Protein AF-A0A6F8XWN9-F1 (afdb_monomer_lite)

Radius of gyration: 31.47 Å; chains: 1; bounding box: 99×56×101 Å

Sequence (627 aa):
MRVSPMYRRVGAAVTVITMCGGLLALPSAPAQADPTEVRQLAGVGSFTTQDVMNSLASTITLNGQKPLASYDTSGSSTITTKNSATCTMARPATDMAGEQALSNSRQLGNGCLDFARLSAEPIHTPVGPSPDLAYLPFARDAMSFLVSSSMSRRLSTADLRAIYTCQRPEFHPYLPATGSQLRTDWLRTIGLYSYDKAQYPCVKDTLPGNAPLRDNLGVVVGLFDSQGIVPFSMAQYIAQSLGRVNSTVTASMGLGVITDQSSGAAPLVANTTDYPSGLSYIGFGNNAPKDLTPTRLRAIYTCVDSLVTNGSLTPRMPGPGTIRTAFLAQLGISEADVDRGAYPCLGQWDRNSQLPVNSIAPYPIADYIGELVGLQRDIHKSASLGRIGNYNPYKINASYGAMLVHNVYNAIPVSKTTQSPWKEVFVGPSSLICAQTPTIQWYGFLPMDGGCGVGTPETTLQPQAGGMGPDTVIRPMASGESVTIQHGKCRITGWYTNASRYVAVQGIVLAGQRCWIRVSLSGINYEHRIPWAFDMQYWYYASWLPIPTPDGSHDYRFFWPSLQGGTYTLKTGNMVDYAIFQVTDLDVQPYGYTAGASWGPGNPGMAPANWCDRWNAPGAPPGCTGT

Secondary structure (DSSP, 8-state):
--------------------SSS---------SS-SS--SEEEEE-STTHHHHHHHHHH--BTTB--EEE--SSSSSEEE-SSSGGGEEEPP-SHHHHHHHHHHHHHTT--S--EEEESS-----SS---TTEEEEEEEEEEEEEEEETTS-SEE-HHHHHHHHTTS-TTSEEB-PPTT-HHHHHHHHHTT-TT--TTT-TT-B-B-TTSPBPPTT-GGGBTTTBTTEEEEEEHHHHHHHHTTSS-----TTEEE-EETT-TT---SEEE-TTT-TTSEEEEEESTTS-SEE-HHHHHHHHTT-SHHHHTTS-EEEEPSSSHHHHHHHHHTT--HHHHHTT--TT-EE--TTSPPPTTEEEEEEHHHHHHHHTTSS---STTPEE-EETT--SEEE-TTS-TTTEEEEEEEEEGGGTTSTTHHHHHSSTTSTTTT-HHHHHHTTPEEPSS-TT--EEGGG---------S---PPPPPTT-EEEEEETTEEEEEE--TTSS----------S---EEEEEETTEEEEEE--S-----S-----EEEEE-TTS-EEEEE-----------PPP---------------------------------------------S-PPS-----

Foldseek 3Di:
DDDDDPDDDDDDDDDDDDDDDDDPQQPLDFQDAFDPDAAQAEFAAAQLCQSLQSSLLVRDDDPNHRRYTRHHLDDDQWDQRHPDPVLIDGHQNHRQSRVVVQLVCVVVVPSSHFWYWFLFDDPDDVPDDSLFKWWFFFFKWFKFKKAFLVDALEAALQRVLCVQQCVCVLAQEEEFFPRYPLRCLNCVSSPNNPDDCVRRVSYYQADVVRHGHHAAQCLCHPVVDNRYMYMHIQLQVLCQLLVSHPHNDALRMFTHAHCPFPLSDQFKDFPCVVVVLLKFKWAAAPLGDQEEALQQVLCLQQQNHPCQVVVVAAEEEEPDDSQRCSVCVSSVHDPVCVVVCSRVSYHYDDLQAEDDHRYMYMDRNRVVSCLRSVVDPNRPRRIGGGDYRLARRMATDPSSHPSRMHTITMMGGNVCCPPPPCVQQQAACNHSSNVVCSSCVSSRTGGDPDSRRPTDSVVPDDPPPPDDDDPDPDDDDDQPDWDWDDDDPDTWTWHDDPPDPFTFTFDDDDDDDFDWDWDDDPHDTDIDGDPDDDDDDDDDDWDWDWDQDPVRDTDTDTDDDDDDDDDDDDDDDDDGDGDGDDDPDDDDDDDDDDDDDDDDDDDDDDDDDDDDDDDDDPDDDDDPDDD

Organism: NCBI:txid1076124

Structure (mmCIF, N/CA/C/O backbone):
data_AF-A0A6F8XWN9-F1
#
_entry.id   AF-A0A6F8XWN9-F1
#
loop_
_atom_site.group_PDB
_atom_site.id
_atom_site.type_symbol
_atom_site.label_atom_id
_atom_site.label_alt_id
_atom_site.label_comp_id
_atom_site.label_asym_id
_atom_site.label_entity_id
_atom_site.label_seq_id
_atom_site.pdbx_PDB_ins_code
_atom_site.Cartn_x
_atom_site.Cartn_y
_atom_site.Cartn_z
_atom_site.occupancy
_atom_site.B_iso_or_equiv
_atom_site.auth_seq_id
_atom_site.auth_comp_id
_atom_site.auth_asym_id
_atom_site.auth_atom_id
_atom_site.pdbx_PDB_model_num
ATOM 1 N N . MET A 1 1 ? -1.348 33.046 -7.369 1.00 32.66 1 MET A N 1
ATOM 2 C CA . MET A 1 1 ? -1.693 31.779 -8.054 1.00 32.66 1 MET A CA 1
ATOM 3 C C . MET A 1 1 ? -2.925 31.186 -7.384 1.00 32.66 1 MET A C 1
ATOM 5 O O . MET A 1 1 ? -2.866 30.908 -6.196 1.00 32.66 1 MET A O 1
ATOM 9 N N . ARG A 1 2 ? -4.059 31.079 -8.092 1.00 23.78 2 ARG A N 1
ATOM 10 C CA . ARG A 1 2 ? -5.284 30.445 -7.570 1.00 23.78 2 ARG A CA 1
ATOM 11 C C . ARG A 1 2 ? -5.173 28.933 -7.768 1.00 23.78 2 ARG A C 1
ATOM 13 O O . ARG A 1 2 ? -5.197 28.468 -8.903 1.00 23.78 2 ARG A O 1
ATOM 20 N N . VAL A 1 3 ? -5.029 28.184 -6.680 1.00 29.06 3 VAL A N 1
ATOM 21 C CA . VAL A 1 3 ? -5.056 26.717 -6.697 1.00 29.06 3 VAL A CA 1
ATOM 22 C C . VAL A 1 3 ? -6.513 26.285 -6.886 1.00 29.06 3 VAL A C 1
ATOM 24 O O . VAL A 1 3 ? -7.366 26.614 -6.067 1.00 29.06 3 VAL A O 1
ATOM 27 N N . SER A 1 4 ? -6.824 25.623 -8.001 1.00 25.47 4 SER A N 1
ATOM 28 C CA . SER A 1 4 ? -8.153 25.043 -8.248 1.00 25.47 4 SER A CA 1
ATOM 29 C C . SER A 1 4 ? -8.300 23.705 -7.509 1.00 25.47 4 SER A C 1
ATOM 31 O O . SER A 1 4 ? -7.320 22.961 -7.431 1.00 25.47 4 SER A O 1
ATOM 33 N N . PRO A 1 5 ? -9.491 23.352 -6.987 1.00 32.44 5 PRO A N 1
ATOM 34 C CA . PRO A 1 5 ? -9.703 22.085 -6.297 1.00 32.44 5 PRO A CA 1
ATOM 35 C C . PRO A 1 5 ? -9.771 20.943 -7.318 1.00 32.44 5 PRO A C 1
ATOM 37 O O . PRO A 1 5 ? -10.786 20.721 -7.975 1.00 32.44 5 PRO A O 1
ATOM 40 N N . MET A 1 6 ? -8.672 20.208 -7.465 1.00 33.56 6 MET A N 1
ATOM 41 C CA . MET A 1 6 ? -8.592 19.026 -8.320 1.00 33.56 6 MET A CA 1
ATOM 42 C C . MET A 1 6 ? -8.957 17.769 -7.510 1.00 33.56 6 MET A C 1
ATOM 44 O O . MET A 1 6 ? -8.097 16.962 -7.192 1.00 33.56 6 MET A O 1
ATOM 48 N N . TYR A 1 7 ? -10.237 17.603 -7.160 1.00 36.41 7 TYR A N 1
ATOM 49 C CA . TYR A 1 7 ? -10.780 16.335 -6.645 1.00 36.41 7 TYR A CA 1
ATOM 50 C C . TYR A 1 7 ? -12.201 16.097 -7.170 1.00 36.41 7 TYR A C 1
ATOM 52 O O . TYR A 1 7 ? -13.194 16.383 -6.508 1.00 36.41 7 TYR A O 1
ATOM 60 N N . ARG A 1 8 ? -12.293 15.558 -8.390 1.00 31.08 8 ARG A N 1
ATOM 61 C CA . ARG A 1 8 ? -13.394 14.687 -8.840 1.00 31.08 8 ARG A CA 1
ATOM 62 C C . ARG A 1 8 ? -13.017 14.073 -10.188 1.00 31.08 8 ARG A C 1
ATOM 64 O O . ARG A 1 8 ? -13.164 14.699 -11.231 1.00 31.08 8 ARG A O 1
ATOM 71 N N . ARG A 1 9 ? -12.535 12.832 -10.180 1.00 28.94 9 ARG A N 1
ATOM 72 C CA . ARG A 1 9 ? -12.665 11.947 -11.342 1.00 28.94 9 ARG A CA 1
ATOM 73 C C . ARG A 1 9 ? -13.543 10.787 -10.914 1.00 28.94 9 ARG A C 1
ATOM 75 O O . ARG A 1 9 ? -13.133 9.938 -10.136 1.00 28.94 9 ARG A O 1
ATOM 82 N N . VAL A 1 10 ? -14.786 10.834 -11.376 1.00 27.95 10 VAL A N 1
ATOM 83 C CA . VAL A 1 10 ? -15.724 9.716 -11.338 1.00 27.95 10 VAL A CA 1
ATOM 84 C C . VAL A 1 10 ? -15.185 8.679 -12.322 1.00 27.95 10 VAL A C 1
ATOM 86 O O . VAL A 1 10 ? -15.129 8.944 -13.521 1.00 27.95 10 VAL A O 1
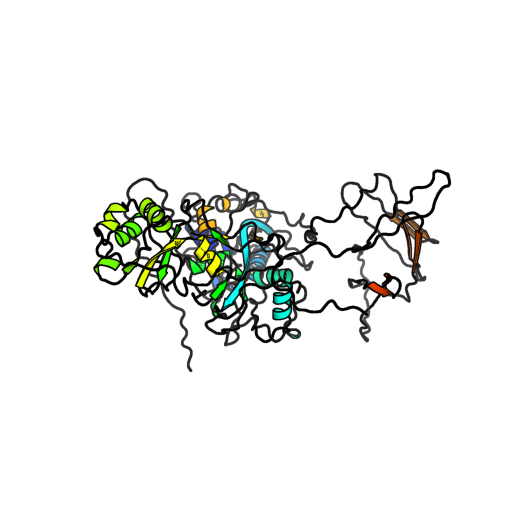ATOM 89 N N . GLY A 1 11 ? -14.714 7.540 -11.819 1.00 27.39 11 GLY A N 1
ATOM 90 C CA . GLY A 1 11 ? -14.346 6.402 -12.655 1.00 27.39 11 GLY A CA 1
ATOM 91 C C . GLY A 1 11 ? -15.610 5.696 -13.135 1.00 27.39 11 GLY A C 1
ATOM 92 O O . GLY A 1 11 ? -16.292 5.057 -12.340 1.00 27.39 11 GLY A O 1
ATOM 93 N N . ALA A 1 12 ? -15.935 5.821 -14.420 1.00 26.31 12 ALA A N 1
ATOM 94 C CA . ALA A 1 12 ? -16.921 4.963 -15.063 1.00 26.31 12 ALA A CA 1
ATOM 95 C C . ALA A 1 12 ? -16.262 3.606 -15.357 1.00 26.31 12 ALA A C 1
ATOM 97 O O . ALA A 1 12 ? -15.322 3.525 -16.148 1.00 26.31 12 ALA A O 1
ATOM 98 N N . ALA A 1 13 ? -16.727 2.550 -14.691 1.00 27.14 13 ALA A N 1
ATOM 99 C CA . ALA A 1 13 ? -16.313 1.181 -14.970 1.00 27.14 13 ALA A CA 1
ATOM 100 C C . ALA A 1 13 ? -17.029 0.680 -16.235 1.00 27.14 13 ALA A C 1
ATOM 102 O O . ALA A 1 13 ? -18.252 0.562 -16.253 1.00 27.14 13 ALA A O 1
ATOM 103 N N . VAL A 1 14 ? -16.271 0.388 -17.294 1.00 26.38 14 VAL A N 1
ATOM 104 C CA . VAL A 1 14 ? -16.759 -0.358 -18.462 1.00 26.38 14 VAL A CA 1
ATOM 105 C C . VAL A 1 14 ? -16.344 -1.813 -18.270 1.00 26.38 14 VAL A C 1
ATOM 107 O O . VAL A 1 14 ? -15.172 -2.154 -18.415 1.00 26.38 14 VAL A O 1
ATOM 110 N N . THR A 1 15 ? -17.299 -2.666 -17.911 1.00 27.33 15 THR A N 1
ATOM 111 C CA . THR A 1 15 ? -17.081 -4.108 -17.743 1.00 27.33 15 THR A CA 1
ATOM 112 C C . THR A 1 15 ? -17.478 -4.823 -19.033 1.00 27.33 15 THR A C 1
ATOM 114 O O . THR A 1 15 ? -18.662 -4.923 -19.343 1.00 27.33 15 THR A O 1
ATOM 117 N N . VAL A 1 16 ? -16.503 -5.339 -19.783 1.00 28.80 16 VAL A N 1
ATOM 118 C CA . VAL A 1 16 ? -16.742 -6.334 -20.842 1.00 28.80 16 VAL A CA 1
ATOM 119 C C . VAL A 1 16 ? -16.461 -7.707 -20.236 1.00 28.80 16 VAL A C 1
ATOM 121 O O . VAL A 1 16 ? -15.317 -8.023 -19.916 1.00 28.80 16 VAL A O 1
ATOM 124 N N . ILE A 1 17 ? -17.513 -8.499 -20.023 1.00 32.31 17 ILE A N 1
ATOM 125 C CA . ILE A 1 17 ? -17.413 -9.884 -19.550 1.00 32.31 17 ILE A CA 1
ATOM 126 C C . ILE A 1 17 ? -17.333 -10.790 -20.780 1.00 32.31 17 ILE A C 1
ATOM 128 O O . ILE A 1 17 ? -18.333 -10.988 -21.464 1.00 32.31 17 ILE A O 1
ATOM 132 N N . THR A 1 18 ? -16.163 -11.374 -21.031 1.00 31.02 18 THR A N 1
ATOM 133 C CA . THR A 1 18 ? -16.020 -12.514 -21.948 1.00 31.02 18 THR A CA 1
ATOM 134 C C . THR A 1 18 ? -15.734 -13.755 -21.107 1.00 31.02 18 THR A C 1
ATOM 136 O O . THR A 1 18 ? -14.637 -13.916 -20.577 1.00 31.02 18 THR A O 1
ATOM 139 N N . MET A 1 19 ? -16.746 -14.610 -20.937 1.00 35.44 19 MET A N 1
ATOM 140 C CA . MET A 1 19 ? -16.630 -15.905 -20.263 1.00 35.44 19 MET A CA 1
ATOM 141 C C . MET A 1 19 ? -16.042 -16.947 -21.219 1.00 35.44 19 MET A C 1
ATOM 143 O O . MET A 1 19 ? -16.670 -17.261 -22.224 1.00 35.44 19 MET A O 1
ATOM 147 N N . CYS A 1 20 ? -14.887 -17.521 -20.871 1.00 33.50 20 CYS A N 1
ATOM 148 C CA . CYS A 1 20 ? -14.495 -18.874 -21.276 1.00 33.50 20 CYS A CA 1
ATOM 149 C C . CYS A 1 20 ? -13.414 -19.434 -20.328 1.00 33.50 20 CYS A C 1
ATOM 151 O O . CYS A 1 20 ? -12.311 -18.904 -20.266 1.00 33.50 20 CYS A O 1
ATOM 153 N N . GLY A 1 21 ? -13.770 -20.508 -19.611 1.00 31.52 21 GLY A N 1
ATOM 154 C CA . GLY A 1 21 ? -12.911 -21.617 -19.163 1.00 31.52 21 GLY A CA 1
ATOM 155 C C . GLY A 1 21 ? -11.674 -21.355 -18.287 1.00 31.52 21 GLY A C 1
ATOM 156 O O . GLY A 1 21 ? -10.589 -21.132 -18.804 1.00 31.52 21 GLY A O 1
ATOM 157 N N . GLY A 1 22 ? -11.800 -21.606 -16.975 1.00 37.66 22 GLY A N 1
ATOM 158 C CA . GLY A 1 22 ? -10.768 -22.353 -16.233 1.00 37.66 22 GLY A CA 1
ATOM 159 C C . GLY A 1 22 ? -9.535 -21.610 -15.704 1.00 37.66 22 GLY A C 1
ATOM 160 O O . GLY A 1 22 ? -8.443 -22.160 -15.742 1.00 37.66 22 GLY A O 1
ATOM 161 N N . LEU A 1 23 ? -9.697 -20.412 -15.149 1.00 36.28 23 LEU A N 1
ATOM 162 C CA . LEU A 1 23 ? -8.813 -19.853 -14.120 1.00 36.28 23 LEU A CA 1
ATOM 163 C C . LEU A 1 23 ? -9.707 -18.954 -13.259 1.00 36.28 23 LEU A C 1
ATOM 165 O O . LEU A 1 23 ? -10.492 -18.192 -13.822 1.00 36.28 23 LEU A O 1
ATOM 169 N N . LEU A 1 24 ? -9.660 -19.056 -11.927 1.00 38.25 24 LEU A N 1
ATOM 170 C CA . LEU A 1 24 ? -10.392 -18.151 -11.029 1.00 38.25 24 LEU A CA 1
ATOM 171 C C . LEU A 1 24 ? -9.833 -16.729 -11.201 1.00 38.25 24 LEU A C 1
ATOM 173 O O . LEU A 1 24 ? -8.969 -16.280 -10.452 1.00 38.25 24 LEU A O 1
ATOM 177 N N . ALA A 1 25 ? -10.299 -16.026 -12.231 1.00 41.84 25 ALA A N 1
ATOM 178 C CA . ALA A 1 25 ? -10.073 -14.610 -12.421 1.00 41.84 25 ALA A CA 1
ATOM 179 C C . ALA A 1 25 ? -10.884 -13.894 -11.342 1.00 41.84 25 ALA A C 1
ATOM 181 O O . ALA A 1 25 ? -12.058 -13.584 -11.532 1.00 41.84 25 ALA A O 1
ATOM 182 N N . LEU A 1 26 ? -10.271 -13.705 -10.173 1.00 46.44 26 LEU A N 1
ATOM 183 C CA . LEU A 1 26 ? -10.829 -12.860 -9.129 1.00 46.44 26 LEU A CA 1
ATOM 184 C C . LEU A 1 26 ? -11.045 -11.469 -9.746 1.00 46.44 26 LEU A C 1
ATOM 186 O O . LEU A 1 26 ? -10.070 -10.867 -10.211 1.00 46.44 26 LEU A O 1
ATOM 190 N N . PRO A 1 27 ? -12.288 -10.960 -9.816 1.00 46.12 27 PRO A N 1
ATOM 191 C CA . PRO A 1 27 ? -12.521 -9.601 -10.256 1.00 46.12 27 PRO A CA 1
ATOM 192 C C . PRO A 1 27 ? -11.934 -8.682 -9.189 1.00 46.12 27 PRO A C 1
ATOM 194 O O . PRO A 1 27 ? -12.535 -8.449 -8.145 1.00 46.12 27 PRO A O 1
ATOM 197 N N . SER A 1 28 ? -10.732 -8.171 -9.437 1.00 52.50 28 SER A N 1
ATOM 198 C CA . SER A 1 28 ? -10.151 -7.114 -8.624 1.00 52.50 28 SER A CA 1
ATOM 199 C C . SER A 1 28 ? -10.932 -5.830 -8.899 1.00 52.50 28 SER A C 1
ATOM 201 O O . SER A 1 28 ? -10.591 -5.064 -9.805 1.00 52.50 28 SER A O 1
ATOM 203 N N . ALA A 1 29 ? -12.031 -5.624 -8.178 1.00 52.44 29 ALA A N 1
ATOM 204 C CA . ALA A 1 29 ? -12.750 -4.364 -8.235 1.00 52.44 29 ALA A CA 1
ATOM 205 C C . ALA A 1 29 ? -11.820 -3.245 -7.727 1.00 52.44 29 ALA A C 1
ATOM 207 O O . ALA A 1 29 ? -11.099 -3.464 -6.746 1.00 52.44 29 ALA A O 1
ATOM 208 N N . PRO A 1 30 ? -11.798 -2.063 -8.374 1.00 55.59 30 PRO A N 1
ATOM 209 C CA . PRO A 1 30 ? -11.143 -0.900 -7.785 1.00 55.59 30 PRO A CA 1
ATOM 210 C C . PRO A 1 30 ? -11.722 -0.671 -6.385 1.00 55.59 30 PRO A C 1
ATOM 212 O O . PRO A 1 30 ? -12.895 -0.980 -6.156 1.00 55.59 30 PRO A O 1
ATOM 215 N N . ALA A 1 31 ? -10.915 -0.146 -5.457 1.00 59.69 31 ALA A N 1
ATOM 216 C CA . ALA A 1 31 ? -11.411 0.217 -4.132 1.00 59.69 31 ALA A CA 1
ATOM 217 C C . ALA A 1 31 ? -12.663 1.093 -4.306 1.00 59.69 31 ALA A C 1
ATOM 219 O O . ALA A 1 31 ? -12.612 2.162 -4.921 1.00 59.69 31 ALA A O 1
ATOM 220 N N . GLN A 1 32 ? -13.813 0.571 -3.875 1.00 61.38 32 GLN A N 1
ATOM 221 C CA . GLN A 1 32 ? -15.081 1.278 -3.990 1.00 61.38 32 GLN A CA 1
ATOM 222 C C . GLN A 1 32 ? -15.042 2.459 -3.017 1.00 61.38 32 GLN A C 1
ATOM 224 O O . GLN A 1 32 ? -14.493 2.322 -1.926 1.00 61.38 32 GLN A O 1
ATOM 229 N N . ALA A 1 33 ? -15.630 3.593 -3.409 1.00 78.44 33 ALA A N 1
ATOM 230 C CA . ALA A 1 33 ? -16.017 4.636 -2.459 1.00 78.44 33 ALA A CA 1
ATOM 231 C C . ALA A 1 33 ? -16.993 4.065 -1.404 1.00 78.44 33 ALA A C 1
ATOM 233 O O . ALA A 1 33 ? -17.323 2.877 -1.453 1.00 78.44 33 ALA A O 1
ATOM 234 N N . ASP A 1 34 ? -17.501 4.900 -0.491 1.00 91.00 34 ASP A N 1
ATOM 235 C CA . ASP A 1 34 ? -18.497 4.475 0.505 1.00 91.00 34 ASP A CA 1
ATOM 236 C C . ASP A 1 34 ? -19.550 3.495 -0.060 1.00 91.00 34 ASP A C 1
ATOM 238 O O . ASP A 1 34 ? -20.032 3.688 -1.188 1.00 91.00 34 ASP A O 1
ATOM 242 N N . PRO A 1 35 ? -19.937 2.455 0.704 1.00 92.00 35 PRO A N 1
ATOM 243 C CA . PRO A 1 35 ? -20.926 1.480 0.269 1.00 92.00 35 PRO A CA 1
ATOM 244 C C . PRO A 1 35 ? -22.210 2.169 -0.196 1.00 92.00 35 PRO A C 1
ATOM 246 O O . PRO A 1 35 ? -22.789 2.988 0.513 1.00 92.00 35 PRO A O 1
ATOM 249 N N . THR A 1 36 ? -22.676 1.820 -1.395 1.00 90.12 36 THR A N 1
ATOM 250 C CA . THR A 1 36 ? -23.934 2.350 -1.950 1.00 90.12 36 THR A CA 1
ATOM 251 C C . THR A 1 36 ? -25.167 1.711 -1.316 1.00 90.12 36 THR A C 1
ATOM 253 O O . THR A 1 36 ? -26.272 2.225 -1.454 1.00 90.12 36 THR A O 1
ATOM 256 N N . GLU A 1 37 ? -24.980 0.575 -0.648 1.00 90.94 37 GLU A N 1
ATOM 257 C CA . GLU A 1 37 ? -26.003 -0.187 0.054 1.00 90.94 37 GLU A CA 1
ATOM 258 C C . GLU A 1 37 ? -25.581 -0.384 1.514 1.00 90.94 37 GLU A C 1
ATOM 260 O O . GLU A 1 37 ? -24.402 -0.587 1.822 1.00 90.94 37 GLU A O 1
ATOM 265 N N . VAL A 1 38 ? -26.556 -0.354 2.418 1.00 92.75 38 VAL A N 1
ATOM 266 C CA . VAL A 1 38 ? -26.333 -0.723 3.816 1.00 92.75 38 VAL A CA 1
ATOM 267 C C . VAL A 1 38 ? -26.094 -2.229 3.897 1.00 92.75 38 VAL A C 1
ATOM 269 O O . VAL A 1 38 ? -26.850 -3.009 3.322 1.00 92.75 38 VAL A O 1
ATOM 272 N N . ARG A 1 39 ? -25.076 -2.643 4.658 1.00 95.50 39 ARG A N 1
ATOM 273 C CA . ARG A 1 39 ? -24.745 -4.060 4.875 1.00 95.50 39 ARG A CA 1
ATOM 274 C C . ARG A 1 39 ? -24.757 -4.427 6.354 1.00 95.50 39 ARG A C 1
ATOM 276 O O . ARG A 1 39 ? -24.779 -3.568 7.242 1.00 95.50 39 ARG A O 1
ATOM 283 N N . GLN A 1 40 ? -24.770 -5.733 6.609 1.00 96.62 40 GLN A N 1
ATOM 284 C CA . GLN A 1 40 ? -24.947 -6.289 7.947 1.00 96.62 40 GLN A CA 1
ATOM 285 C C . GLN A 1 40 ? -23.846 -5.871 8.923 1.00 96.62 40 GLN A C 1
ATOM 287 O O . GLN A 1 40 ? -24.155 -5.623 10.081 1.00 96.62 40 GLN A O 1
ATOM 292 N N . LEU A 1 41 ? -22.607 -5.741 8.451 1.00 98.31 41 LEU A N 1
ATOM 293 C CA . LEU A 1 41 ? -21.441 -5.342 9.230 1.00 98.31 41 LEU A CA 1
ATOM 294 C C . LEU A 1 41 ? -20.880 -4.035 8.672 1.00 98.31 41 LEU A C 1
ATOM 296 O O . LEU A 1 41 ? -20.333 -4.029 7.577 1.00 98.31 41 LEU A O 1
ATOM 300 N N . ALA A 1 42 ? -21.009 -2.932 9.396 1.00 98.12 42 ALA A N 1
ATOM 301 C CA . ALA A 1 42 ? -20.490 -1.623 9.033 1.00 98.12 42 ALA A CA 1
ATOM 302 C C . ALA A 1 42 ? -19.213 -1.311 9.820 1.00 98.12 42 ALA A C 1
ATOM 304 O O . ALA A 1 42 ? -19.169 -1.510 11.036 1.00 98.12 42 ALA A O 1
ATOM 305 N N . GLY A 1 43 ? -18.198 -0.781 9.140 1.00 98.00 43 GLY A N 1
ATOM 306 C CA . GLY A 1 43 ? -16.948 -0.395 9.781 1.00 98.00 43 GLY A CA 1
ATOM 307 C C . GLY A 1 43 ? -16.269 0.822 9.171 1.00 98.00 43 GLY A C 1
ATOM 308 O O . GLY A 1 43 ? -16.528 1.221 8.035 1.00 98.00 43 GLY A O 1
ATOM 309 N N . VAL A 1 44 ? -15.412 1.421 9.989 1.00 97.69 44 VAL A N 1
ATOM 310 C CA . VAL A 1 44 ? -14.735 2.719 9.818 1.00 97.69 44 VAL A CA 1
ATOM 311 C C . VAL A 1 44 ? -13.309 2.616 10.376 1.00 97.69 44 VAL A C 1
ATOM 313 O O . VAL A 1 44 ? -12.953 1.578 10.926 1.00 97.69 44 VAL A O 1
ATOM 316 N N . GLY A 1 45 ? -12.491 3.668 10.289 1.00 95.81 45 GLY A N 1
ATOM 317 C CA . GLY A 1 45 ? -11.223 3.746 11.032 1.00 95.81 45 GLY A CA 1
ATOM 318 C C . GLY A 1 45 ? -10.030 4.070 10.157 1.00 95.81 45 GLY A C 1
ATOM 319 O O . GLY A 1 45 ? -10.023 5.115 9.529 1.00 95.81 45 GLY A O 1
ATOM 320 N N . SER A 1 46 ? -9.024 3.204 10.130 1.00 95.50 46 SER A N 1
ATOM 321 C CA . SER A 1 46 ? -7.741 3.454 9.470 1.00 95.50 46 SER A CA 1
ATOM 322 C C . SER A 1 46 ? -7.864 3.808 7.984 1.00 95.50 46 SER A C 1
ATOM 324 O O . SER A 1 46 ? -8.616 3.162 7.241 1.00 95.50 46 SER A O 1
ATOM 326 N N . PHE A 1 47 ? -7.077 4.800 7.547 1.00 94.50 47 PHE A N 1
ATOM 327 C CA . PHE A 1 47 ? -6.854 5.104 6.128 1.00 94.50 47 PHE A CA 1
ATOM 328 C C . PHE A 1 47 ? -5.983 4.021 5.480 1.00 94.50 47 PHE A C 1
ATOM 330 O O . PHE A 1 47 ? -6.280 3.564 4.381 1.00 94.50 47 PHE A O 1
ATOM 337 N N . THR A 1 48 ? -4.939 3.564 6.178 1.00 95.56 48 THR A N 1
ATOM 338 C CA . THR A 1 48 ? -3.962 2.591 5.666 1.00 95.56 48 THR A CA 1
ATOM 339 C C . THR A 1 48 ? -4.615 1.287 5.214 1.00 95.56 48 THR A C 1
ATOM 341 O O . THR A 1 48 ? -4.251 0.748 4.174 1.00 95.56 48 THR A O 1
ATOM 344 N N . THR A 1 49 ? -5.616 0.788 5.942 1.00 96.69 49 THR A N 1
ATOM 345 C CA . THR A 1 49 ? -6.306 -0.471 5.605 1.00 96.69 49 THR A CA 1
ATOM 346 C C . THR A 1 49 ? -7.626 -0.272 4.859 1.00 96.69 49 THR A C 1
ATOM 348 O O . THR A 1 49 ? -8.304 -1.248 4.538 1.00 96.69 49 THR A O 1
ATOM 351 N N . GLN A 1 50 ? -8.012 0.969 4.552 1.00 95.44 50 GLN A N 1
ATOM 352 C CA . GLN A 1 50 ? -9.298 1.270 3.926 1.00 95.44 50 GLN A CA 1
ATOM 353 C C . GLN A 1 50 ? -9.457 0.565 2.577 1.00 95.44 50 GLN A C 1
ATOM 355 O O . GLN A 1 50 ? -10.442 -0.138 2.373 1.00 95.44 50 GLN A O 1
ATOM 360 N N . ASP A 1 51 ? -8.487 0.704 1.672 1.00 95.62 51 ASP A N 1
ATOM 361 C CA . ASP A 1 51 ? -8.632 0.192 0.308 1.00 95.62 51 ASP A CA 1
ATOM 362 C C . ASP A 1 51 ? -8.712 -1.338 0.252 1.00 95.62 51 ASP A C 1
ATOM 364 O O . ASP A 1 51 ? -9.553 -1.895 -0.462 1.00 95.62 51 ASP A O 1
ATOM 368 N N . VAL A 1 52 ? -7.881 -2.024 1.048 1.00 96.81 52 VAL A N 1
ATOM 369 C CA . VAL A 1 52 ? -7.934 -3.487 1.155 1.00 96.81 52 VAL A CA 1
ATOM 370 C C . VAL A 1 52 ? -9.267 -3.924 1.757 1.00 96.81 52 VAL A C 1
ATOM 372 O O . VAL A 1 52 ? -9.903 -4.828 1.224 1.00 96.81 52 VAL A O 1
ATOM 375 N N . MET A 1 53 ? -9.771 -3.236 2.786 1.00 97.62 53 MET A N 1
ATOM 376 C CA . MET A 1 53 ? -11.061 -3.568 3.394 1.00 97.62 53 MET A CA 1
ATOM 377 C C . MET A 1 53 ? -12.253 -3.257 2.484 1.00 97.62 53 MET A C 1
ATOM 379 O O . MET A 1 53 ? -13.229 -4.006 2.497 1.00 97.62 53 MET A O 1
ATOM 383 N N . ASN A 1 54 ? -12.174 -2.233 1.634 1.00 96.56 54 ASN A N 1
ATOM 384 C CA . ASN A 1 54 ? -13.186 -1.961 0.610 1.00 96.56 54 ASN A CA 1
ATOM 385 C C . ASN A 1 54 ? -13.211 -3.078 -0.441 1.00 96.56 54 ASN A C 1
ATOM 387 O O . ASN A 1 54 ? -14.281 -3.544 -0.840 1.00 96.56 54 ASN A O 1
ATOM 391 N N . SER A 1 55 ? -12.039 -3.565 -0.850 1.00 95.62 55 SER A N 1
ATOM 392 C CA . SER A 1 55 ? -11.940 -4.695 -1.774 1.00 95.62 55 SER A CA 1
ATOM 393 C C . SER A 1 55 ? -12.442 -6.001 -1.159 1.00 95.62 55 SER A C 1
ATOM 395 O O . SER A 1 55 ? -13.234 -6.716 -1.782 1.00 95.62 55 SER A O 1
ATOM 397 N N . LEU A 1 56 ? -12.078 -6.282 0.095 1.00 96.94 56 LEU A N 1
ATOM 398 C CA . LEU A 1 56 ? -12.584 -7.427 0.855 1.00 96.94 56 LEU A CA 1
ATOM 399 C C . LEU A 1 56 ? -14.104 -7.355 1.005 1.00 96.94 56 LEU A C 1
ATOM 401 O O . LEU A 1 56 ? -14.792 -8.337 0.741 1.00 96.94 56 LEU A O 1
ATOM 405 N N . ALA A 1 57 ? -14.645 -6.175 1.311 1.00 96.88 57 ALA A N 1
ATOM 406 C CA . ALA A 1 57 ? -16.081 -5.934 1.360 1.00 96.88 57 ALA A CA 1
ATOM 407 C C . ALA A 1 57 ? -16.780 -6.178 0.012 1.00 96.88 57 ALA A C 1
ATOM 409 O O . ALA A 1 57 ? -17.950 -6.557 -0.027 1.00 96.88 57 ALA A O 1
ATOM 410 N N . SER A 1 58 ? -16.089 -5.965 -1.108 1.00 95.00 58 SER A N 1
ATOM 411 C CA . SER A 1 58 ? -16.626 -6.248 -2.441 1.00 95.00 58 SER A CA 1
ATOM 412 C C . SER A 1 58 ? -16.574 -7.733 -2.828 1.00 95.00 58 SER A C 1
ATOM 414 O O . SER A 1 58 ? -17.394 -8.150 -3.650 1.00 95.00 58 SER A O 1
ATOM 416 N N . THR A 1 59 ? -15.654 -8.503 -2.238 1.00 95.25 59 THR A N 1
ATOM 417 C CA . THR A 1 59 ? -15.316 -9.880 -2.642 1.00 95.25 59 THR A CA 1
ATOM 418 C C . THR A 1 59 ? -15.949 -10.928 -1.732 1.00 95.25 59 THR A C 1
ATOM 420 O O . THR A 1 59 ? -16.429 -11.959 -2.198 1.00 95.25 59 THR A O 1
ATOM 423 N N . ILE A 1 60 ? -15.968 -10.669 -0.425 1.00 97.06 60 ILE A N 1
ATOM 424 C CA . ILE A 1 60 ? -16.485 -11.602 0.570 1.00 97.06 60 ILE A CA 1
ATOM 425 C C . ILE A 1 60 ? -18.000 -11.703 0.433 1.00 97.06 60 ILE A C 1
ATOM 427 O O . ILE A 1 60 ? -18.714 -10.698 0.459 1.00 97.06 60 ILE A O 1
ATOM 431 N N . THR A 1 61 ? -18.484 -12.939 0.339 1.00 97.62 61 THR A N 1
ATOM 432 C CA . THR A 1 61 ? -19.909 -13.251 0.396 1.00 97.62 61 THR A CA 1
ATOM 433 C C . THR A 1 61 ? -20.184 -14.268 1.494 1.00 97.62 61 THR A C 1
ATOM 435 O O . THR A 1 61 ? -19.372 -15.151 1.761 1.00 97.62 61 THR A O 1
ATOM 438 N N . LEU A 1 62 ? -21.336 -14.132 2.139 1.00 97.38 62 LEU A N 1
ATOM 439 C CA . LEU A 1 62 ? -21.874 -15.075 3.109 1.00 97.38 62 LEU A CA 1
ATOM 440 C C . LEU A 1 62 ? -23.324 -15.337 2.706 1.00 97.38 62 LEU A C 1
ATOM 442 O O . LEU A 1 62 ? -24.119 -14.403 2.618 1.00 97.38 62 LEU A O 1
ATOM 446 N N . ASN A 1 63 ? -23.654 -16.590 2.387 1.00 96.50 63 ASN A N 1
ATOM 447 C CA . ASN A 1 63 ? -24.970 -16.978 1.859 1.00 96.50 63 ASN A CA 1
ATOM 448 C C . ASN A 1 63 ? -25.392 -16.165 0.615 1.00 96.50 63 ASN A C 1
ATOM 450 O O . ASN A 1 63 ? -26.546 -15.767 0.473 1.00 96.50 63 ASN A O 1
ATOM 454 N N . GLY A 1 64 ? -24.434 -15.868 -0.271 1.00 96.00 64 GLY A N 1
ATOM 455 C CA . GLY A 1 64 ? -24.659 -15.093 -1.498 1.00 96.00 64 GLY A CA 1
ATOM 456 C C . GLY A 1 64 ? -24.811 -13.577 -1.306 1.00 96.00 64 GLY A C 1
ATOM 457 O O . GLY A 1 64 ? -24.960 -12.866 -2.293 1.00 96.00 64 GLY A O 1
ATOM 458 N N . GLN A 1 65 ? -24.744 -13.066 -0.072 1.00 96.62 65 GLN A N 1
ATOM 459 C CA . GLN A 1 65 ? -24.829 -11.635 0.245 1.00 96.62 65 GLN A CA 1
ATOM 460 C C . GLN A 1 65 ? -23.459 -11.075 0.628 1.00 96.62 65 GLN A C 1
ATOM 462 O O . GLN A 1 65 ? -22.628 -11.811 1.150 1.00 96.62 65 GLN A O 1
ATOM 467 N N . LYS A 1 66 ? -23.215 -9.776 0.412 1.00 96.62 66 LYS A N 1
ATOM 468 C CA . LYS A 1 66 ? -21.985 -9.098 0.861 1.00 96.62 66 LYS A CA 1
ATOM 469 C C . LYS A 1 66 ? -22.174 -8.592 2.296 1.00 96.62 66 LYS A C 1
ATOM 471 O O . LYS A 1 66 ? -22.881 -7.602 2.488 1.00 96.62 66 LYS A O 1
ATOM 476 N N . PRO A 1 67 ? -21.571 -9.226 3.321 1.00 97.62 67 PRO A N 1
ATOM 477 C CA . PRO A 1 67 ? -21.871 -8.879 4.708 1.00 97.62 67 PRO A CA 1
ATOM 478 C C . PRO A 1 67 ? -21.204 -7.570 5.157 1.00 97.62 67 PRO A C 1
ATOM 480 O O . PRO A 1 67 ? -21.709 -6.921 6.066 1.00 97.62 67 PRO A O 1
ATOM 483 N N . LEU A 1 68 ? -20.094 -7.170 4.530 1.00 97.81 68 LEU A N 1
ATOM 484 C CA . LEU A 1 68 ? -19.223 -6.074 4.971 1.00 97.81 68 LEU A CA 1
ATOM 485 C C . LEU A 1 68 ? -19.496 -4.761 4.232 1.00 97.81 68 LEU A C 1
ATOM 487 O O . LEU A 1 68 ? -19.408 -4.723 3.011 1.00 97.81 68 LEU A O 1
ATOM 491 N N . ALA A 1 69 ? -19.714 -3.674 4.961 1.00 97.31 69 ALA A N 1
ATOM 492 C CA . ALA A 1 69 ? -19.719 -2.286 4.512 1.00 97.31 69 ALA A CA 1
ATOM 493 C C . ALA A 1 69 ? -18.522 -1.558 5.144 1.00 97.31 69 ALA A C 1
ATOM 495 O O . ALA A 1 69 ? -18.494 -1.305 6.346 1.00 97.31 69 ALA A O 1
ATOM 496 N N . SER A 1 70 ? -17.523 -1.234 4.327 1.00 97.19 70 SER A N 1
ATOM 497 C CA . SER A 1 70 ? -16.300 -0.539 4.734 1.00 97.19 70 SER A CA 1
ATOM 498 C C . SER A 1 70 ? -16.403 0.917 4.276 1.00 97.19 70 SER A C 1
ATOM 500 O O . SER A 1 70 ? -16.401 1.167 3.078 1.00 97.19 70 SER A O 1
ATOM 502 N N . TYR A 1 71 ? -16.565 1.860 5.209 1.00 97.19 71 TYR A N 1
ATOM 503 C CA . TYR A 1 71 ? -16.745 3.286 4.902 1.00 97.19 71 TYR A CA 1
ATOM 504 C C . TYR A 1 71 ? -15.406 4.008 4.834 1.00 97.19 71 TYR A C 1
ATOM 506 O O . TYR A 1 71 ? -14.514 3.758 5.648 1.00 97.19 71 TYR A O 1
ATOM 514 N N . ASP A 1 72 ? -15.260 4.927 3.892 1.00 95.56 72 ASP A N 1
ATOM 515 C CA . ASP A 1 72 ? -14.008 5.630 3.666 1.00 95.56 72 ASP A CA 1
ATOM 516 C C . ASP A 1 72 ? -13.690 6.608 4.799 1.00 95.56 72 ASP A C 1
ATOM 518 O O . ASP A 1 72 ? -14.559 7.117 5.503 1.00 95.56 72 ASP A O 1
ATOM 522 N N . THR A 1 73 ? -12.419 6.941 4.952 1.00 93.50 73 THR A N 1
ATOM 523 C CA . THR A 1 73 ? -11.947 8.002 5.856 1.00 93.50 73 THR A CA 1
ATOM 524 C C . THR A 1 73 ? -12.017 9.389 5.213 1.00 93.50 73 THR A C 1
ATOM 526 O O . THR A 1 73 ? -11.731 10.397 5.852 1.00 93.50 73 THR A O 1
ATOM 529 N N . SER A 1 74 ? -12.407 9.460 3.937 1.00 90.81 74 SER A N 1
ATOM 530 C CA . SER A 1 74 ? -12.695 10.695 3.196 1.00 90.81 74 SER A CA 1
ATOM 531 C C . SER A 1 74 ? -14.064 10.645 2.556 1.00 90.81 74 SER A C 1
ATOM 533 O O . SER A 1 74 ? -14.596 9.573 2.314 1.00 90.81 74 SER A O 1
ATOM 535 N N . GLY A 1 75 ? -14.589 11.815 2.208 1.00 91.44 75 GLY A N 1
ATOM 536 C CA . GLY A 1 75 ? -15.872 11.958 1.538 1.00 91.44 75 GLY A CA 1
ATOM 537 C C . GLY A 1 75 ? -16.690 13.038 2.224 1.00 91.44 75 GLY A C 1
ATOM 538 O O . GLY A 1 75 ? -16.140 14.036 2.692 1.00 91.44 75 GLY A O 1
ATOM 539 N N . SER A 1 76 ? -18.003 12.832 2.294 1.00 93.25 76 SER A N 1
ATOM 540 C CA . SER A 1 76 ? -18.906 13.664 3.094 1.00 93.25 76 SER A CA 1
ATOM 541 C C . SER A 1 76 ? -18.457 13.740 4.557 1.00 93.25 76 SER A C 1
ATOM 543 O O . SER A 1 76 ? -17.908 12.780 5.094 1.00 93.25 76 SER A O 1
ATOM 545 N N . SER A 1 77 ? -18.722 14.862 5.228 1.00 94.12 77 SER A N 1
ATOM 546 C CA . SER A 1 77 ? -18.404 15.032 6.656 1.00 94.12 77 SER A CA 1
ATOM 547 C C . SER A 1 77 ? -19.167 14.062 7.565 1.00 94.12 77 SER A C 1
ATOM 549 O O . SER A 1 77 ? -18.713 13.778 8.671 1.00 94.12 77 SER A O 1
ATOM 551 N N . THR A 1 78 ? -20.299 13.532 7.097 1.00 96.00 78 THR A N 1
ATOM 552 C CA . THR A 1 78 ? -21.108 12.520 7.781 1.00 96.00 78 THR A CA 1
ATOM 553 C C . THR A 1 78 ? -21.286 11.261 6.937 1.00 96.00 78 THR A C 1
ATOM 555 O O . THR A 1 78 ? -21.224 11.311 5.708 1.00 96.00 78 THR A O 1
ATOM 558 N N . ILE A 1 79 ? -21.527 10.134 7.603 1.00 96.44 79 ILE A N 1
ATOM 559 C CA . ILE A 1 79 ? -21.874 8.839 7.001 1.00 96.44 79 ILE A CA 1
ATOM 560 C C . ILE A 1 79 ? -23.117 8.267 7.677 1.00 96.44 79 ILE A C 1
ATOM 562 O O . ILE A 1 79 ? -23.330 8.511 8.864 1.00 96.44 79 ILE A O 1
ATOM 566 N N . THR A 1 80 ? -23.900 7.484 6.936 1.00 96.06 80 THR A N 1
ATOM 567 C CA . THR A 1 80 ? -25.053 6.740 7.458 1.00 96.06 80 THR A CA 1
ATOM 568 C C . THR A 1 80 ? -24.787 5.251 7.291 1.00 96.06 80 THR A C 1
ATOM 570 O O . THR A 1 80 ? -24.758 4.749 6.172 1.00 96.06 80 THR A O 1
ATOM 573 N N . THR A 1 81 ? -24.542 4.549 8.397 1.00 96.75 81 THR A N 1
ATOM 574 C CA . THR A 1 81 ? -23.967 3.194 8.361 1.00 96.75 81 THR A CA 1
ATOM 575 C C . THR A 1 81 ? -25.001 2.073 8.332 1.00 96.75 81 THR A C 1
ATOM 577 O O . THR A 1 81 ? -24.690 0.953 7.917 1.00 96.75 81 THR A O 1
ATOM 580 N N . LYS A 1 82 ? -26.233 2.376 8.758 1.00 95.94 82 LYS A N 1
ATOM 581 C CA . LYS A 1 82 ? -27.389 1.471 8.808 1.00 95.94 82 LYS A CA 1
ATOM 582 C C . LYS A 1 82 ? -28.626 2.147 8.231 1.00 95.94 82 LYS A C 1
ATOM 584 O O . LYS A 1 82 ? -28.662 3.367 8.106 1.00 95.94 82 LYS A O 1
ATOM 589 N N . ASN A 1 83 ? -29.671 1.369 7.946 1.00 91.25 83 ASN A N 1
ATOM 590 C CA . ASN A 1 83 ? -30.962 1.888 7.485 1.00 91.25 83 ASN A CA 1
ATOM 591 C C . ASN A 1 83 ? -31.776 2.481 8.657 1.00 91.25 83 ASN A C 1
ATOM 593 O O . ASN A 1 83 ? -32.883 2.047 8.957 1.00 91.25 83 ASN A O 1
ATOM 597 N N . SER A 1 84 ? -31.161 3.416 9.382 1.00 90.44 84 SER A N 1
ATOM 598 C CA . SER A 1 84 ? -31.733 4.152 10.504 1.00 90.44 84 SER A CA 1
ATOM 599 C C . SER A 1 84 ? -31.107 5.540 10.559 1.00 90.44 84 SER A C 1
ATOM 601 O O . SER A 1 84 ? -29.882 5.674 10.529 1.00 90.44 84 SER A O 1
ATOM 603 N N . ALA A 1 85 ? -31.936 6.575 10.716 1.00 87.12 85 ALA A N 1
ATOM 604 C CA . ALA A 1 85 ? -31.462 7.949 10.877 1.00 87.12 85 ALA A CA 1
ATOM 605 C C . ALA A 1 85 ? -30.530 8.107 12.094 1.00 87.12 85 ALA A C 1
ATOM 607 O O . ALA A 1 85 ? -29.598 8.909 12.051 1.00 87.12 85 ALA A O 1
ATOM 608 N N . THR A 1 86 ? -30.724 7.291 13.140 1.00 93.31 86 THR A N 1
ATOM 609 C CA . THR A 1 86 ? -29.878 7.270 14.348 1.00 93.31 86 THR A CA 1
ATOM 610 C C . THR A 1 86 ? -28.459 6.761 14.096 1.00 93.31 86 THR A C 1
ATOM 612 O O . THR A 1 86 ? -27.590 6.961 14.939 1.00 93.31 86 THR A O 1
ATOM 615 N N . CYS A 1 87 ? -28.206 6.145 12.938 1.00 96.75 87 CYS A N 1
ATOM 616 C CA . CYS A 1 87 ? -26.886 5.683 12.517 1.00 96.75 87 CYS A CA 1
ATOM 617 C C . CYS A 1 87 ? -26.210 6.633 11.529 1.00 96.75 87 CYS A C 1
ATOM 619 O O . CYS A 1 87 ? -25.398 6.205 10.710 1.00 96.75 87 CYS A O 1
ATOM 621 N N . THR A 1 88 ? -26.540 7.924 11.618 1.00 96.31 88 THR A N 1
ATOM 622 C CA . THR A 1 88 ? -25.796 8.997 10.958 1.00 96.31 88 THR A CA 1
ATOM 623 C C . THR A 1 88 ? -24.797 9.603 11.935 1.00 96.31 88 THR A C 1
ATOM 625 O O . THR A 1 88 ? -25.180 10.052 13.013 1.00 96.31 88 THR A O 1
ATOM 628 N N . MET A 1 89 ? -23.519 9.635 11.566 1.00 96.25 89 MET A N 1
ATOM 629 C CA . MET A 1 89 ? -22.446 10.138 12.427 1.00 96.25 89 MET A CA 1
ATOM 630 C C . MET A 1 89 ? -21.390 10.914 11.642 1.00 96.25 89 MET A C 1
ATOM 632 O O . MET A 1 89 ? -21.302 10.790 10.419 1.00 96.25 89 MET A O 1
ATOM 636 N N . ALA A 1 90 ? -20.582 11.713 12.344 1.00 96.81 90 ALA A N 1
ATOM 637 C CA . ALA A 1 90 ? -19.391 12.325 11.760 1.00 96.81 90 ALA A CA 1
ATOM 638 C C . ALA A 1 90 ? -18.429 11.232 11.274 1.00 96.81 90 ALA A C 1
ATOM 640 O O . ALA A 1 90 ? -18.237 10.234 11.966 1.00 96.81 90 ALA A O 1
ATOM 641 N N . ARG A 1 91 ? -17.837 11.415 10.090 1.00 96.38 91 ARG A N 1
ATOM 642 C CA . ARG A 1 91 ? -16.944 10.430 9.473 1.00 96.38 91 ARG A CA 1
ATOM 643 C C . ARG A 1 91 ? -15.658 10.267 10.293 1.00 96.38 91 ARG A C 1
ATOM 645 O O . ARG A 1 91 ? -14.879 11.220 10.369 1.00 96.38 91 ARG A O 1
ATOM 652 N N . PRO A 1 92 ? -15.375 9.074 10.839 1.00 95.81 92 PRO A N 1
ATOM 653 C CA . PRO A 1 92 ? -14.096 8.812 11.486 1.00 95.81 92 PRO A CA 1
ATOM 654 C C . PRO A 1 92 ? -12.982 8.724 10.437 1.00 95.81 92 PRO A C 1
ATOM 656 O O . PRO A 1 92 ? -13.104 7.980 9.464 1.00 95.81 92 PRO A O 1
ATOM 659 N N . ALA A 1 93 ? -11.913 9.501 10.620 1.00 90.06 93 ALA A N 1
ATOM 660 C CA . ALA A 1 93 ? -10.858 9.671 9.616 1.00 90.06 93 ALA A CA 1
ATOM 661 C C . ALA A 1 93 ? -9.472 9.146 10.047 1.00 90.06 93 ALA A C 1
ATOM 663 O O . ALA A 1 93 ? -8.496 9.373 9.335 1.00 90.06 93 ALA A O 1
ATOM 664 N N . THR A 1 94 ? -9.383 8.474 11.198 1.00 93.62 94 THR A N 1
ATOM 665 C CA . THR A 1 94 ? -8.151 7.900 11.767 1.00 93.62 94 THR A CA 1
ATOM 666 C C . THR A 1 94 ? -8.457 6.591 12.500 1.00 93.62 94 THR A C 1
ATOM 668 O O . THR A 1 94 ? -9.621 6.313 12.801 1.00 93.62 94 THR A O 1
ATOM 671 N N . ASP A 1 95 ? -7.423 5.806 12.815 1.00 93.69 95 ASP A N 1
ATOM 672 C CA . ASP A 1 95 ? -7.513 4.574 13.611 1.00 93.69 95 ASP A CA 1
ATOM 673 C C . ASP A 1 95 ? -8.232 4.828 14.943 1.00 93.69 95 ASP A C 1
ATOM 675 O O . ASP A 1 95 ? -9.307 4.271 15.179 1.00 93.69 95 ASP A O 1
ATOM 679 N N . MET A 1 96 ? -7.717 5.770 15.748 1.00 91.94 96 MET A N 1
ATOM 680 C CA . MET A 1 96 ? -8.301 6.107 17.053 1.00 91.94 96 MET A CA 1
ATOM 681 C C . MET A 1 96 ? -9.735 6.639 16.935 1.00 91.94 96 MET A C 1
ATOM 683 O O . MET A 1 96 ? -10.589 6.313 17.756 1.00 91.94 96 MET A O 1
ATOM 687 N N . ALA A 1 97 ? -10.045 7.437 15.904 1.00 94.12 97 ALA A N 1
ATOM 688 C CA . ALA A 1 97 ? -11.407 7.929 15.706 1.00 94.12 97 ALA A CA 1
ATOM 689 C C . ALA A 1 97 ? -12.380 6.794 15.350 1.00 94.12 97 ALA A C 1
ATOM 691 O O . ALA A 1 97 ? -13.533 6.821 15.781 1.00 94.12 97 ALA A O 1
ATOM 692 N N . GLY A 1 98 ? -11.939 5.809 14.559 1.00 95.75 98 GLY A N 1
ATOM 693 C CA . GLY A 1 98 ? -12.749 4.644 14.208 1.00 95.75 98 GLY A CA 1
ATOM 694 C C . GLY A 1 98 ? -13.017 3.735 15.399 1.00 95.75 98 GLY A C 1
ATOM 695 O O . GLY A 1 98 ? -14.159 3.332 15.617 1.00 95.75 98 GLY A O 1
ATOM 696 N N . GLU A 1 99 ? -11.985 3.460 16.192 1.00 94.06 99 GLU A N 1
ATOM 697 C CA . GLU A 1 99 ? -12.099 2.683 17.426 1.00 94.06 99 GLU A CA 1
ATOM 698 C C . GLU A 1 99 ? -13.022 3.371 18.438 1.00 94.06 99 GLU A C 1
ATOM 700 O O . GLU A 1 99 ? -13.968 2.758 18.936 1.00 94.06 99 GLU A O 1
ATOM 705 N N . GLN A 1 100 ? -12.833 4.677 18.664 1.00 93.62 100 GLN A N 1
ATOM 706 C CA . GLN A 1 100 ? -13.702 5.465 19.537 1.00 93.62 100 GLN A CA 1
ATOM 707 C C . GLN A 1 100 ? -15.152 5.467 19.038 1.00 93.62 100 GLN A C 1
ATOM 709 O O . GLN A 1 100 ? -16.083 5.350 19.835 1.00 93.62 100 GLN A O 1
ATOM 714 N N . ALA A 1 101 ? -15.369 5.578 17.724 1.00 95.94 101 ALA A N 1
ATOM 715 C CA . ALA A 1 101 ? -16.704 5.525 17.138 1.00 95.94 101 ALA A CA 1
ATOM 716 C C . ALA A 1 101 ? -17.379 4.163 17.373 1.00 95.94 101 ALA A C 1
ATOM 718 O O . ALA A 1 101 ? -18.555 4.125 17.747 1.00 95.94 101 ALA A O 1
ATOM 719 N N . LEU A 1 102 ? -16.642 3.057 17.212 1.00 96.31 102 LEU A N 1
ATOM 720 C CA . LEU A 1 102 ? -17.132 1.715 17.530 1.00 96.31 102 LEU A CA 1
ATOM 721 C C . LEU A 1 102 ? -17.457 1.587 19.024 1.00 96.31 102 LEU A C 1
ATOM 723 O O . LEU A 1 102 ? -18.551 1.145 19.374 1.00 96.31 102 LEU A O 1
ATOM 727 N N . SER A 1 103 ? -16.549 2.017 19.902 1.00 93.56 103 SER A N 1
ATOM 728 C CA . SER A 1 103 ? -16.743 1.996 21.356 1.00 93.56 103 SER A CA 1
ATOM 729 C C . SER A 1 103 ? -18.001 2.773 21.770 1.00 93.56 103 SER A C 1
ATOM 731 O O . SER A 1 103 ? -18.859 2.240 22.476 1.00 93.56 103 SER A O 1
ATOM 733 N N . ASN A 1 104 ? -18.202 3.976 21.223 1.00 93.81 104 ASN A N 1
ATOM 734 C CA . ASN A 1 104 ? -19.398 4.787 21.464 1.00 93.81 104 ASN A CA 1
ATOM 735 C C . ASN A 1 104 ? -20.680 4.101 20.965 1.00 93.81 104 ASN A C 1
ATOM 737 O O . ASN A 1 104 ? -21.686 4.073 21.674 1.00 93.81 104 ASN A O 1
ATOM 741 N N . SER A 1 105 ? -20.660 3.520 19.758 1.00 95.06 105 SER A N 1
ATOM 742 C CA . SER A 1 105 ? -21.806 2.782 19.205 1.00 95.06 105 SER A CA 1
ATOM 743 C C . SER A 1 105 ? -22.220 1.615 20.108 1.00 95.06 105 SER A C 1
ATOM 745 O O . SER A 1 105 ? -23.415 1.377 20.311 1.00 95.06 105 SER A O 1
ATOM 747 N N . ARG A 1 106 ? -21.240 0.930 20.708 1.00 93.62 106 ARG A N 1
ATOM 748 C CA . ARG A 1 106 ? -21.470 -0.159 21.662 1.00 93.62 106 ARG A CA 1
ATOM 749 C C . ARG A 1 106 ? -22.036 0.321 22.991 1.00 93.62 106 ARG A C 1
ATOM 751 O O . ARG A 1 106 ? -23.012 -0.260 23.450 1.00 93.62 106 ARG A O 1
ATOM 758 N N . GLN A 1 107 ? -21.456 1.362 23.590 1.00 91.19 107 GLN A N 1
ATOM 759 C CA . GLN A 1 107 ? -21.934 1.923 24.861 1.00 91.19 107 GLN A CA 1
ATOM 760 C C . GLN A 1 107 ? -23.391 2.389 24.761 1.00 91.19 107 GLN A C 1
ATOM 762 O O . GLN A 1 107 ? -24.170 2.210 25.692 1.00 91.19 107 GLN A O 1
ATOM 767 N N . LEU A 1 108 ? -23.773 2.928 23.601 1.00 92.69 108 LEU A N 1
ATOM 768 C CA . LEU A 1 108 ? -25.148 3.324 23.305 1.00 92.69 108 LEU A CA 1
ATOM 769 C C . LEU A 1 108 ? -26.060 2.149 22.918 1.00 92.69 108 LEU A C 1
ATOM 771 O O . LEU A 1 108 ? -27.267 2.340 22.795 1.00 92.69 108 LEU A O 1
ATOM 775 N N . GLY A 1 109 ? -25.510 0.957 22.666 1.00 93.19 109 GLY A N 1
ATOM 776 C CA . GLY A 1 109 ? -26.268 -0.217 22.232 1.00 93.19 109 GLY A CA 1
ATOM 777 C C . GLY A 1 109 ? -27.009 -0.029 20.904 1.00 93.19 109 GLY A C 1
ATOM 778 O O . GLY A 1 109 ? -28.001 -0.710 20.660 1.00 93.19 109 GLY A O 1
ATOM 779 N N . ASN A 1 110 ? -26.567 0.899 20.049 1.00 94.25 110 ASN A N 1
ATOM 780 C CA . ASN A 1 110 ? -27.336 1.313 18.869 1.00 94.25 110 ASN A CA 1
ATOM 781 C C . ASN A 1 110 ? -27.061 0.473 17.608 1.00 94.25 110 ASN A C 1
ATOM 783 O O . ASN A 1 110 ? -27.789 0.601 16.627 1.00 94.25 110 ASN A O 1
ATOM 787 N N . GLY A 1 111 ? -26.023 -0.373 17.619 1.00 94.81 111 GLY A N 1
ATOM 788 C CA . GLY A 1 111 ? -25.681 -1.259 16.500 1.00 94.81 111 GLY A CA 1
ATOM 789 C C . GLY A 1 111 ? -25.313 -0.530 15.201 1.00 94.81 111 GLY A C 1
ATOM 790 O O . GLY A 1 111 ? -25.446 -1.099 14.119 1.00 94.81 111 GLY A O 1
ATOM 791 N N . CYS A 1 112 ? -24.895 0.735 15.283 1.00 97.50 112 CYS A N 1
ATOM 792 C CA . CYS A 1 112 ? -24.538 1.521 14.106 1.00 97.50 112 CYS A CA 1
ATOM 793 C C . CYS A 1 112 ? -23.171 1.140 13.523 1.00 97.50 112 CYS A C 1
ATOM 795 O O . CYS A 1 112 ? -22.972 1.277 12.317 1.00 97.50 112 CYS A O 1
ATOM 797 N N . LEU A 1 113 ? -22.244 0.649 14.345 1.00 98.00 113 LEU A N 1
ATOM 798 C CA . LEU A 1 113 ? -20.945 0.139 13.915 1.00 98.00 113 LEU A CA 1
ATOM 799 C C . LEU A 1 113 ? -20.704 -1.260 14.476 1.00 98.00 113 LEU A C 1
ATOM 801 O O . LEU A 1 113 ? -21.048 -1.557 15.619 1.00 98.00 113 LEU A O 1
ATOM 805 N N . ASP A 1 114 ? -20.075 -2.097 13.659 1.00 98.19 114 ASP A N 1
ATOM 806 C CA . ASP A 1 114 ? -19.854 -3.513 13.946 1.00 98.19 114 ASP A CA 1
ATOM 807 C C . ASP A 1 114 ? -18.367 -3.866 14.033 1.00 98.19 114 ASP A C 1
ATOM 809 O O . ASP A 1 114 ? -18.021 -4.850 14.693 1.00 98.19 114 ASP A O 1
ATOM 813 N N . PHE A 1 115 ? -17.503 -3.081 13.380 1.00 98.31 115 PHE A N 1
ATOM 814 C CA . PHE A 1 115 ? -16.051 -3.219 13.453 1.00 98.31 115 PHE A CA 1
ATOM 815 C C . PHE A 1 115 ? -15.322 -1.886 13.226 1.00 98.31 115 PHE A C 1
ATOM 817 O O . PHE A 1 115 ? -15.869 -0.950 12.639 1.00 98.31 115 PHE A O 1
ATOM 824 N N . ALA A 1 116 ? -14.067 -1.814 13.662 1.00 97.44 116 ALA A N 1
ATOM 825 C CA . ALA A 1 116 ? -13.141 -0.733 13.349 1.00 97.44 116 ALA A CA 1
ATOM 826 C C . ALA A 1 116 ? -11.891 -1.310 12.678 1.00 97.44 116 ALA A C 1
ATOM 828 O O . ALA A 1 116 ? -11.396 -2.367 13.064 1.00 97.44 116 ALA A O 1
ATOM 829 N N . ARG A 1 117 ? -11.391 -0.625 11.653 1.00 97.31 117 ARG A N 1
ATOM 830 C CA . ARG A 1 117 ? -10.158 -0.979 10.951 1.00 97.31 117 ARG A CA 1
ATOM 831 C C . ARG A 1 117 ? -8.984 -0.271 11.606 1.00 97.31 117 ARG A C 1
ATOM 833 O O . ARG A 1 117 ? -9.075 0.936 11.830 1.00 97.31 117 ARG A O 1
ATOM 840 N N . LEU A 1 118 ? -7.885 -0.981 11.826 1.00 95.44 118 LEU A N 1
ATOM 841 C CA . LEU A 1 118 ? -6.695 -0.452 12.492 1.00 95.44 118 LEU A CA 1
ATOM 842 C C . LEU A 1 118 ? -5.438 -0.863 11.725 1.00 95.44 118 LEU A C 1
ATOM 844 O O . LEU A 1 118 ? -5.339 -2.005 11.269 1.00 95.44 118 LEU A O 1
ATOM 848 N N . SER A 1 119 ? -4.484 0.053 11.570 1.00 94.38 119 SER A N 1
ATOM 849 C CA . SER A 1 119 ? -3.204 -0.228 10.914 1.00 94.38 119 SER A CA 1
ATOM 850 C C . SER A 1 119 ? -2.100 -0.658 11.857 1.00 94.38 119 SER A C 1
ATOM 852 O O . SER A 1 119 ? -1.032 -0.975 11.374 1.00 94.38 119 SER A O 1
ATOM 854 N N . ALA A 1 120 ? -2.333 -0.686 13.162 1.00 88.25 120 ALA A N 1
ATOM 855 C CA . ALA A 1 120 ? -1.497 -1.427 14.093 1.00 88.25 120 ALA A CA 1
ATOM 856 C C . ALA A 1 120 ? -2.297 -1.759 15.347 1.00 88.25 120 ALA A C 1
ATOM 858 O O . ALA A 1 120 ? -3.475 -1.407 15.462 1.00 88.25 120 ALA A O 1
ATOM 859 N N . GLU A 1 121 ? -1.656 -2.462 16.270 1.00 80.12 121 GLU A N 1
ATOM 860 C CA . GLU A 1 121 ? -2.237 -2.717 17.578 1.00 80.12 121 GLU A CA 1
ATOM 861 C C . GLU A 1 121 ? -2.371 -1.385 18.322 1.00 80.12 121 GLU A C 1
ATOM 863 O O . GLU A 1 121 ? -1.403 -0.611 18.347 1.00 80.12 121 GLU A O 1
ATOM 868 N N . PRO A 1 122 ? -3.540 -1.078 18.910 1.00 71.81 122 PRO A N 1
ATOM 869 C CA . PRO A 1 122 ? -3.673 0.147 19.666 1.00 71.81 122 PRO A CA 1
ATOM 870 C C . PRO A 1 122 ? -2.670 0.149 20.809 1.00 71.81 122 PRO A C 1
ATOM 872 O O . PRO A 1 122 ? -2.518 -0.808 21.571 1.00 71.81 122 PRO A O 1
ATOM 875 N N . ILE A 1 123 ? -1.981 1.270 20.947 1.00 64.56 123 ILE A N 1
ATOM 876 C CA . ILE A 1 123 ? -1.107 1.496 22.086 1.00 64.56 123 ILE A CA 1
ATOM 877 C C . ILE A 1 123 ? -2.012 2.029 23.183 1.00 64.56 123 ILE A C 1
ATOM 879 O O . ILE A 1 123 ? -2.187 3.238 23.332 1.00 64.56 123 ILE A O 1
ATOM 883 N N . HIS A 1 124 ? -2.635 1.115 23.921 1.00 55.12 124 HIS A N 1
ATOM 884 C CA . HIS A 1 124 ? -3.422 1.476 25.087 1.00 55.12 124 HIS A CA 1
ATOM 885 C C . HIS A 1 124 ? -2.475 2.068 26.136 1.00 55.12 124 HIS A C 1
ATOM 887 O O . HIS A 1 124 ? -1.765 1.365 26.855 1.00 55.12 124 HIS A O 1
ATOM 893 N N . THR A 1 125 ? -2.431 3.400 26.209 1.00 44.97 125 THR A N 1
ATOM 894 C CA . THR A 1 125 ? -2.021 4.043 27.457 1.00 44.97 125 THR A CA 1
ATOM 895 C C . THR A 1 125 ? -3.077 3.704 28.518 1.00 44.97 125 THR A C 1
ATOM 897 O O . THR A 1 125 ? -4.234 3.489 28.154 1.00 44.97 125 THR A O 1
ATOM 900 N N . PRO A 1 126 ? -2.742 3.651 29.820 1.00 40.44 126 PRO A N 1
ATOM 901 C CA . PRO A 1 126 ? -3.657 3.215 30.886 1.00 40.44 126 PRO A CA 1
ATOM 902 C C . PRO A 1 126 ? -4.884 4.115 31.122 1.00 40.44 126 PRO A C 1
ATOM 904 O O . PRO A 1 126 ? -5.498 4.047 32.185 1.00 40.44 126 PRO A O 1
ATOM 907 N N . VAL A 1 127 ? -5.265 4.968 30.170 1.00 39.88 127 VAL A N 1
ATOM 908 C CA . VAL A 1 127 ? -6.508 5.740 30.205 1.00 39.88 127 VAL A CA 1
ATOM 909 C C . VAL A 1 127 ? -7.660 4.848 29.734 1.00 39.88 127 VAL A C 1
ATOM 911 O O . VAL A 1 127 ? -8.335 5.142 28.757 1.00 39.88 127 VAL A O 1
ATOM 914 N N . GLY A 1 128 ? -7.851 3.738 30.451 1.00 41.03 128 GLY A N 1
ATOM 915 C CA . GLY A 1 128 ? -8.967 2.813 30.297 1.00 41.03 128 GLY A CA 1
ATOM 916 C C . GLY A 1 128 ? -8.895 1.955 29.028 1.00 41.03 128 GLY A C 1
ATOM 917 O O . GLY A 1 128 ? -9.150 2.482 27.948 1.00 41.03 128 GLY A O 1
ATOM 918 N N . PRO A 1 129 ? -8.642 0.634 29.120 1.00 44.97 129 PRO A N 1
ATOM 919 C CA . PRO A 1 129 ? -9.008 -0.268 28.027 1.00 44.97 129 PRO A CA 1
ATOM 920 C C . PRO A 1 129 ? -10.471 -0.019 27.627 1.00 44.97 129 PRO A C 1
ATOM 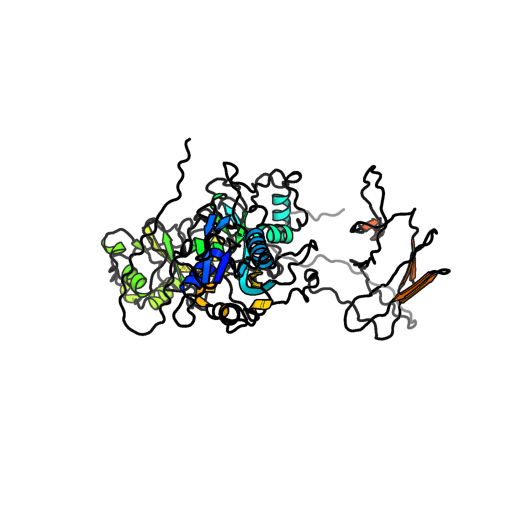922 O O . PRO A 1 129 ? -11.291 0.381 28.463 1.00 44.97 129 PRO A O 1
ATOM 925 N N . SER A 1 130 ? -10.836 -0.287 26.374 1.00 58.28 130 SER A N 1
ATOM 926 C CA . SER A 1 130 ? -12.222 -0.662 26.101 1.00 58.28 130 SER A CA 1
ATOM 927 C C . SER A 1 130 ? -12.246 -2.182 26.226 1.00 58.28 130 SER A C 1
ATOM 929 O O . SER A 1 130 ? -12.149 -2.830 25.189 1.00 58.28 130 SER A O 1
ATOM 931 N N . PRO A 1 131 ? -12.370 -2.764 27.447 1.00 63.47 131 PRO A N 1
ATOM 932 C CA . PRO A 1 131 ? -12.124 -4.191 27.760 1.00 63.47 131 PRO A CA 1
ATOM 933 C C . PRO A 1 131 ? -13.006 -5.188 26.990 1.00 63.47 131 PRO A C 1
ATOM 935 O O . PRO A 1 131 ? -13.002 -6.393 27.229 1.00 63.47 131 PRO A O 1
ATOM 938 N N . ASP A 1 132 ? -13.793 -4.671 26.071 1.00 85.06 132 ASP A N 1
ATOM 939 C CA . ASP A 1 132 ? -14.806 -5.332 25.314 1.00 85.06 132 ASP A CA 1
ATOM 940 C C . ASP A 1 132 ? -14.514 -5.343 23.805 1.00 85.06 132 ASP A C 1
ATOM 942 O O . ASP A 1 132 ? -15.417 -5.687 23.034 1.00 85.06 132 ASP A O 1
ATOM 946 N N . LEU A 1 133 ? -13.332 -4.926 23.342 1.00 90.88 133 LEU A N 1
ATOM 947 C CA . LEU A 1 133 ? -12.926 -5.095 21.947 1.00 90.88 133 LEU A CA 1
ATOM 948 C C . LEU A 1 133 ? -11.957 -6.275 21.801 1.00 90.88 133 LEU A C 1
ATOM 950 O O . LEU A 1 133 ? -11.106 -6.536 22.644 1.00 90.88 133 LEU A O 1
ATOM 954 N N . ALA A 1 134 ? -12.139 -7.038 20.729 1.00 92.31 134 ALA A N 1
ATOM 955 C CA . ALA A 1 134 ? -11.239 -8.091 20.295 1.00 92.31 134 ALA A CA 1
ATOM 956 C C . ALA A 1 134 ? -10.515 -7.609 19.039 1.00 92.31 134 ALA A C 1
ATOM 958 O O . ALA A 1 134 ? -11.165 -7.300 18.035 1.00 92.31 134 ALA A O 1
ATOM 959 N N . TYR A 1 135 ? -9.186 -7.573 19.092 1.00 94.06 135 TYR A N 1
ATOM 960 C CA . TYR A 1 135 ? -8.332 -7.158 17.982 1.00 94.06 135 TYR A CA 1
ATOM 961 C C . TYR A 1 135 ? -7.933 -8.379 17.164 1.00 94.06 135 TYR A C 1
ATOM 963 O O . TYR A 1 135 ? -7.182 -9.233 17.625 1.00 94.06 135 TYR A O 1
ATOM 971 N N . LEU A 1 136 ? -8.469 -8.483 15.950 1.00 95.38 136 LEU A N 1
ATOM 972 C CA . LEU A 1 136 ? -8.306 -9.651 15.089 1.00 95.38 136 LEU A CA 1
ATOM 973 C C . LEU A 1 136 ? -7.335 -9.307 13.952 1.00 95.38 136 LEU A C 1
ATOM 975 O O . LEU A 1 136 ? -7.734 -8.590 13.025 1.00 95.38 136 LEU A O 1
ATOM 979 N N . PRO A 1 137 ? -6.068 -9.763 14.004 1.00 96.56 137 PRO A N 1
ATOM 980 C CA . PRO A 1 137 ? -5.107 -9.465 12.955 1.00 96.56 137 PRO A CA 1
ATOM 981 C C . PRO A 1 137 ? -5.498 -10.205 11.676 1.00 96.56 137 PRO A C 1
ATOM 983 O O . PRO A 1 137 ? -5.862 -11.379 11.725 1.00 96.56 137 PRO A O 1
ATOM 986 N N . PHE A 1 138 ? -5.422 -9.545 10.523 1.00 97.56 138 PHE A N 1
ATOM 987 C CA . PHE A 1 138 ? -5.760 -10.182 9.241 1.00 97.56 138 PHE A CA 1
ATOM 988 C C . PHE A 1 138 ? -4.639 -10.133 8.205 1.00 97.56 138 PHE A C 1
ATOM 990 O O . PHE A 1 138 ? -4.624 -10.933 7.270 1.00 97.56 138 PHE A O 1
ATOM 997 N N . ALA A 1 139 ? -3.689 -9.221 8.378 1.00 97.75 139 ALA A N 1
ATOM 998 C CA . ALA A 1 139 ? -2.513 -9.088 7.540 1.00 97.75 139 ALA A CA 1
ATOM 999 C C . ALA A 1 139 ? -1.386 -8.421 8.337 1.00 97.75 139 ALA A C 1
ATOM 1001 O O . ALA A 1 139 ? -1.582 -8.004 9.479 1.00 97.75 139 ALA A O 1
ATOM 1002 N N . ARG A 1 140 ? -0.218 -8.289 7.717 1.00 96.75 140 ARG A N 1
ATOM 1003 C CA . ARG A 1 140 ? 0.893 -7.474 8.199 1.00 96.75 140 ARG A CA 1
ATOM 1004 C C . ARG A 1 140 ? 1.211 -6.382 7.193 1.00 96.75 140 ARG A C 1
ATOM 1006 O O . ARG A 1 140 ? 1.145 -6.596 5.981 1.00 96.75 140 ARG A O 1
ATOM 1013 N N . ASP A 1 141 ? 1.589 -5.234 7.712 1.00 97.06 141 ASP A N 1
ATOM 1014 C CA . ASP A 1 141 ? 2.168 -4.136 6.959 1.00 97.06 141 ASP A CA 1
ATOM 1015 C C . ASP A 1 141 ? 3.600 -3.902 7.440 1.00 97.06 141 ASP A C 1
ATOM 1017 O O . ASP A 1 141 ? 4.050 -4.477 8.431 1.00 97.06 141 ASP A O 1
ATOM 1021 N N . ALA A 1 142 ? 4.331 -3.076 6.713 1.00 95.25 142 ALA A N 1
ATOM 1022 C CA . ALA A 1 142 ? 5.616 -2.566 7.130 1.00 95.25 142 ALA A CA 1
ATOM 1023 C C . ALA A 1 142 ? 5.645 -1.057 6.935 1.00 95.25 142 ALA A C 1
ATOM 1025 O O . ALA A 1 142 ? 5.017 -0.516 6.025 1.00 95.25 142 ALA A O 1
ATOM 1026 N N . MET A 1 143 ? 6.396 -0.371 7.781 1.00 95.00 143 MET A N 1
ATOM 1027 C CA . MET A 1 143 ? 6.542 1.073 7.695 1.00 95.00 143 MET A CA 1
ATOM 1028 C C . MET A 1 143 ? 7.936 1.454 7.213 1.00 95.00 143 MET A C 1
ATOM 1030 O O . MET A 1 143 ? 8.947 0.907 7.648 1.00 95.00 143 MET A O 1
ATOM 1034 N N . SER A 1 144 ? 7.985 2.450 6.338 1.00 95.75 144 SER A N 1
ATOM 1035 C CA . SER A 1 144 ? 9.209 3.165 5.993 1.00 95.75 144 SER A CA 1
ATOM 1036 C C . SER A 1 144 ? 8.887 4.656 5.858 1.00 95.75 144 SER A C 1
ATOM 1038 O O . SER A 1 144 ? 7.940 5.152 6.468 1.00 95.75 144 SER A O 1
ATOM 1040 N N . PHE A 1 145 ? 9.664 5.385 5.069 1.00 96.31 145 PHE A N 1
ATOM 1041 C CA . PHE A 1 145 ? 9.436 6.788 4.764 1.00 96.31 145 PHE A CA 1
ATOM 1042 C C . PHE A 1 145 ? 9.449 7.037 3.257 1.00 96.31 145 PHE A C 1
ATOM 1044 O O . PHE A 1 145 ? 10.092 6.311 2.498 1.00 96.31 145 PHE A O 1
ATOM 1051 N N . LEU A 1 146 ? 8.751 8.081 2.821 1.00 95.81 146 LEU A N 1
ATOM 1052 C CA . LEU A 1 146 ? 8.872 8.629 1.475 1.00 95.81 146 LEU A CA 1
ATOM 1053 C C . LEU A 1 146 ? 9.722 9.887 1.484 1.00 95.81 146 LEU A C 1
ATOM 1055 O O . LEU A 1 146 ? 9.588 10.732 2.366 1.00 95.81 146 LEU A O 1
ATOM 1059 N N . VAL A 1 147 ? 10.550 10.013 0.454 1.00 94.62 147 VAL A N 1
ATOM 1060 C CA . VAL A 1 147 ? 11.386 11.180 0.166 1.00 94.62 147 VAL A CA 1
ATOM 1061 C C . VAL A 1 147 ? 11.331 11.506 -1.319 1.00 94.62 147 VAL A C 1
ATOM 1063 O O . VAL A 1 147 ? 11.007 10.658 -2.152 1.00 94.62 147 VAL A O 1
ATOM 1066 N N . SER A 1 148 ? 11.658 12.745 -1.673 1.00 89.00 148 SER A N 1
ATOM 1067 C CA . SER A 1 148 ? 11.856 13.116 -3.071 1.00 89.00 148 SER A CA 1
ATOM 1068 C C . SER A 1 148 ? 13.100 12.428 -3.651 1.00 89.00 148 SER A C 1
ATOM 1070 O O . SER A 1 148 ? 14.014 12.016 -2.934 1.00 89.00 148 SER A O 1
ATOM 1072 N N . SER A 1 149 ? 13.175 12.340 -4.977 1.00 82.94 149 SER A N 1
ATOM 1073 C CA . SER A 1 149 ? 14.300 11.729 -5.687 1.00 82.94 149 SER A CA 1
ATOM 1074 C C . SER A 1 149 ? 15.639 12.448 -5.491 1.00 82.94 149 SER A C 1
ATOM 1076 O O . SER A 1 149 ? 16.671 11.862 -5.801 1.00 82.94 149 SER A O 1
ATOM 1078 N N . SER A 1 150 ? 15.643 13.700 -5.021 1.00 86.06 150 SER A N 1
ATOM 1079 C CA . SER A 1 150 ? 16.864 14.470 -4.749 1.00 86.06 150 SER A CA 1
ATOM 1080 C C . SER A 1 150 ? 17.452 14.221 -3.359 1.00 86.06 150 SER A C 1
ATOM 1082 O O . SER A 1 150 ? 18.545 14.702 -3.078 1.00 86.06 150 SER A O 1
ATOM 1084 N N . MET A 1 151 ? 16.740 13.507 -2.485 1.00 90.69 151 MET A N 1
ATOM 1085 C CA . MET A 1 151 ? 17.179 13.238 -1.116 1.00 90.69 151 MET A CA 1
ATOM 1086 C C . MET A 1 151 ? 17.726 11.821 -0.948 1.00 90.69 151 MET A C 1
ATOM 1088 O O . MET A 1 151 ? 17.411 10.914 -1.722 1.00 90.69 151 MET A O 1
ATOM 1092 N N . SER A 1 152 ? 18.539 11.624 0.098 1.00 92.50 152 SER A N 1
ATOM 1093 C CA . SER A 1 152 ? 19.000 10.283 0.464 1.00 92.50 152 SER A CA 1
ATOM 1094 C C . SER A 1 152 ? 17.806 9.396 0.806 1.00 92.50 152 SER A C 1
ATOM 1096 O O . SER A 1 152 ? 16.991 9.731 1.664 1.00 92.50 152 SER A O 1
ATOM 1098 N N . ARG A 1 153 ? 17.740 8.230 0.161 1.00 93.25 153 ARG A N 1
ATOM 1099 C CA . ARG A 1 153 ? 16.782 7.166 0.490 1.00 93.25 153 ARG A CA 1
ATOM 1100 C C . ARG A 1 153 ? 17.312 6.238 1.580 1.00 93.25 153 ARG A C 1
ATOM 1102 O O . ARG A 1 153 ? 16.618 5.316 1.966 1.00 93.25 153 ARG A O 1
ATOM 1109 N N . ARG A 1 154 ? 18.533 6.447 2.072 1.00 93.94 154 ARG A N 1
ATOM 1110 C CA . ARG A 1 154 ? 19.178 5.597 3.079 1.00 93.94 154 ARG A CA 1
ATOM 1111 C C . ARG A 1 154 ? 19.449 6.439 4.314 1.00 93.94 154 ARG A C 1
ATOM 1113 O O . ARG A 1 154 ? 20.291 7.333 4.257 1.00 93.94 154 ARG A O 1
ATOM 1120 N N . LEU A 1 155 ? 18.701 6.184 5.381 1.00 95.38 155 LEU A N 1
ATOM 1121 C CA . LEU A 1 155 ? 18.784 6.920 6.642 1.00 95.38 155 LEU A CA 1
ATOM 1122 C C . LEU A 1 155 ? 18.756 5.915 7.794 1.00 95.38 155 LEU A C 1
ATOM 1124 O O . LEU A 1 155 ? 18.005 4.948 7.742 1.00 95.38 155 LEU A O 1
ATOM 1128 N N . SER A 1 156 ? 19.561 6.123 8.830 1.00 95.81 156 SER A N 1
ATOM 1129 C CA . SER A 1 156 ? 19.443 5.359 10.079 1.00 95.81 156 SER A CA 1
ATOM 1130 C C . SER A 1 156 ? 18.269 5.868 10.925 1.00 95.81 156 SER A C 1
ATOM 1132 O O . SER A 1 156 ? 17.772 6.976 10.700 1.00 95.81 156 SER A O 1
ATOM 1134 N N . THR A 1 157 ? 17.836 5.122 11.944 1.00 95.25 157 THR A N 1
ATOM 1135 C CA . THR A 1 157 ? 16.893 5.658 12.940 1.00 95.25 157 THR A CA 1
ATOM 1136 C C . THR A 1 157 ? 17.451 6.897 13.643 1.00 95.25 157 THR A C 1
ATOM 1138 O O . THR A 1 157 ? 16.685 7.809 13.945 1.00 95.25 157 THR A O 1
ATOM 1141 N N . ALA A 1 158 ? 18.773 6.991 13.832 1.00 96.56 158 ALA A N 1
ATOM 1142 C CA . ALA A 1 158 ? 19.425 8.180 14.379 1.00 96.56 158 ALA A CA 1
ATOM 1143 C C . ALA A 1 158 ? 19.308 9.397 13.442 1.00 96.56 158 ALA A C 1
ATOM 1145 O O . ALA A 1 158 ? 18.971 10.487 13.906 1.00 96.56 158 ALA A O 1
ATOM 1146 N N . ASP A 1 159 ? 19.509 9.216 12.131 1.00 97.62 159 ASP A N 1
ATOM 1147 C CA . ASP A 1 159 ? 19.302 10.280 11.137 1.00 97.62 159 ASP A CA 1
ATOM 1148 C C . ASP A 1 159 ? 17.845 10.737 11.121 1.00 97.62 159 ASP A C 1
ATOM 1150 O O . ASP A 1 159 ? 17.560 11.933 11.160 1.00 97.62 159 ASP A O 1
ATOM 1154 N N . LEU A 1 160 ? 16.910 9.783 11.101 1.00 97.69 160 LEU A N 1
ATOM 1155 C CA . LEU A 1 160 ? 15.481 10.077 11.133 1.00 97.69 160 LEU A CA 1
ATOM 1156 C C . LEU A 1 160 ? 15.112 10.816 12.419 1.00 97.69 160 LEU A C 1
ATOM 1158 O O . LEU A 1 160 ? 14.429 11.834 12.365 1.00 97.69 160 LEU A O 1
ATOM 1162 N N . ARG A 1 161 ? 15.622 10.389 13.575 1.00 97.38 161 ARG A N 1
ATOM 1163 C CA . ARG A 1 161 ? 15.429 11.115 14.830 1.00 97.38 161 ARG A CA 1
ATOM 1164 C C . ARG A 1 161 ? 15.957 12.543 14.730 1.00 97.38 161 ARG A C 1
ATOM 1166 O O . ARG A 1 161 ? 15.218 13.456 15.072 1.00 97.38 161 ARG A O 1
ATOM 1173 N N . ALA A 1 162 ? 17.176 12.749 14.230 1.00 97.75 162 ALA A N 1
ATOM 1174 C CA . ALA A 1 162 ? 17.768 14.077 14.053 1.00 97.75 162 ALA A CA 1
ATOM 1175 C C . ALA A 1 162 ? 16.934 14.971 13.115 1.00 97.75 162 ALA A C 1
ATOM 1177 O O . ALA A 1 162 ? 16.767 16.164 13.368 1.00 97.75 162 ALA A O 1
ATOM 1178 N N . ILE A 1 163 ? 16.357 14.399 12.056 1.00 97.62 163 ILE A N 1
ATOM 1179 C CA . ILE A 1 163 ? 15.431 15.098 11.158 1.00 97.62 163 ILE A CA 1
ATOM 1180 C C . ILE A 1 163 ? 14.167 15.538 11.909 1.00 97.62 163 ILE A C 1
ATOM 1182 O O . ILE A 1 163 ? 13.820 16.718 11.893 1.00 97.62 163 ILE A O 1
ATOM 1186 N N . TYR A 1 164 ? 13.499 14.620 12.614 1.00 97.75 164 TYR A N 1
ATOM 1187 C CA . TYR A 1 164 ? 12.244 14.907 13.322 1.00 97.75 164 TYR A CA 1
ATOM 1188 C C . TYR A 1 164 ? 12.433 15.700 14.628 1.00 97.75 164 TYR A C 1
ATOM 1190 O O . TYR A 1 164 ? 11.453 16.210 15.167 1.00 97.75 164 TYR A O 1
ATOM 1198 N N . THR A 1 165 ? 13.670 15.867 15.109 1.00 97.38 165 THR A N 1
ATOM 1199 C CA . THR A 1 165 ? 14.038 16.800 16.189 1.00 97.38 165 THR A CA 1
ATOM 1200 C C . THR A 1 165 ? 14.642 18.112 15.679 1.00 97.38 165 THR A C 1
ATOM 1202 O O . THR A 1 165 ? 15.209 18.878 16.458 1.00 97.38 165 THR A O 1
ATOM 1205 N N . CYS A 1 166 ? 14.493 18.402 14.381 1.00 97.62 166 CYS A N 1
ATOM 1206 C CA . CYS A 1 166 ? 14.910 19.649 13.735 1.00 97.62 166 CYS A CA 1
ATOM 1207 C C . CYS A 1 166 ? 16.425 19.921 13.736 1.00 97.62 166 CYS A C 1
ATOM 1209 O O . CYS A 1 166 ? 16.847 21.060 13.552 1.00 97.62 166 CYS A O 1
ATOM 1211 N N . GLN A 1 167 ? 17.256 18.891 13.904 1.00 97.81 167 GLN A N 1
ATOM 1212 C CA . GLN A 1 167 ? 18.720 18.997 13.849 1.00 97.81 167 GLN A CA 1
ATOM 1213 C C . GLN A 1 167 ? 19.267 18.954 12.412 1.00 97.81 167 GLN A C 1
ATOM 1215 O O . GLN A 1 167 ? 20.434 19.267 12.187 1.00 97.81 167 GLN A O 1
ATOM 1220 N N . ARG A 1 168 ? 18.432 18.568 11.439 1.00 97.12 168 ARG A N 1
ATOM 1221 C CA . ARG A 1 168 ? 18.766 18.459 10.009 1.00 97.12 168 ARG A CA 1
ATOM 1222 C C . ARG A 1 168 ? 17.844 19.373 9.184 1.00 97.12 168 ARG A C 1
ATOM 1224 O O . ARG A 1 168 ? 16.839 18.896 8.653 1.00 97.12 168 ARG A O 1
ATOM 1231 N N . PRO A 1 169 ? 18.117 20.692 9.127 1.00 95.81 169 PRO A N 1
ATOM 1232 C CA . PRO A 1 169 ? 17.217 21.678 8.520 1.00 95.81 169 PRO A CA 1
ATOM 1233 C C . PRO A 1 169 ? 17.075 21.537 6.999 1.00 95.81 169 PRO A C 1
ATOM 1235 O O . PRO A 1 169 ? 16.191 22.149 6.409 1.00 95.81 169 PRO A O 1
ATOM 1238 N N . GLU A 1 170 ? 17.927 20.745 6.348 1.00 94.69 170 GLU A N 1
ATOM 1239 C CA . GLU A 1 170 ? 17.797 20.416 4.932 1.00 94.69 170 GLU A CA 1
ATOM 1240 C C . GLU A 1 170 ? 16.630 19.462 4.626 1.00 94.69 170 GLU A C 1
ATOM 1242 O O . GLU A 1 170 ? 16.323 19.251 3.451 1.00 94.69 170 GLU A O 1
ATOM 1247 N N . PHE A 1 171 ? 15.985 18.902 5.655 1.00 95.44 171 PHE A N 1
ATOM 1248 C CA . PHE A 1 171 ? 14.764 18.110 5.549 1.00 95.44 171 PHE A CA 1
ATOM 1249 C C . PHE A 1 171 ? 13.568 18.878 6.112 1.00 95.44 171 PHE A C 1
ATOM 1251 O O . PHE A 1 171 ? 13.655 19.556 7.135 1.00 95.44 171 PHE A O 1
ATOM 1258 N N . HIS A 1 172 ? 12.412 18.693 5.484 1.00 95.31 172 HIS A N 1
ATOM 1259 C CA . HIS A 1 172 ? 11.129 19.182 5.970 1.00 95.31 172 HIS A CA 1
ATOM 1260 C C . HIS A 1 172 ? 10.278 17.982 6.414 1.00 95.31 172 HIS A C 1
ATOM 1262 O O . HIS A 1 172 ? 9.610 17.360 5.585 1.00 95.31 172 HIS A O 1
ATOM 1268 N N . PRO A 1 173 ? 10.339 17.584 7.697 1.00 96.50 173 PRO A N 1
ATOM 1269 C CA . PRO A 1 173 ? 9.596 16.432 8.191 1.00 96.50 173 PRO A CA 1
ATOM 1270 C C . PRO A 1 173 ? 8.091 16.687 8.252 1.00 96.50 173 PRO A C 1
ATOM 1272 O O . PRO A 1 173 ? 7.627 17.728 8.725 1.00 96.50 173 PRO A O 1
ATOM 1275 N N . TYR A 1 174 ? 7.327 15.684 7.832 1.00 96.81 174 TYR A N 1
ATOM 1276 C CA . TYR A 1 174 ? 5.877 15.649 7.921 1.00 96.81 174 TYR A CA 1
ATOM 1277 C C . TYR A 1 174 ? 5.422 14.455 8.761 1.00 96.81 174 TYR A C 1
ATOM 1279 O O . TYR A 1 174 ? 5.988 13.369 8.670 1.00 96.81 174 TYR A O 1
ATOM 1287 N N . LEU A 1 175 ? 4.366 14.632 9.550 1.00 96.25 175 LEU A N 1
ATOM 1288 C CA . LEU A 1 175 ? 3.691 13.556 10.271 1.00 96.25 175 LEU A CA 1
ATOM 1289 C C . LEU A 1 175 ? 2.215 13.505 9.883 1.00 96.25 175 LEU A C 1
ATOM 1291 O O . LEU A 1 175 ? 1.598 14.557 9.719 1.00 96.25 175 LEU A O 1
ATOM 1295 N N . PRO A 1 176 ? 1.604 12.313 9.805 1.00 95.06 176 PRO A N 1
ATOM 1296 C CA . PRO A 1 176 ? 0.157 12.215 9.749 1.00 95.06 176 PRO A CA 1
ATOM 1297 C C . PRO A 1 176 ? -0.500 12.914 10.948 1.00 95.06 176 PRO A C 1
ATOM 1299 O O . PRO A 1 176 ? 0.125 13.153 11.989 1.00 95.06 176 PRO A O 1
ATOM 1302 N N . ALA A 1 177 ? -1.775 13.252 10.806 1.00 91.56 177 ALA A N 1
ATOM 1303 C CA . ALA A 1 177 ? -2.555 13.926 11.829 1.00 91.56 177 ALA A CA 1
ATOM 1304 C C . ALA A 1 177 ? -2.605 13.117 13.137 1.00 91.56 177 ALA A C 1
ATOM 1306 O O . ALA A 1 177 ? -2.514 11.886 13.150 1.00 91.56 177 ALA A O 1
ATOM 1307 N N . THR A 1 178 ? -2.785 13.814 14.259 1.00 92.00 178 THR A N 1
ATOM 1308 C CA . THR A 1 178 ? -3.060 13.180 15.556 1.00 92.00 178 THR A CA 1
ATOM 1309 C C . THR A 1 178 ? -4.250 12.228 15.430 1.00 92.00 178 THR A C 1
ATOM 1311 O O . THR A 1 178 ? -5.264 12.590 14.835 1.00 92.00 178 THR A O 1
ATOM 1314 N N . GLY A 1 179 ? -4.142 11.011 15.967 1.00 89.81 179 GLY A N 1
ATOM 1315 C CA . GLY A 1 179 ? -5.127 9.954 15.693 1.00 89.81 179 GLY A CA 1
ATOM 1316 C C . GLY A 1 179 ? -4.582 8.793 14.874 1.00 89.81 179 GLY A C 1
ATOM 1317 O O . GLY A 1 179 ? -5.104 7.690 14.991 1.00 89.81 179 GLY A O 1
ATOM 1318 N N . SER A 1 180 ? -3.570 9.057 14.047 1.00 92.50 180 SER A N 1
ATOM 1319 C CA . SER A 1 180 ? -2.948 8.066 13.173 1.00 92.50 180 SER A CA 1
ATOM 1320 C C . SER A 1 180 ? -2.088 7.085 13.958 1.00 92.50 180 SER A C 1
ATOM 1322 O O . SER A 1 180 ? -1.192 7.489 14.706 1.00 92.50 180 SER A O 1
ATOM 1324 N N . GLN A 1 181 ? -2.310 5.794 13.730 1.00 91.62 181 GLN A N 1
ATOM 1325 C CA . GLN A 1 181 ? -1.441 4.764 14.286 1.00 91.62 181 GLN A CA 1
ATOM 1326 C C . GLN A 1 181 ? -0.075 4.743 13.574 1.00 91.62 181 GLN A C 1
ATOM 1328 O O . GLN A 1 181 ? 0.950 4.611 14.239 1.00 91.62 181 GLN A O 1
ATOM 1333 N N . LEU A 1 182 ? -0.039 5.025 12.261 1.00 93.06 182 LEU A N 1
ATOM 1334 C CA . LEU A 1 182 ? 1.203 5.197 11.494 1.00 93.06 182 LEU A CA 1
ATOM 1335 C C . LEU A 1 182 ? 2.109 6.276 12.113 1.00 93.06 182 LEU A C 1
ATOM 1337 O O . LEU A 1 182 ? 3.318 6.084 12.225 1.00 93.06 182 LEU A O 1
ATOM 1341 N N . ARG A 1 183 ? 1.536 7.404 12.559 1.00 94.44 183 ARG A N 1
ATOM 1342 C CA . ARG A 1 183 ? 2.278 8.444 13.295 1.00 94.44 183 ARG A CA 1
ATOM 1343 C C . ARG A 1 183 ? 2.883 7.888 14.584 1.00 94.44 183 ARG A C 1
ATOM 1345 O O . ARG A 1 183 ? 4.056 8.137 14.857 1.00 94.44 183 ARG A O 1
ATOM 1352 N N . THR A 1 184 ? 2.087 7.192 15.391 1.00 92.25 184 THR A N 1
ATOM 1353 C CA . THR A 1 184 ? 2.519 6.706 16.708 1.00 92.25 184 THR A CA 1
ATOM 1354 C C . THR A 1 184 ? 3.628 5.663 16.586 1.00 92.25 184 THR A C 1
ATOM 1356 O O . THR A 1 184 ? 4.647 5.768 17.273 1.00 92.25 184 THR A O 1
ATOM 1359 N N . ASP A 1 185 ? 3.485 4.711 15.665 1.00 91.69 185 ASP A N 1
ATOM 1360 C CA . ASP A 1 185 ? 4.505 3.692 15.421 1.00 91.69 185 ASP A CA 1
ATOM 1361 C C . ASP A 1 185 ? 5.776 4.297 14.832 1.00 91.69 185 ASP A C 1
ATOM 1363 O O . ASP A 1 185 ? 6.882 3.901 15.214 1.00 91.69 185 ASP A O 1
ATOM 1367 N N . TRP A 1 186 ? 5.652 5.297 13.953 1.00 95.06 186 TRP A N 1
ATOM 1368 C CA . TRP A 1 186 ? 6.805 6.019 13.415 1.00 95.06 186 TRP A CA 1
ATOM 1369 C C . TRP A 1 186 ? 7.605 6.698 14.518 1.00 95.06 186 TRP A C 1
ATOM 1371 O O . TRP A 1 186 ? 8.814 6.496 14.626 1.00 95.06 186 TRP A O 1
ATOM 1381 N N . LEU A 1 187 ? 6.924 7.458 15.376 1.00 94.88 187 LEU A N 1
ATOM 1382 C CA . LEU A 1 187 ? 7.543 8.151 16.500 1.00 94.88 187 LEU A CA 1
ATOM 1383 C C . LEU A 1 187 ? 8.240 7.172 17.452 1.00 94.88 187 LEU A C 1
ATOM 1385 O O . LEU A 1 187 ? 9.372 7.428 17.858 1.00 94.88 187 LEU A O 1
ATOM 1389 N N . ARG A 1 188 ? 7.626 6.020 17.745 1.00 92.31 188 ARG A N 1
ATOM 1390 C CA . ARG A 1 188 ? 8.266 4.936 18.505 1.00 92.31 188 ARG A CA 1
ATOM 1391 C C . ARG A 1 188 ? 9.518 4.408 17.805 1.00 92.31 188 ARG A C 1
ATOM 1393 O O . ARG A 1 188 ? 10.556 4.280 18.448 1.00 92.31 188 ARG A O 1
ATOM 1400 N N . THR A 1 189 ? 9.424 4.131 16.507 1.00 91.94 189 THR A N 1
ATOM 1401 C CA . THR A 1 189 ? 10.515 3.577 15.688 1.00 91.94 189 THR A CA 1
ATOM 1402 C C . THR A 1 189 ? 11.764 4.453 15.742 1.00 91.94 189 THR A C 1
ATOM 1404 O O . THR A 1 189 ? 12.874 3.940 15.835 1.00 91.94 189 THR A O 1
ATOM 1407 N N . ILE A 1 190 ? 11.595 5.777 15.742 1.00 95.19 190 ILE A N 1
ATOM 1408 C CA . ILE A 1 190 ? 12.707 6.740 15.812 1.00 95.19 190 ILE A CA 1
ATOM 1409 C C . ILE A 1 190 ? 13.036 7.188 17.250 1.00 95.19 190 ILE A C 1
ATOM 1411 O O . ILE A 1 190 ? 13.831 8.105 17.459 1.00 95.19 190 ILE A O 1
ATOM 1415 N N . GLY A 1 191 ? 12.426 6.561 18.263 1.00 94.44 191 GLY A N 1
ATOM 1416 C CA . GLY A 1 191 ? 12.700 6.813 19.679 1.00 94.44 191 GLY A CA 1
ATOM 1417 C C . GLY A 1 191 ? 12.155 8.139 20.233 1.00 94.44 191 GLY A C 1
ATOM 1418 O O . GLY A 1 191 ? 12.720 8.672 21.189 1.00 94.44 191 GLY A O 1
ATOM 1419 N N . LEU A 1 192 ? 11.080 8.680 19.652 1.00 94.81 192 LEU A N 1
ATOM 1420 C CA . LEU A 1 192 ? 10.382 9.906 20.067 1.00 94.81 192 LEU A CA 1
ATOM 1421 C C . LEU A 1 192 ? 9.019 9.604 20.720 1.00 94.81 192 LEU A C 1
ATOM 1423 O O . LEU A 1 192 ? 7.969 9.996 20.221 1.00 94.81 192 LEU A O 1
ATOM 1427 N N . TYR A 1 193 ? 9.032 8.921 21.865 1.00 89.50 193 TYR A N 1
ATOM 1428 C CA . TYR A 1 193 ? 7.818 8.496 22.582 1.00 89.50 193 TYR A CA 1
ATOM 1429 C C . TYR A 1 193 ? 6.921 9.647 23.070 1.00 89.50 193 TYR A C 1
ATOM 1431 O O . TYR A 1 193 ? 5.706 9.494 23.139 1.00 89.50 193 TYR A O 1
ATOM 1439 N N . SER A 1 194 ? 7.509 10.799 23.401 1.00 82.12 194 SER A N 1
ATOM 1440 C CA . SER A 1 194 ? 6.811 11.996 23.884 1.00 82.12 194 SER A CA 1
ATOM 1441 C C . SER A 1 194 ? 6.992 13.145 22.893 1.00 82.12 194 SER A C 1
ATOM 1443 O O . SER A 1 194 ? 7.707 14.111 23.159 1.00 82.12 194 SER A O 1
ATOM 1445 N N . TYR A 1 195 ? 6.409 13.007 21.705 1.00 89.88 195 TYR A N 1
ATOM 1446 C CA . TYR A 1 195 ? 6.464 14.062 20.699 1.00 89.88 195 TYR A CA 1
ATOM 1447 C C . TYR A 1 195 ? 5.592 15.253 21.114 1.00 89.88 195 TYR A C 1
ATOM 1449 O O . TYR A 1 195 ? 4.372 15.125 21.225 1.00 89.88 195 TYR A O 1
ATOM 1457 N N . ASP A 1 196 ? 6.218 16.420 21.262 1.00 90.50 196 ASP A N 1
ATOM 1458 C CA . ASP A 1 196 ? 5.537 17.704 21.397 1.00 90.50 196 ASP A CA 1
ATOM 1459 C C . ASP A 1 196 ? 5.830 18.577 20.171 1.00 90.50 196 ASP A C 1
ATOM 1461 O O . ASP A 1 196 ? 6.979 18.898 19.853 1.00 90.50 196 ASP A O 1
ATOM 1465 N N . LYS A 1 197 ? 4.767 18.992 19.479 1.00 89.75 197 LYS A N 1
ATOM 1466 C CA . LYS A 1 197 ? 4.863 19.872 18.312 1.00 89.75 197 LYS A CA 1
ATOM 1467 C C . LYS A 1 197 ? 5.455 21.237 18.668 1.00 89.75 197 LYS A C 1
ATOM 1469 O O . LYS A 1 197 ? 6.132 21.830 17.832 1.00 89.75 197 LYS A O 1
ATOM 1474 N N . ALA A 1 198 ? 5.228 21.731 19.887 1.00 94.25 198 ALA A N 1
ATOM 1475 C CA . ALA A 1 198 ? 5.805 22.991 20.347 1.00 94.25 198 ALA A CA 1
ATOM 1476 C C . ALA A 1 198 ? 7.336 22.908 20.473 1.00 94.25 198 ALA A C 1
ATOM 1478 O O . ALA A 1 198 ? 8.026 23.895 20.220 1.00 94.25 198 ALA A O 1
ATOM 1479 N N . GLN A 1 199 ? 7.866 21.727 20.804 1.00 95.62 199 GLN A N 1
ATOM 1480 C CA . GLN A 1 199 ? 9.304 21.480 20.903 1.00 95.62 199 GLN A CA 1
ATOM 1481 C C . GLN A 1 199 ? 9.975 21.339 19.526 1.00 95.62 199 GLN A C 1
ATOM 1483 O O . GLN A 1 199 ? 11.135 21.719 19.370 1.00 95.62 199 GLN A O 1
ATOM 1488 N N . TYR A 1 200 ? 9.257 20.820 18.522 1.00 96.44 200 TYR A N 1
ATOM 1489 C CA . TYR A 1 200 ? 9.800 20.515 17.192 1.00 96.44 200 TYR A CA 1
ATOM 1490 C C . TYR A 1 200 ? 9.040 21.244 16.067 1.00 96.44 200 TYR A C 1
ATOM 1492 O O . TYR A 1 200 ? 8.348 20.609 15.265 1.00 96.44 200 TYR A O 1
ATOM 1500 N N . PRO A 1 201 ? 9.178 22.581 15.959 1.00 95.75 201 PRO A N 1
ATOM 1501 C CA . PRO A 1 201 ? 8.369 23.404 15.056 1.00 95.75 201 PRO A CA 1
ATOM 1502 C C . PRO A 1 201 ? 8.647 23.177 13.561 1.00 95.75 201 PRO A C 1
ATOM 1504 O O . PRO A 1 201 ? 7.853 23.612 12.728 1.00 95.75 201 PRO A O 1
ATOM 1507 N N . CYS A 1 202 ? 9.751 22.511 13.195 1.00 95.88 202 CYS A N 1
ATOM 1508 C CA . CYS A 1 202 ? 10.024 22.149 11.800 1.00 95.88 202 CYS A CA 1
ATOM 1509 C C . CYS A 1 202 ? 9.080 21.053 11.274 1.00 95.88 202 CYS A C 1
ATOM 1511 O O . CYS A 1 202 ? 8.904 20.937 10.061 1.00 95.88 202 CYS A O 1
ATOM 1513 N N . VAL A 1 203 ? 8.476 20.258 12.167 1.00 96.69 203 VAL A N 1
ATOM 1514 C CA . VAL A 1 203 ? 7.608 19.137 11.802 1.00 96.69 203 VAL A CA 1
ATOM 1515 C C . VAL A 1 203 ? 6.197 19.638 11.506 1.00 96.69 203 VAL A C 1
ATOM 1517 O O . VAL A 1 203 ? 5.539 20.256 12.346 1.00 96.69 203 VAL A O 1
ATOM 1520 N N . LYS A 1 204 ? 5.702 19.333 10.306 1.00 95.25 204 LYS A N 1
ATOM 1521 C CA . LYS A 1 204 ? 4.352 19.701 9.861 1.00 95.25 204 LYS A CA 1
ATOM 1522 C C . LYS A 1 204 ? 3.422 18.494 9.905 1.00 95.25 204 LYS A C 1
ATOM 1524 O O . LYS A 1 204 ? 3.787 17.406 9.492 1.00 95.25 204 LYS A O 1
ATOM 1529 N N . ASP A 1 205 ? 2.184 18.689 10.334 1.00 94.31 205 ASP A N 1
ATOM 1530 C CA . ASP A 1 205 ? 1.126 17.666 10.276 1.00 94.31 205 ASP A CA 1
ATOM 1531 C C . ASP A 1 205 ? -0.134 18.156 9.555 1.00 94.31 205 ASP A C 1
ATOM 1533 O O . ASP A 1 205 ? -1.220 17.581 9.659 1.00 94.31 205 ASP A O 1
ATOM 1537 N N . THR A 1 206 ? 0.026 19.229 8.784 1.00 92.44 206 THR A N 1
ATOM 1538 C CA . THR A 1 206 ? -1.013 19.823 7.957 1.00 92.44 206 THR A CA 1
ATOM 1539 C C . THR A 1 206 ? -0.504 20.081 6.545 1.00 92.44 206 THR A C 1
ATOM 1541 O O . THR A 1 206 ? 0.680 20.321 6.300 1.00 92.44 206 THR A O 1
ATOM 1544 N N . LEU A 1 207 ? -1.435 20.035 5.600 1.00 87.38 207 LEU A N 1
ATOM 1545 C CA . LEU A 1 207 ? -1.257 20.489 4.229 1.00 87.38 207 LEU A CA 1
ATOM 1546 C C . LEU A 1 207 ? -1.321 22.027 4.156 1.00 87.38 207 LEU A C 1
ATOM 1548 O O . LEU A 1 207 ? -1.840 22.674 5.077 1.00 87.38 207 LEU A O 1
ATOM 1552 N N . PRO A 1 208 ? -0.883 22.637 3.036 1.00 85.12 208 PRO A N 1
ATOM 1553 C CA . PRO A 1 208 ? -1.194 24.034 2.747 1.00 85.12 208 PRO A CA 1
ATOM 1554 C C . PRO A 1 208 ? -2.700 24.306 2.910 1.00 85.12 208 PRO A C 1
ATOM 1556 O O . PRO A 1 208 ? -3.530 23.586 2.358 1.00 85.12 208 PRO A O 1
ATOM 1559 N N . GLY A 1 209 ? -3.058 25.329 3.691 1.00 86.12 209 GLY A N 1
ATOM 1560 C CA . GLY A 1 209 ? -4.455 25.616 4.049 1.00 86.12 209 GLY A CA 1
ATOM 1561 C C . GLY A 1 209 ? -4.943 24.953 5.344 1.00 86.12 209 GLY A C 1
ATOM 1562 O O . GLY A 1 209 ? -6.140 24.973 5.608 1.00 86.12 209 GLY A O 1
ATOM 1563 N N . ASN A 1 210 ? -4.036 24.402 6.159 1.00 87.81 210 ASN A N 1
ATOM 1564 C CA . ASN A 1 210 ? -4.302 23.843 7.493 1.00 87.81 210 ASN A CA 1
ATOM 1565 C C . ASN A 1 210 ? -5.201 22.595 7.520 1.00 87.81 210 ASN A C 1
ATOM 1567 O O . ASN A 1 210 ? -5.662 22.196 8.589 1.00 87.81 210 ASN A O 1
ATOM 1571 N N . ALA A 1 211 ? -5.432 21.947 6.376 1.00 89.75 211 ALA A N 1
ATOM 1572 C CA . ALA A 1 211 ? -6.084 20.643 6.363 1.00 89.75 211 ALA A CA 1
ATOM 1573 C C . ALA A 1 211 ? -5.160 19.599 7.022 1.00 89.75 211 ALA A C 1
ATOM 1575 O O . ALA A 1 211 ? -3.964 19.602 6.721 1.00 89.75 211 ALA A O 1
ATOM 1576 N N . PRO A 1 212 ? -5.668 18.702 7.885 1.00 91.19 212 PRO A N 1
ATOM 1577 C CA . PRO A 1 212 ? -4.852 17.649 8.485 1.00 91.19 212 PRO A CA 1
ATOM 1578 C C . PRO A 1 212 ? -4.182 16.775 7.417 1.00 91.19 212 PRO A C 1
ATOM 1580 O O . PRO A 1 212 ? -4.826 16.383 6.438 1.00 91.19 212 PRO A O 1
ATOM 1583 N N . LEU A 1 213 ? -2.899 16.457 7.598 1.00 92.75 213 LEU A N 1
ATOM 1584 C CA . LEU A 1 213 ? -2.207 15.500 6.741 1.00 92.75 213 LEU A CA 1
ATOM 1585 C C . LEU A 1 213 ? -2.709 14.092 7.072 1.00 92.75 213 LEU A C 1
ATOM 1587 O O . LEU A 1 213 ? -2.544 13.617 8.189 1.00 92.75 213 LEU A O 1
ATOM 1591 N N . ARG A 1 214 ? -3.340 13.419 6.114 1.00 91.31 214 ARG A N 1
ATOM 1592 C CA . ARG A 1 214 ? -3.797 12.034 6.293 1.00 91.31 214 ARG A CA 1
ATOM 1593 C C . ARG A 1 214 ? -2.660 11.060 6.015 1.00 91.31 214 ARG A C 1
ATOM 1595 O O . ARG A 1 214 ? -1.730 11.376 5.271 1.00 91.31 214 ARG A O 1
ATOM 1602 N N . ASP A 1 215 ? -2.776 9.872 6.585 1.00 92.44 215 ASP A N 1
ATOM 1603 C CA . ASP A 1 215 ? -1.840 8.773 6.394 1.00 92.44 215 ASP A CA 1
ATOM 1604 C C . ASP A 1 215 ? -1.667 8.463 4.908 1.00 92.44 215 ASP A C 1
ATOM 1606 O O . ASP A 1 215 ? -2.607 8.555 4.117 1.00 92.44 215 ASP A O 1
ATOM 1610 N N . ASN A 1 216 ? -0.451 8.082 4.528 1.00 93.00 216 ASN A N 1
ATOM 1611 C CA . ASN A 1 216 ? -0.114 7.608 3.185 1.00 93.00 216 ASN A CA 1
ATOM 1612 C C . ASN A 1 216 ? -0.455 8.580 2.039 1.00 93.00 216 ASN A C 1
ATOM 1614 O O . ASN A 1 216 ? -0.586 8.170 0.880 1.00 93.00 216 ASN A O 1
ATOM 1618 N N . LEU A 1 217 ? -0.555 9.877 2.344 1.00 89.25 217 LEU A N 1
ATOM 1619 C CA . LEU A 1 217 ? -0.619 10.939 1.349 1.00 89.25 217 LEU A CA 1
ATOM 1620 C C . LEU A 1 217 ? 0.793 11.368 0.949 1.00 89.25 217 LEU A C 1
ATOM 1622 O O . LEU A 1 217 ? 1.394 12.240 1.569 1.00 89.25 217 LEU A O 1
ATOM 1626 N N . GLY A 1 218 ? 1.299 10.805 -0.147 1.00 81.69 218 GLY A N 1
ATOM 1627 C CA . GLY A 1 218 ? 2.596 11.163 -0.724 1.00 81.69 218 GLY A CA 1
ATOM 1628 C C . GLY A 1 218 ? 2.642 12.584 -1.288 1.00 81.69 218 GLY A C 1
ATOM 1629 O O . GLY A 1 218 ? 3.722 13.131 -1.450 1.00 81.69 218 GLY A O 1
ATOM 1630 N N . VAL A 1 219 ? 1.485 13.221 -1.516 1.00 81.06 219 VAL A N 1
ATOM 1631 C CA . VAL A 1 219 ? 1.354 14.548 -2.149 1.00 81.06 219 VAL A CA 1
ATOM 1632 C C . VAL A 1 219 ? 2.198 15.645 -1.479 1.00 81.06 219 VAL A C 1
ATOM 1634 O O . VAL A 1 219 ? 2.596 16.597 -2.140 1.00 81.06 219 VAL A O 1
ATOM 1637 N N . VAL A 1 220 ? 2.496 15.534 -0.179 1.00 77.94 220 VAL A N 1
ATOM 1638 C CA . VAL A 1 220 ? 3.401 16.472 0.515 1.00 77.94 220 VAL A CA 1
ATOM 1639 C C . VAL A 1 220 ? 4.820 16.429 -0.028 1.00 77.94 220 VAL A C 1
ATOM 1641 O O . VAL A 1 220 ? 5.444 17.473 -0.209 1.00 77.94 220 VAL A O 1
ATOM 1644 N N . VAL A 1 221 ? 5.304 15.241 -0.362 1.00 74.75 221 VAL A N 1
ATOM 1645 C CA . VAL A 1 221 ? 6.641 15.027 -0.899 1.00 74.75 221 VAL A CA 1
ATOM 1646 C C . VAL A 1 221 ? 6.616 15.292 -2.403 1.00 74.75 221 VAL A C 1
ATOM 1648 O O . VAL A 1 221 ? 5.731 14.842 -3.116 1.00 74.75 221 VAL A O 1
ATOM 1651 N N . GLY A 1 222 ? 7.568 16.059 -2.924 1.00 65.88 222 GLY A N 1
ATOM 1652 C CA . GLY A 1 222 ? 7.747 16.281 -4.363 1.00 65.88 222 GLY A CA 1
ATOM 1653 C C . GLY A 1 222 ? 6.767 17.260 -5.025 1.00 65.88 222 GLY A C 1
ATOM 1654 O O . GLY A 1 222 ? 7.217 18.080 -5.819 1.00 65.88 222 GLY A O 1
ATOM 1655 N N . LEU A 1 223 ? 5.463 17.221 -4.715 1.00 68.75 223 LEU A N 1
ATOM 1656 C CA . LEU A 1 223 ? 4.498 18.184 -5.275 1.00 68.75 223 LEU A CA 1
ATOM 1657 C C . LEU A 1 223 ? 4.454 19.496 -4.487 1.00 68.75 223 LEU A C 1
ATOM 1659 O O . LEU A 1 223 ? 4.327 20.560 -5.090 1.00 68.75 223 LEU A O 1
ATOM 1663 N N . PHE A 1 224 ? 4.566 19.426 -3.159 1.00 76.38 224 PHE A N 1
ATOM 1664 C CA . PHE A 1 224 ? 4.604 20.615 -2.301 1.00 76.38 224 PHE A CA 1
ATOM 1665 C C . PHE A 1 224 ? 6.001 20.916 -1.765 1.00 76.38 224 PHE A C 1
ATOM 1667 O O . PHE A 1 224 ? 6.299 22.075 -1.480 1.00 76.38 224 PHE A O 1
ATOM 1674 N N . ASP A 1 225 ? 6.847 19.893 -1.637 1.00 82.88 225 ASP A N 1
ATOM 1675 C CA . ASP A 1 225 ? 8.123 20.024 -0.952 1.00 82.88 225 ASP A CA 1
ATOM 1676 C C . ASP A 1 225 ? 9.174 19.041 -1.488 1.00 82.88 225 ASP A C 1
ATOM 1678 O O . ASP A 1 225 ? 9.103 17.830 -1.256 1.00 82.88 225 ASP A O 1
ATOM 1682 N N . SER A 1 226 ? 10.181 19.543 -2.209 1.00 88.81 226 SER A N 1
ATOM 1683 C CA . SER A 1 226 ? 11.299 18.718 -2.689 1.00 88.81 226 SER A CA 1
ATOM 1684 C C . SER A 1 226 ? 12.233 18.265 -1.566 1.00 88.81 226 SER A C 1
ATOM 1686 O O . SER A 1 226 ? 13.066 17.397 -1.803 1.00 88.81 226 SER A O 1
ATOM 1688 N N . GLN A 1 227 ? 12.104 18.820 -0.361 1.00 93.50 227 GLN A N 1
ATOM 1689 C CA . GLN A 1 227 ? 12.841 18.413 0.837 1.00 93.50 227 GLN A CA 1
ATOM 1690 C C . GLN A 1 227 ? 11.939 17.669 1.839 1.00 93.50 227 GLN A C 1
ATOM 1692 O O . GLN A 1 227 ? 12.348 17.375 2.961 1.00 93.50 227 GLN A O 1
ATOM 1697 N N . GLY A 1 228 ? 10.706 17.345 1.434 1.00 94.06 228 GLY A N 1
ATOM 1698 C CA . GLY A 1 228 ? 9.722 16.680 2.278 1.00 94.06 228 GLY A CA 1
ATOM 1699 C C . GLY A 1 228 ? 10.059 15.219 2.566 1.00 94.06 228 GLY A C 1
ATOM 1700 O O . GLY A 1 228 ? 10.346 14.451 1.647 1.00 94.06 228 GLY A O 1
ATOM 1701 N N . ILE A 1 229 ? 9.956 14.826 3.834 1.00 96.06 229 ILE A N 1
ATOM 1702 C CA . ILE A 1 229 ? 10.029 13.432 4.288 1.00 96.06 229 ILE A CA 1
ATOM 1703 C C . ILE A 1 229 ? 8.807 13.105 5.143 1.00 96.06 229 ILE A C 1
ATOM 1705 O O . ILE A 1 229 ? 8.427 13.900 5.995 1.00 96.06 229 ILE A O 1
ATOM 1709 N N . VAL A 1 230 ? 8.181 11.950 4.922 1.00 96.31 230 VAL A N 1
ATOM 1710 C CA . VAL A 1 230 ? 6.952 11.542 5.628 1.00 96.31 230 VAL A CA 1
ATOM 1711 C C . VAL A 1 230 ? 6.975 10.034 5.896 1.00 96.31 230 VAL A C 1
ATOM 1713 O O . VAL A 1 230 ? 7.431 9.297 5.015 1.00 96.31 230 VAL A O 1
ATOM 1716 N N . PRO A 1 231 ? 6.513 9.533 7.060 1.00 96.56 231 PRO A N 1
ATOM 1717 C CA . PRO A 1 231 ? 6.323 8.099 7.246 1.00 96.56 231 PRO A CA 1
ATOM 1718 C C . PRO A 1 231 ? 5.272 7.562 6.281 1.00 96.56 231 PRO A C 1
ATOM 1720 O O . PRO A 1 231 ? 4.340 8.269 5.886 1.00 96.56 231 PRO A O 1
ATOM 1723 N N . PHE A 1 232 ? 5.421 6.300 5.897 1.00 96.88 232 PHE A N 1
ATOM 1724 C CA . PHE A 1 232 ? 4.584 5.703 4.871 1.00 96.88 232 PHE A CA 1
ATOM 1725 C C . PHE A 1 232 ? 4.435 4.192 5.051 1.00 96.88 232 PHE A C 1
ATOM 1727 O O . PHE A 1 232 ? 5.418 3.485 5.287 1.00 96.88 232 PHE A O 1
ATOM 1734 N N . SER A 1 233 ? 3.206 3.703 4.884 1.00 97.12 233 SER A N 1
ATOM 1735 C CA . SER A 1 233 ? 2.888 2.276 4.789 1.00 97.12 233 SER A CA 1
ATOM 1736 C C . SER A 1 233 ? 3.424 1.696 3.486 1.00 97.12 233 SER A C 1
ATOM 1738 O O . SER A 1 233 ? 3.155 2.191 2.387 1.00 97.12 233 SER A O 1
ATOM 1740 N N . MET A 1 234 ? 4.166 0.602 3.589 1.00 96.81 234 MET A N 1
ATOM 1741 C CA . MET A 1 234 ? 4.733 -0.069 2.429 1.00 96.81 234 MET A CA 1
ATOM 1742 C C . MET A 1 234 ? 3.665 -0.797 1.618 1.00 96.81 234 MET A C 1
ATOM 1744 O O . MET A 1 234 ? 3.757 -0.800 0.389 1.00 96.81 234 MET A O 1
ATOM 1748 N N . ALA A 1 235 ? 2.624 -1.338 2.256 1.00 97.06 235 ALA A N 1
ATOM 1749 C CA . ALA A 1 235 ? 1.474 -1.880 1.541 1.00 97.06 235 ALA A CA 1
ATOM 1750 C C . ALA A 1 235 ? 0.804 -0.797 0.683 1.00 97.06 235 ALA A C 1
ATOM 1752 O O . ALA A 1 235 ? 0.599 -0.982 -0.518 1.00 97.06 235 ALA A O 1
ATOM 1753 N N . GLN A 1 236 ? 0.575 0.387 1.257 1.00 96.00 236 GLN A N 1
ATOM 1754 C CA . GLN A 1 236 ? 0.022 1.528 0.527 1.00 96.00 236 GLN A CA 1
ATOM 1755 C C . GLN A 1 236 ? 0.949 2.029 -0.580 1.00 96.00 236 GLN A C 1
ATOM 1757 O O . GLN A 1 236 ? 0.474 2.408 -1.650 1.00 96.00 236 GLN A O 1
ATOM 1762 N N . TYR A 1 237 ? 2.266 1.976 -0.377 1.00 95.69 237 TYR A N 1
ATOM 1763 C CA . TYR A 1 237 ? 3.226 2.308 -1.427 1.00 95.69 237 TYR A CA 1
ATOM 1764 C C . TYR A 1 237 ? 3.089 1.370 -2.624 1.00 95.69 237 TYR A C 1
ATOM 1766 O O . TYR A 1 237 ? 2.947 1.842 -3.750 1.00 95.69 237 TYR A O 1
ATOM 1774 N N . ILE A 1 238 ? 3.063 0.057 -2.373 1.00 95.00 238 ILE A N 1
ATOM 1775 C CA . ILE A 1 238 ? 2.873 -0.977 -3.397 1.00 95.00 238 ILE A CA 1
ATOM 1776 C C . ILE A 1 238 ? 1.516 -0.797 -4.097 1.00 95.00 238 ILE A C 1
ATOM 1778 O O . ILE A 1 238 ? 1.434 -0.828 -5.325 1.00 95.00 238 ILE A O 1
ATOM 1782 N N . ALA A 1 239 ? 0.440 -0.576 -3.338 1.00 94.06 239 ALA A N 1
ATOM 1783 C CA . ALA A 1 239 ? -0.894 -0.379 -3.895 1.00 94.06 239 ALA A CA 1
ATOM 1784 C C . ALA A 1 239 ? -0.958 0.863 -4.804 1.00 94.06 239 ALA A C 1
ATOM 1786 O O . ALA A 1 239 ? -1.523 0.801 -5.899 1.00 94.06 239 ALA A O 1
ATOM 1787 N N . GLN A 1 240 ? -0.361 1.983 -4.386 1.00 92.50 240 GLN A N 1
ATOM 1788 C CA . GLN A 1 240 ? -0.339 3.231 -5.154 1.00 92.50 240 GLN A CA 1
ATOM 1789 C C . GLN A 1 240 ? 0.550 3.122 -6.400 1.00 92.50 240 GLN A C 1
ATOM 1791 O O . GLN A 1 240 ? 0.115 3.458 -7.506 1.00 92.50 240 GLN A O 1
ATOM 1796 N N . SER A 1 241 ? 1.769 2.594 -6.260 1.00 90.31 241 SER A N 1
ATOM 1797 C CA . SER A 1 241 ? 2.730 2.474 -7.362 1.00 90.31 241 SER A CA 1
ATOM 1798 C C . SER A 1 241 ? 2.213 1.567 -8.487 1.00 90.31 241 SER A C 1
ATOM 1800 O O . SER A 1 241 ? 2.359 1.901 -9.671 1.00 90.31 241 SER A O 1
ATOM 1802 N N . LEU A 1 242 ? 1.523 0.480 -8.123 1.00 88.94 242 LEU A N 1
ATOM 1803 C CA . LEU A 1 242 ? 0.917 -0.495 -9.036 1.00 88.94 242 LEU A CA 1
ATOM 1804 C C . LEU A 1 242 ? -0.510 -0.123 -9.483 1.00 88.94 242 LEU A C 1
ATOM 1806 O O . LEU A 1 242 ? -1.181 -0.925 -10.142 1.00 88.94 242 LEU A O 1
ATOM 1810 N N . GLY A 1 243 ? -0.986 1.078 -9.130 1.00 87.00 243 GLY A N 1
ATOM 1811 C CA . GLY A 1 243 ? -2.269 1.622 -9.580 1.00 87.00 243 GLY A CA 1
ATOM 1812 C C . GLY A 1 243 ? -3.503 0.875 -9.064 1.00 87.00 243 GLY A C 1
ATOM 1813 O O . GLY A 1 243 ? -4.519 0.843 -9.753 1.00 87.00 243 GLY A O 1
ATOM 1814 N N . ARG A 1 244 ? -3.423 0.245 -7.886 1.00 87.50 244 ARG A N 1
ATOM 1815 C CA . ARG A 1 244 ? -4.564 -0.408 -7.211 1.00 87.50 244 ARG A CA 1
ATOM 1816 C C . ARG A 1 244 ? -5.509 0.598 -6.567 1.00 87.50 244 ARG A C 1
ATOM 1818 O O . ARG A 1 244 ? -6.709 0.356 -6.462 1.00 87.50 244 ARG A O 1
ATOM 1825 N N . VAL A 1 245 ? -4.932 1.700 -6.112 1.00 89.12 245 VAL A N 1
ATOM 1826 C CA . VAL A 1 245 ? -5.610 2.792 -5.419 1.00 89.12 245 VAL A CA 1
ATOM 1827 C C . VAL A 1 245 ? -5.197 4.106 -6.067 1.00 89.12 245 VAL A C 1
ATOM 1829 O O . VAL A 1 245 ? -4.256 4.151 -6.867 1.00 89.12 245 VAL A O 1
ATOM 1832 N N . ASN A 1 246 ? -5.903 5.187 -5.744 1.00 85.88 246 ASN A N 1
ATOM 1833 C CA . ASN A 1 246 ? -5.539 6.504 -6.251 1.00 85.88 246 ASN A CA 1
ATOM 1834 C C . ASN A 1 246 ? -4.131 6.868 -5.774 1.00 85.88 246 ASN A C 1
ATOM 1836 O O . ASN A 1 246 ? -3.889 7.048 -4.583 1.00 85.88 246 ASN A O 1
ATOM 1840 N N . SER A 1 247 ? -3.200 6.968 -6.722 1.00 83.50 247 SER A N 1
ATOM 1841 C CA . SER A 1 247 ? -1.805 7.232 -6.400 1.00 83.50 247 SER A CA 1
ATOM 1842 C C . SER A 1 247 ? -1.608 8.695 -6.036 1.00 83.50 247 SER A C 1
ATOM 1844 O O . SER A 1 247 ? -1.875 9.590 -6.840 1.00 83.50 247 SER A O 1
ATOM 1846 N N . THR A 1 248 ? -1.082 8.923 -4.840 1.00 85.94 248 THR A N 1
ATOM 1847 C CA . THR A 1 248 ? -0.470 10.196 -4.439 1.00 85.94 248 THR A CA 1
ATOM 1848 C C . THR A 1 248 ? 1.055 10.132 -4.502 1.00 85.94 248 THR A C 1
ATOM 1850 O O . THR A 1 248 ? 1.711 11.170 -4.521 1.00 85.94 248 THR A O 1
ATOM 1853 N N . VAL A 1 249 ? 1.612 8.921 -4.604 1.00 84.81 249 VAL A N 1
ATOM 1854 C CA . VAL A 1 249 ? 3.012 8.669 -4.947 1.00 84.81 249 VAL A CA 1
ATOM 1855 C C . VAL A 1 249 ? 3.236 9.000 -6.423 1.00 84.81 249 VAL A C 1
ATOM 1857 O O . VAL A 1 249 ? 2.522 8.512 -7.305 1.00 84.81 249 VAL A O 1
ATOM 1860 N N . THR A 1 250 ? 4.237 9.828 -6.707 1.00 82.75 250 THR A N 1
ATOM 1861 C CA . THR A 1 250 ? 4.693 10.124 -8.071 1.00 82.75 250 THR A CA 1
ATOM 1862 C C . THR A 1 250 ? 6.016 9.417 -8.345 1.00 82.75 250 THR A C 1
ATOM 1864 O O . THR A 1 250 ? 6.717 8.999 -7.427 1.00 82.75 250 THR A O 1
ATOM 1867 N N . ALA A 1 251 ? 6.403 9.318 -9.618 1.00 76.12 251 ALA A N 1
ATOM 1868 C CA . ALA A 1 251 ? 7.680 8.709 -9.995 1.00 76.12 251 ALA A CA 1
ATOM 1869 C C . ALA A 1 251 ? 8.915 9.494 -9.499 1.00 76.12 251 ALA A C 1
ATOM 1871 O O . ALA A 1 251 ? 10.030 8.996 -9.562 1.00 76.12 251 ALA A O 1
ATOM 1872 N N . SER A 1 252 ? 8.733 10.722 -9.003 1.00 77.75 252 SER A N 1
ATOM 1873 C CA . SER A 1 252 ? 9.793 11.516 -8.373 1.00 77.75 252 SER A CA 1
ATOM 1874 C C . SER A 1 252 ? 9.940 11.241 -6.873 1.00 77.75 252 SER A C 1
ATOM 1876 O O . SER A 1 252 ? 10.690 11.950 -6.206 1.00 77.75 252 SER A O 1
ATOM 1878 N N . MET A 1 253 ? 9.201 10.277 -6.321 1.00 89.06 253 MET A N 1
ATOM 1879 C CA . MET A 1 253 ? 9.272 9.887 -4.914 1.00 89.06 253 MET A CA 1
ATOM 1880 C C . MET A 1 253 ? 9.897 8.500 -4.788 1.00 89.06 253 MET A C 1
ATOM 1882 O O . MET A 1 253 ? 9.542 7.577 -5.519 1.00 89.06 253 MET A O 1
ATOM 1886 N N . GLY A 1 254 ? 10.812 8.356 -3.836 1.00 89.06 254 GLY A N 1
ATOM 1887 C CA . GLY A 1 254 ? 11.443 7.089 -3.496 1.00 89.06 254 GLY A CA 1
ATOM 1888 C C . GLY A 1 254 ? 10.994 6.592 -2.131 1.00 89.06 254 GLY A C 1
ATOM 1889 O O . GLY A 1 254 ? 10.820 7.386 -1.204 1.00 89.06 254 GLY A O 1
ATOM 1890 N N . LEU A 1 255 ? 10.849 5.273 -2.013 1.00 94.44 255 LEU A N 1
ATOM 1891 C CA . LEU A 1 255 ? 10.716 4.613 -0.720 1.00 94.44 255 LEU A CA 1
ATOM 1892 C C . LEU A 1 255 ? 12.094 4.527 -0.058 1.00 94.44 255 LEU A C 1
ATOM 1894 O O . LEU A 1 255 ? 13.064 4.078 -0.670 1.00 94.44 255 LEU A O 1
ATOM 1898 N N . GLY A 1 256 ? 12.167 4.977 1.187 1.00 94.44 256 GLY A N 1
ATOM 1899 C CA . GLY A 1 256 ? 13.367 4.945 2.002 1.00 94.44 256 GLY A CA 1
ATOM 1900 C C . GLY A 1 256 ? 13.715 3.556 2.537 1.00 94.44 256 GLY A C 1
ATOM 1901 O O . GLY A 1 256 ? 12.871 2.661 2.612 1.00 94.44 256 GLY A O 1
ATOM 1902 N N . VAL A 1 257 ? 14.967 3.409 2.955 1.00 94.81 257 VAL A N 1
ATOM 1903 C CA . VAL A 1 257 ? 15.546 2.265 3.657 1.00 94.81 257 VAL A CA 1
ATOM 1904 C C . VAL A 1 257 ? 16.072 2.754 4.996 1.00 94.81 257 VAL A C 1
ATOM 1906 O O . VAL A 1 257 ? 16.906 3.664 5.040 1.00 94.81 257 VAL A O 1
ATOM 1909 N N . ILE A 1 258 ? 15.616 2.112 6.069 1.00 95.12 258 ILE A N 1
ATOM 1910 C CA . ILE A 1 258 ? 16.150 2.320 7.414 1.00 95.12 258 ILE A CA 1
ATOM 1911 C C . ILE A 1 258 ? 17.383 1.421 7.583 1.00 95.12 258 ILE A C 1
ATOM 1913 O O . ILE A 1 258 ? 17.267 0.200 7.517 1.00 95.12 258 ILE A O 1
ATOM 1917 N N . THR A 1 259 ? 18.582 1.999 7.700 1.00 92.00 259 THR A N 1
ATOM 1918 C CA . THR A 1 259 ? 19.842 1.253 7.481 1.00 92.00 259 THR A CA 1
ATOM 1919 C C . THR A 1 259 ? 20.400 0.513 8.691 1.00 92.00 259 THR A C 1
ATOM 1921 O O . THR A 1 259 ? 21.214 -0.386 8.521 1.00 92.00 259 THR A O 1
ATOM 1924 N N . ASP A 1 260 ? 20.006 0.894 9.898 1.00 88.06 260 ASP A N 1
ATOM 1925 C CA . ASP A 1 260 ? 20.450 0.316 11.174 1.00 88.06 260 ASP A CA 1
ATOM 1926 C C . ASP A 1 260 ? 19.543 -0.824 11.662 1.00 88.06 260 ASP A C 1
ATOM 1928 O O . ASP A 1 260 ? 19.610 -1.248 12.814 1.00 88.06 260 ASP A O 1
ATOM 1932 N N . GLN A 1 261 ? 18.712 -1.364 10.769 1.00 80.75 261 GLN A N 1
ATOM 1933 C CA . GLN A 1 261 ? 17.996 -2.607 11.020 1.00 80.75 261 GLN A CA 1
ATOM 1934 C C . GLN A 1 261 ? 18.999 -3.763 11.086 1.00 80.75 261 GLN A C 1
ATOM 1936 O O . GLN A 1 261 ? 19.837 -3.923 10.198 1.00 80.75 261 GLN A O 1
ATOM 1941 N N . SER A 1 262 ? 18.873 -4.614 12.105 1.00 72.50 262 SER A N 1
ATOM 1942 C CA . SER A 1 262 ? 19.781 -5.746 12.349 1.00 72.50 262 SER A CA 1
ATOM 1943 C C . SER A 1 262 ? 19.891 -6.728 11.178 1.00 72.50 262 SER A C 1
ATOM 1945 O O . SER A 1 262 ? 20.890 -7.432 11.058 1.00 72.50 262 SER A O 1
ATOM 1947 N N . SER A 1 263 ? 18.888 -6.771 10.295 1.00 74.06 263 SER A N 1
ATOM 1948 C CA . SER A 1 263 ? 18.875 -7.638 9.118 1.00 74.06 263 SER A CA 1
ATOM 1949 C C . SER A 1 263 ? 19.585 -7.052 7.894 1.00 74.06 263 SER A C 1
ATOM 1951 O O . SER A 1 263 ? 19.852 -7.798 6.953 1.00 74.06 263 SER A O 1
ATOM 1953 N N . GLY A 1 264 ? 19.835 -5.734 7.843 1.00 78.69 264 GLY A N 1
ATOM 1954 C CA . GLY A 1 264 ? 20.313 -5.041 6.635 1.00 78.69 264 GLY A CA 1
ATOM 1955 C C . GLY A 1 264 ? 19.415 -5.231 5.400 1.00 78.69 264 GLY A C 1
ATOM 1956 O O . GLY A 1 264 ? 19.833 -4.954 4.275 1.00 78.69 264 GLY A O 1
ATOM 1957 N N . ALA A 1 265 ? 18.199 -5.749 5.589 1.00 87.44 265 ALA A N 1
ATOM 1958 C CA . ALA A 1 265 ? 17.332 -6.175 4.507 1.00 87.44 265 ALA A CA 1
ATOM 1959 C C . ALA A 1 265 ? 16.701 -4.969 3.796 1.00 87.44 265 ALA A C 1
ATOM 1961 O O . ALA A 1 265 ? 16.305 -3.992 4.429 1.00 87.44 265 ALA A O 1
ATOM 1962 N N . ALA A 1 266 ? 16.561 -5.045 2.470 1.00 91.12 266 ALA A N 1
ATOM 1963 C CA . ALA A 1 266 ? 15.800 -4.053 1.715 1.00 91.12 266 ALA A CA 1
ATOM 1964 C C . ALA A 1 266 ? 14.301 -4.122 2.081 1.00 91.12 266 ALA A C 1
ATOM 1966 O O . ALA A 1 266 ? 13.808 -5.219 2.357 1.00 91.12 266 ALA A O 1
ATOM 1967 N N . PRO A 1 267 ? 13.557 -3.000 2.022 1.00 94.62 267 PRO A N 1
ATOM 1968 C CA . PRO A 1 267 ? 12.125 -2.972 2.334 1.00 94.62 267 PRO A CA 1
ATOM 1969 C C . PRO A 1 267 ? 11.293 -3.838 1.391 1.00 94.62 267 PRO A C 1
ATOM 1971 O O . PRO A 1 267 ? 10.327 -4.476 1.800 1.00 94.62 267 PRO A O 1
ATOM 1974 N N . LEU A 1 268 ? 11.667 -3.897 0.119 1.00 96.19 268 LEU A N 1
ATOM 1975 C CA . LEU A 1 268 ? 10.931 -4.644 -0.892 1.00 96.19 268 LEU A CA 1
ATOM 1976 C C . LEU A 1 268 ? 11.775 -5.805 -1.404 1.00 96.19 268 LEU A C 1
ATOM 1978 O O . LEU A 1 268 ? 12.999 -5.715 -1.483 1.00 96.19 268 LEU A O 1
ATOM 1982 N N . VAL A 1 269 ? 11.100 -6.883 -1.788 1.00 95.94 269 VAL A N 1
ATOM 1983 C CA . VAL A 1 269 ? 11.696 -8.036 -2.471 1.00 95.94 269 VAL A CA 1
ATOM 1984 C C . VAL A 1 269 ? 10.878 -8.403 -3.698 1.00 95.94 269 VAL A C 1
ATOM 1986 O O . VAL A 1 269 ? 9.664 -8.184 -3.753 1.00 95.94 269 VAL A O 1
ATOM 1989 N N . ALA A 1 270 ? 11.555 -8.976 -4.693 1.00 95.62 270 ALA A N 1
ATOM 1990 C CA . ALA A 1 270 ? 10.893 -9.506 -5.873 1.00 95.62 270 ALA A CA 1
ATOM 1991 C C . ALA A 1 270 ? 9.921 -10.622 -5.471 1.00 95.62 270 ALA A C 1
ATOM 1993 O O . ALA A 1 270 ? 10.228 -11.466 -4.625 1.00 95.62 270 ALA A O 1
ATOM 1994 N N . ASN A 1 271 ? 8.743 -10.645 -6.085 1.00 93.88 271 ASN A N 1
ATOM 1995 C CA . ASN A 1 271 ? 7.750 -11.674 -5.829 1.00 93.88 271 ASN A CA 1
ATOM 1996 C C . ASN A 1 271 ? 7.988 -12.891 -6.732 1.00 93.88 271 ASN A C 1
ATOM 1998 O O . ASN A 1 271 ? 7.236 -13.156 -7.667 1.00 93.88 271 ASN A O 1
ATOM 2002 N N . THR A 1 272 ? 9.063 -13.627 -6.457 1.00 91.94 272 THR A N 1
ATOM 2003 C CA . THR A 1 272 ? 9.514 -14.753 -7.293 1.00 91.94 272 THR A CA 1
ATOM 2004 C C . THR A 1 272 ? 8.561 -15.947 -7.302 1.00 91.94 272 THR A C 1
ATOM 2006 O O . THR A 1 272 ? 8.636 -16.772 -8.204 1.00 91.94 272 THR A O 1
ATOM 2009 N N . THR A 1 273 ? 7.644 -16.034 -6.335 1.00 89.50 273 THR A N 1
ATOM 2010 C CA . THR A 1 273 ? 6.583 -17.051 -6.314 1.00 89.50 273 THR A CA 1
ATOM 2011 C C . THR A 1 273 ? 5.640 -16.892 -7.505 1.00 89.50 273 THR A C 1
ATOM 2013 O O . THR A 1 273 ? 5.339 -17.871 -8.180 1.00 89.50 273 THR A O 1
ATOM 2016 N N . ASP A 1 274 ? 5.235 -15.655 -7.795 1.00 86.38 274 ASP A N 1
ATOM 2017 C CA . ASP A 1 274 ? 4.311 -15.351 -8.891 1.00 86.38 274 ASP A CA 1
ATOM 2018 C C . ASP A 1 274 ? 5.038 -14.957 -10.189 1.00 86.38 274 ASP A C 1
ATOM 2020 O O . ASP A 1 274 ? 4.486 -15.052 -11.285 1.00 86.38 274 ASP A O 1
ATOM 2024 N N . TYR A 1 275 ? 6.299 -14.532 -10.064 1.00 88.75 275 TYR A N 1
ATOM 2025 C CA . TYR A 1 275 ? 7.203 -14.189 -11.159 1.00 88.75 275 TYR A CA 1
ATOM 2026 C C . TYR A 1 275 ? 8.461 -15.062 -11.090 1.00 88.75 275 TYR A C 1
ATOM 2028 O O . TYR A 1 275 ? 9.524 -14.572 -10.700 1.00 88.75 275 TYR A O 1
ATOM 2036 N N . PRO A 1 276 ? 8.387 -16.347 -11.476 1.00 85.31 276 PRO A N 1
ATOM 2037 C CA . PRO A 1 276 ? 9.515 -17.272 -11.343 1.00 85.31 276 PRO A CA 1
ATOM 2038 C C . PRO A 1 276 ? 10.744 -16.851 -12.158 1.00 85.31 276 PRO A C 1
ATOM 2040 O O . PRO A 1 276 ? 11.870 -17.149 -11.773 1.00 85.31 276 PRO A O 1
ATOM 2043 N N . SER A 1 277 ? 10.552 -16.107 -13.253 1.00 89.38 277 SER A N 1
ATOM 2044 C CA . SER A 1 277 ? 11.642 -15.517 -14.040 1.00 89.38 277 SER A CA 1
ATOM 2045 C C . SER A 1 277 ? 12.334 -14.340 -13.338 1.00 89.38 277 SER A C 1
ATOM 2047 O O . SER A 1 277 ? 13.413 -13.930 -13.758 1.00 89.38 277 SER A O 1
ATOM 2049 N N . GLY A 1 278 ? 11.710 -13.750 -12.312 1.00 92.88 278 GLY A N 1
ATOM 2050 C CA . GLY A 1 278 ? 12.132 -12.480 -11.721 1.00 92.88 278 GLY A CA 1
ATOM 2051 C C . GLY A 1 278 ? 11.984 -11.282 -12.669 1.00 92.88 278 GLY A C 1
ATOM 2052 O O . GLY A 1 278 ? 12.552 -10.222 -12.400 1.00 92.88 278 GLY A O 1
ATOM 2053 N N . LEU A 1 279 ? 11.249 -11.437 -13.777 1.00 94.00 279 LEU A N 1
ATOM 2054 C CA . LEU A 1 279 ? 11.073 -10.416 -14.809 1.00 94.00 279 LEU A CA 1
ATOM 2055 C C . LEU A 1 279 ? 9.635 -9.900 -14.844 1.00 94.00 279 LEU A C 1
ATOM 2057 O O . LEU A 1 279 ? 8.682 -10.671 -14.789 1.00 94.00 279 LEU A O 1
ATOM 2061 N N . SER A 1 280 ? 9.492 -8.591 -15.019 1.00 95.56 280 SER A N 1
ATOM 2062 C CA . SER A 1 280 ? 8.247 -7.954 -15.452 1.00 95.56 280 SER A CA 1
ATOM 2063 C C . SER A 1 280 ? 8.566 -7.034 -16.637 1.00 95.56 280 SER A C 1
ATOM 2065 O O . SER A 1 280 ? 9.496 -7.291 -17.404 1.00 95.56 280 SER A O 1
ATOM 2067 N N . TYR A 1 281 ? 7.816 -5.951 -16.799 1.00 95.94 281 TYR A N 1
ATOM 2068 C CA . TYR A 1 281 ? 8.112 -4.880 -17.736 1.00 95.94 281 TYR A CA 1
ATOM 2069 C C . TYR A 1 281 ? 8.073 -3.523 -17.034 1.00 95.94 281 TYR A C 1
ATOM 2071 O O . TYR A 1 281 ? 7.366 -3.347 -16.045 1.00 95.94 281 TYR A O 1
ATOM 2079 N N . ILE A 1 282 ? 8.793 -2.543 -17.569 1.00 95.94 282 ILE A N 1
ATOM 2080 C CA . ILE A 1 282 ? 8.629 -1.127 -17.236 1.00 95.94 282 ILE A CA 1
ATOM 2081 C C . ILE A 1 282 ? 7.912 -0.411 -18.377 1.00 95.94 282 ILE A C 1
ATOM 2083 O O . ILE A 1 282 ? 8.093 -0.745 -19.548 1.00 95.94 282 ILE A O 1
ATOM 2087 N N . GLY A 1 283 ? 7.095 0.577 -18.034 1.00 94.38 283 GLY A N 1
ATOM 2088 C CA . GLY A 1 283 ? 6.403 1.440 -18.983 1.00 94.38 283 GLY A CA 1
ATOM 2089 C C . GLY A 1 283 ? 6.682 2.907 -18.689 1.00 94.38 283 GLY A C 1
ATOM 2090 O O . GLY A 1 283 ? 6.659 3.311 -17.526 1.00 94.38 283 GLY A O 1
ATOM 2091 N N . PHE A 1 284 ? 6.926 3.711 -19.723 1.00 94.00 284 PHE A N 1
ATOM 2092 C CA . PHE A 1 284 ? 7.115 5.154 -19.582 1.00 94.00 284 PHE A CA 1
ATOM 2093 C C . PHE A 1 284 ? 6.118 5.937 -20.437 1.00 94.00 284 PHE A C 1
ATOM 2095 O O . PHE A 1 284 ? 5.891 5.613 -21.600 1.00 94.00 284 PHE A O 1
ATOM 2102 N N . GLY A 1 285 ? 5.549 6.999 -19.865 1.00 89.56 285 GLY A N 1
ATOM 2103 C CA . GLY A 1 285 ? 4.514 7.825 -20.489 1.00 89.56 285 GLY A CA 1
ATOM 2104 C C . GLY A 1 285 ? 3.091 7.379 -20.143 1.00 89.56 285 GLY A C 1
ATOM 2105 O O . GLY A 1 285 ? 2.866 6.300 -19.600 1.00 89.56 285 GLY A O 1
ATOM 2106 N N . ASN A 1 286 ? 2.115 8.229 -20.468 1.00 86.75 286 ASN A N 1
ATOM 2107 C CA . ASN A 1 286 ? 0.707 8.019 -20.105 1.00 86.75 286 ASN A CA 1
ATOM 2108 C C . ASN A 1 286 ? 0.048 6.851 -20.854 1.00 86.75 286 ASN A C 1
ATOM 2110 O O . ASN A 1 286 ? -0.969 6.334 -20.401 1.00 86.75 286 ASN A O 1
ATOM 2114 N N . ASN A 1 287 ? 0.619 6.443 -21.990 1.00 89.25 287 ASN A N 1
ATOM 2115 C CA . ASN A 1 287 ? 0.066 5.381 -22.827 1.00 89.25 287 ASN A CA 1
ATOM 2116 C C . ASN A 1 287 ? 0.552 3.981 -22.432 1.00 89.25 287 ASN A C 1
ATOM 2118 O O . ASN A 1 287 ? 0.019 3.000 -22.944 1.00 89.25 287 ASN A O 1
ATOM 2122 N N . ALA A 1 288 ? 1.560 3.869 -21.560 1.00 91.44 288 ALA A N 1
ATOM 2123 C CA . ALA A 1 288 ? 2.088 2.581 -21.133 1.00 91.44 288 ALA A CA 1
ATOM 2124 C C . ALA A 1 288 ? 1.173 1.962 -20.057 1.00 91.44 288 ALA A C 1
ATOM 2126 O O . ALA A 1 288 ? 1.078 2.506 -18.952 1.00 91.44 288 ALA A O 1
ATOM 2127 N N . PRO A 1 289 ? 0.487 0.836 -20.334 1.00 92.12 289 PRO A N 1
ATOM 2128 C CA . PRO A 1 289 ? -0.423 0.243 -19.363 1.00 92.12 289 PRO A CA 1
ATOM 2129 C C . PRO A 1 289 ? 0.353 -0.323 -18.172 1.00 92.12 289 PRO A C 1
ATOM 2131 O O . PRO A 1 289 ? 1.313 -1.070 -18.346 1.00 92.12 289 PRO A O 1
ATOM 2134 N N . LYS A 1 290 ? -0.087 -0.021 -16.949 1.00 89.88 290 LYS A N 1
ATOM 2135 C CA . LYS A 1 290 ? 0.522 -0.564 -15.719 1.00 89.88 290 LYS A CA 1
ATOM 2136 C C . LYS A 1 290 ? 0.083 -1.993 -15.395 1.00 89.88 290 LYS A C 1
ATOM 2138 O O . LYS A 1 290 ? 0.655 -2.622 -14.512 1.00 89.88 290 LYS A O 1
ATOM 2143 N N . ASP A 1 291 ? -0.932 -2.485 -16.093 1.00 91.31 291 ASP A N 1
ATOM 2144 C CA . ASP A 1 291 ? -1.593 -3.749 -15.808 1.00 91.31 291 ASP A CA 1
ATOM 2145 C C . ASP A 1 291 ? -1.953 -4.443 -17.120 1.00 91.31 291 ASP A C 1
ATOM 2147 O O . ASP A 1 291 ? -2.776 -3.944 -17.894 1.00 91.31 291 ASP A O 1
ATOM 2151 N N . LEU A 1 292 ? -1.290 -5.559 -17.406 1.00 93.94 292 LEU A N 1
ATOM 2152 C CA . LEU A 1 292 ? -1.464 -6.306 -18.644 1.00 93.94 292 LEU A CA 1
ATOM 2153 C C . LEU A 1 292 ? -1.656 -7.783 -18.344 1.00 93.94 292 LEU A C 1
ATOM 2155 O O . LEU A 1 292 ? -0.899 -8.381 -17.591 1.00 93.94 292 LEU A O 1
ATOM 2159 N N . THR A 1 293 ? -2.628 -8.416 -18.995 1.00 94.88 293 THR A N 1
ATOM 2160 C CA . THR A 1 293 ? -2.682 -9.882 -19.015 1.00 94.88 293 THR A CA 1
ATOM 2161 C C . THR A 1 293 ? -1.520 -10.433 -19.850 1.00 94.88 293 THR A C 1
ATOM 2163 O O . THR A 1 293 ? -1.067 -9.746 -20.772 1.00 94.88 293 THR A O 1
ATOM 2166 N N . PRO A 1 294 ? -1.061 -11.677 -19.609 1.00 94.19 294 PRO A N 1
ATOM 2167 C CA . PRO A 1 294 ? -0.047 -12.310 -20.456 1.00 94.19 294 PRO A CA 1
ATOM 2168 C C . PRO A 1 294 ? -0.406 -12.265 -21.949 1.00 94.19 294 PRO A C 1
ATOM 2170 O O . PRO A 1 294 ? 0.429 -11.919 -22.779 1.00 94.19 294 PRO A O 1
ATOM 2173 N N . THR A 1 295 ? -1.676 -12.518 -22.289 1.00 96.31 295 THR A N 1
ATOM 2174 C CA . THR A 1 295 ? -2.184 -12.467 -23.668 1.00 96.31 295 THR A CA 1
ATOM 2175 C C . THR A 1 295 ? -2.052 -11.080 -24.288 1.00 96.31 295 THR A C 1
ATOM 2177 O O . THR A 1 295 ? -1.610 -10.957 -25.429 1.00 96.31 295 THR A O 1
ATOM 2180 N N . ARG A 1 296 ? -2.414 -10.023 -23.551 1.00 97.00 296 ARG A N 1
ATOM 2181 C CA . ARG A 1 296 ? -2.318 -8.654 -24.066 1.00 97.00 296 ARG A CA 1
ATOM 2182 C C . ARG A 1 296 ? -0.869 -8.187 -24.170 1.00 97.00 296 ARG A C 1
ATOM 2184 O O . ARG A 1 296 ? -0.501 -7.565 -25.160 1.00 97.00 296 ARG A O 1
ATOM 2191 N N . LEU A 1 297 ? -0.035 -8.531 -23.189 1.00 97.12 297 LEU A N 1
ATOM 2192 C CA . LEU A 1 297 ? 1.400 -8.258 -23.242 1.00 97.12 297 LEU A CA 1
ATOM 2193 C C . LEU A 1 297 ? 2.041 -8.946 -24.455 1.00 97.12 297 LEU A C 1
ATOM 2195 O O . LEU A 1 297 ? 2.771 -8.304 -25.205 1.00 97.12 297 LEU A O 1
ATOM 2199 N N . ARG A 1 298 ? 1.692 -10.210 -24.718 1.00 97.50 298 ARG A N 1
ATOM 2200 C CA . ARG A 1 298 ? 2.098 -10.913 -25.940 1.00 97.50 298 ARG A CA 1
ATOM 2201 C C . ARG A 1 298 ? 1.647 -10.160 -27.190 1.00 97.50 298 ARG A C 1
ATOM 2203 O O . ARG A 1 298 ? 2.482 -9.903 -28.045 1.00 97.50 298 ARG A O 1
ATOM 2210 N N . ALA A 1 299 ? 0.381 -9.743 -27.270 1.00 97.88 299 ALA A N 1
ATOM 2211 C CA . ALA A 1 299 ? -0.140 -8.989 -28.415 1.00 97.88 299 ALA A CA 1
ATOM 2212 C C . ALA A 1 299 ? 0.619 -7.672 -28.670 1.00 97.88 299 ALA A C 1
ATOM 2214 O O . ALA A 1 299 ? 0.829 -7.309 -29.827 1.00 97.88 299 ALA A O 1
ATOM 2215 N N . ILE A 1 300 ? 1.069 -6.979 -27.618 1.00 97.88 300 ILE A N 1
ATOM 2216 C CA . ILE A 1 300 ? 1.933 -5.792 -27.731 1.00 97.88 300 ILE A CA 1
ATOM 2217 C C . ILE A 1 300 ? 3.279 -6.168 -28.365 1.00 97.88 300 ILE A C 1
ATOM 2219 O O . ILE A 1 300 ? 3.690 -5.548 -29.344 1.00 97.88 300 ILE A O 1
ATOM 2223 N N . TYR A 1 301 ? 3.944 -7.209 -27.855 1.00 98.19 301 TYR A N 1
ATOM 2224 C CA . TYR A 1 301 ? 5.261 -7.638 -28.344 1.00 98.19 301 TYR A CA 1
ATOM 2225 C C . TYR A 1 301 ? 5.226 -8.377 -29.691 1.00 98.19 301 TYR A C 1
ATOM 2227 O O . TYR A 1 301 ? 6.259 -8.480 -30.346 1.00 98.19 301 TYR A O 1
ATOM 2235 N N . THR A 1 302 ? 4.053 -8.832 -30.138 1.00 98.00 302 THR A N 1
ATOM 2236 C CA . THR A 1 302 ? 3.835 -9.384 -31.483 1.00 98.00 302 THR A CA 1
ATOM 2237 C C . THR A 1 302 ? 3.203 -8.381 -32.455 1.00 98.00 302 THR A C 1
ATOM 2239 O O . THR A 1 302 ? 2.773 -8.777 -33.534 1.00 98.00 302 THR A O 1
ATOM 2242 N N . CYS A 1 303 ? 3.138 -7.092 -32.097 1.00 97.81 303 CYS A N 1
ATOM 2243 C CA . CYS A 1 303 ? 2.647 -5.996 -32.947 1.00 97.81 303 CYS A CA 1
ATOM 2244 C C . CYS A 1 303 ? 1.160 -6.063 -33.347 1.00 97.81 303 CYS A C 1
ATOM 2246 O O . CYS A 1 303 ? 0.783 -5.533 -34.389 1.00 97.81 303 CYS A O 1
ATOM 2248 N N . VAL A 1 304 ? 0.314 -6.703 -32.536 1.00 97.81 304 VAL A N 1
ATOM 2249 C CA . VAL A 1 304 ? -1.121 -6.898 -32.830 1.00 97.81 304 VAL A CA 1
ATOM 2250 C C . VAL A 1 304 ? -2.020 -6.027 -31.941 1.00 97.81 304 VAL A C 1
ATOM 2252 O O . VAL A 1 304 ? -3.161 -5.753 -32.303 1.00 97.81 304 VAL A O 1
ATOM 2255 N N . ASP A 1 305 ? -1.539 -5.573 -30.777 1.00 97.50 305 ASP A N 1
ATOM 2256 C CA . ASP A 1 305 ? -2.325 -4.697 -29.893 1.00 97.50 305 ASP A CA 1
ATOM 2257 C C . ASP A 1 305 ? -2.543 -3.311 -30.523 1.00 97.50 305 ASP A C 1
ATOM 2259 O O . ASP A 1 305 ? -1.624 -2.700 -31.075 1.00 97.50 305 ASP A O 1
ATOM 2263 N N . SER A 1 306 ? -3.760 -2.781 -30.378 1.00 96.44 306 SER A N 1
ATOM 2264 C CA . SER A 1 306 ? -4.167 -1.500 -30.959 1.00 96.44 306 SER A CA 1
ATOM 2265 C C . SER A 1 306 ? -3.324 -0.307 -30.497 1.00 96.44 306 SER A C 1
ATOM 2267 O O . SER A 1 306 ? -3.191 0.677 -31.223 1.00 96.44 306 SER A O 1
ATOM 2269 N N . LEU A 1 307 ? -2.751 -0.363 -29.286 1.00 93.88 307 LEU A N 1
ATOM 2270 C CA . LEU A 1 307 ? -1.853 0.685 -28.795 1.00 93.88 307 LEU A CA 1
ATOM 2271 C C . LEU A 1 307 ? -0.584 0.774 -29.648 1.00 93.88 307 LEU A C 1
ATOM 2273 O O . LEU A 1 307 ? -0.050 1.865 -29.836 1.00 93.88 307 LEU A O 1
ATOM 2277 N N . VAL A 1 308 ? -0.126 -0.356 -30.183 1.00 94.56 308 VAL A N 1
ATOM 2278 C CA . VAL A 1 308 ? 1.059 -0.431 -31.038 1.00 94.56 308 VAL A CA 1
ATOM 2279 C C . VAL A 1 308 ? 0.709 -0.064 -32.474 1.00 94.56 308 VAL A C 1
ATOM 2281 O O . VAL A 1 308 ? 1.380 0.777 -33.067 1.00 94.56 308 VAL A O 1
ATOM 2284 N N . THR A 1 309 ? -0.374 -0.621 -33.024 1.00 95.19 309 THR A N 1
ATOM 2285 C CA . THR A 1 309 ? -0.766 -0.359 -34.421 1.00 95.19 309 THR A CA 1
ATOM 2286 C C . THR A 1 309 ? -1.128 1.104 -34.668 1.00 95.19 309 THR A C 1
ATOM 2288 O O . THR A 1 309 ? -0.899 1.614 -35.759 1.00 95.19 309 THR A O 1
ATOM 2291 N N . ASN A 1 310 ? -1.638 1.805 -33.651 1.00 95.31 310 ASN A N 1
ATOM 2292 C CA . ASN A 1 310 ? -1.949 3.234 -33.729 1.00 95.31 310 ASN A CA 1
ATOM 2293 C C . ASN A 1 310 ? -0.753 4.132 -33.355 1.00 95.31 310 ASN A C 1
ATOM 2295 O O . ASN A 1 310 ? -0.931 5.333 -33.156 1.00 95.31 310 ASN A O 1
ATOM 2299 N N . GLY A 1 311 ? 0.447 3.567 -33.170 1.00 93.38 311 GLY A N 1
ATOM 2300 C CA . GLY A 1 311 ? 1.661 4.307 -32.804 1.00 93.38 311 GLY A CA 1
ATOM 2301 C C . GLY A 1 311 ? 1.640 4.932 -31.403 1.00 93.38 311 GLY A C 1
ATOM 2302 O O . GLY A 1 311 ? 2.476 5.774 -31.088 1.00 93.38 311 GLY A O 1
ATOM 2303 N N . SER A 1 312 ? 0.687 4.548 -30.550 1.00 95.25 312 SER A N 1
ATOM 2304 C CA . SER A 1 312 ? 0.520 5.112 -29.203 1.00 95.25 312 SER A CA 1
ATOM 2305 C C . SER A 1 312 ? 1.476 4.506 -28.172 1.00 95.25 312 SER A C 1
ATOM 2307 O O . SER A 1 312 ? 1.712 5.127 -27.135 1.00 95.25 312 SER A O 1
ATOM 2309 N N . LEU A 1 313 ? 2.023 3.319 -28.448 1.00 97.38 313 LEU A N 1
ATOM 2310 C CA . LEU A 1 313 ? 2.969 2.596 -27.606 1.00 97.38 313 LEU A CA 1
ATOM 2311 C C . LEU A 1 313 ? 4.026 1.903 -28.475 1.00 97.38 313 LEU A C 1
ATOM 2313 O O . LEU A 1 313 ? 3.686 1.206 -29.426 1.00 97.38 313 LEU A O 1
ATOM 2317 N N . THR A 1 314 ? 5.303 2.049 -28.124 1.00 97.50 314 THR A N 1
ATOM 2318 C CA . THR A 1 314 ? 6.413 1.356 -28.795 1.00 97.50 314 THR A CA 1
ATOM 2319 C C . THR A 1 314 ? 6.987 0.258 -27.894 1.00 97.50 314 THR A C 1
ATOM 2321 O O . THR A 1 314 ? 7.616 0.577 -26.878 1.00 97.50 314 THR A O 1
ATOM 2324 N N . PRO A 1 315 ? 6.816 -1.032 -28.224 1.00 97.94 315 PRO A N 1
ATOM 2325 C CA . PRO A 1 315 ? 7.514 -2.096 -27.519 1.00 97.94 315 PRO A CA 1
ATOM 2326 C C . PRO A 1 315 ? 9.013 -2.041 -27.814 1.00 97.94 315 PRO A C 1
ATOM 2328 O O . PRO A 1 315 ? 9.455 -1.880 -28.952 1.00 97.94 315 PRO A O 1
ATOM 2331 N N . ARG A 1 316 ? 9.805 -2.158 -26.755 1.00 97.81 316 ARG A N 1
ATOM 2332 C CA . ARG A 1 316 ? 11.261 -2.125 -26.776 1.00 97.81 316 ARG A CA 1
ATOM 2333 C C . ARG A 1 316 ? 11.812 -3.443 -26.259 1.00 97.81 316 ARG A C 1
ATOM 2335 O O . ARG A 1 316 ? 11.275 -4.013 -25.308 1.00 97.81 316 ARG A O 1
ATOM 2342 N N . MET A 1 317 ? 12.891 -3.907 -26.876 1.00 97.06 317 MET A N 1
ATOM 2343 C CA . MET A 1 317 ? 13.580 -5.134 -26.498 1.00 97.06 317 MET A CA 1
ATOM 2344 C C . MET A 1 317 ? 15.063 -4.838 -26.239 1.00 97.06 317 MET A C 1
ATOM 2346 O O . MET A 1 317 ? 15.675 -4.133 -27.047 1.00 97.06 317 MET A O 1
ATOM 2350 N N . PRO A 1 318 ? 15.654 -5.352 -25.145 1.00 96.19 318 PRO A N 1
ATOM 2351 C CA . PRO A 1 318 ? 17.099 -5.334 -24.979 1.00 96.19 318 PRO A CA 1
ATOM 2352 C C . PRO A 1 318 ? 17.782 -6.222 -26.028 1.00 96.19 318 PRO A C 1
ATOM 2354 O O . PRO A 1 318 ? 17.138 -7.041 -26.688 1.00 96.19 318 PRO A O 1
ATOM 2357 N N . GLY A 1 319 ? 19.102 -6.077 -26.163 1.00 94.56 319 GLY A N 1
ATOM 2358 C CA . GLY A 1 319 ? 19.907 -6.979 -26.989 1.00 94.56 319 GLY A CA 1
ATOM 2359 C C . GLY A 1 319 ? 19.784 -8.456 -26.561 1.00 94.56 319 GLY A C 1
ATOM 2360 O O . GLY A 1 319 ? 19.253 -8.746 -25.483 1.00 94.56 319 GLY A O 1
ATOM 2361 N N . PRO A 1 320 ? 20.258 -9.404 -27.395 1.00 95.00 320 PRO A N 1
ATOM 2362 C CA . PRO A 1 320 ? 20.296 -10.829 -27.052 1.00 95.00 320 PRO A CA 1
ATOM 2363 C C . PRO A 1 320 ? 20.929 -11.080 -25.676 1.00 95.00 320 PRO A C 1
ATOM 2365 O O . PRO A 1 320 ? 21.934 -10.458 -25.326 1.00 95.00 320 PRO A O 1
ATOM 2368 N N . GLY A 1 321 ? 20.340 -11.981 -24.889 1.00 94.56 321 GLY A N 1
ATOM 2369 C CA . GLY A 1 321 ? 20.806 -12.290 -23.536 1.00 94.56 321 GLY A CA 1
ATOM 2370 C C . GLY A 1 321 ? 19.709 -12.838 -22.626 1.00 94.56 321 GLY A C 1
ATOM 2371 O O . GLY A 1 321 ? 18.539 -12.899 -22.995 1.00 94.56 321 GLY A O 1
ATOM 2372 N N . THR A 1 322 ? 20.080 -13.193 -21.394 1.00 95.44 322 THR A N 1
ATOM 2373 C CA . THR A 1 322 ? 19.218 -13.934 -20.452 1.00 95.44 322 THR A CA 1
ATOM 2374 C C . THR A 1 322 ? 17.877 -13.257 -20.168 1.00 95.44 322 THR A C 1
ATOM 2376 O O . THR A 1 322 ? 16.854 -13.935 -20.117 1.00 95.44 322 THR A O 1
ATOM 2379 N N . ILE A 1 323 ? 17.855 -11.926 -20.035 1.00 95.06 323 ILE A N 1
ATOM 2380 C CA . ILE A 1 323 ? 16.622 -11.158 -19.794 1.00 95.06 323 ILE A CA 1
ATOM 2381 C C . ILE A 1 323 ? 15.675 -11.269 -20.989 1.00 95.06 323 ILE A C 1
ATOM 2383 O O . ILE A 1 323 ? 14.493 -11.561 -20.810 1.00 95.06 323 ILE A O 1
ATOM 2387 N N . ARG A 1 324 ? 16.188 -11.054 -22.208 1.00 95.94 324 ARG A N 1
ATOM 2388 C CA . ARG A 1 324 ? 15.396 -11.150 -23.437 1.00 95.94 324 ARG A CA 1
ATOM 2389 C C . ARG A 1 324 ? 14.855 -12.567 -23.604 1.00 95.94 324 ARG A C 1
ATOM 2391 O O . ARG A 1 324 ? 13.648 -12.726 -23.754 1.00 95.94 324 ARG A O 1
ATOM 2398 N N . THR A 1 325 ? 15.718 -13.578 -23.522 1.00 96.25 325 THR A N 1
ATOM 2399 C CA . THR A 1 325 ? 15.334 -14.986 -23.687 1.00 96.25 325 THR A CA 1
ATOM 2400 C C . THR A 1 325 ? 14.254 -15.395 -22.682 1.00 96.25 325 THR A C 1
ATOM 2402 O O . THR A 1 325 ? 13.220 -15.932 -23.075 1.00 96.25 325 THR A O 1
ATOM 2405 N N . ALA A 1 326 ? 14.435 -15.090 -21.392 1.00 95.69 326 ALA A N 1
ATOM 2406 C CA . ALA A 1 326 ? 13.469 -15.457 -20.357 1.00 95.69 326 ALA A CA 1
ATOM 2407 C C . ALA A 1 326 ? 12.132 -14.710 -20.501 1.00 95.69 326 ALA A C 1
ATOM 2409 O O . ALA A 1 326 ? 11.070 -15.311 -20.331 1.00 95.69 326 ALA A O 1
ATOM 2410 N N . PHE A 1 327 ? 12.161 -13.423 -20.861 1.00 95.88 327 PHE A N 1
ATOM 2411 C CA . PHE A 1 327 ? 10.941 -12.652 -21.093 1.00 95.88 327 PHE A CA 1
ATOM 2412 C C . PHE A 1 327 ? 10.161 -13.154 -22.315 1.00 95.88 327 PHE A C 1
ATOM 2414 O O . PHE A 1 327 ? 8.945 -13.322 -22.250 1.00 95.88 327 PHE A O 1
ATOM 2421 N N . LEU A 1 328 ? 10.845 -13.446 -23.425 1.00 96.31 328 LEU A N 1
ATOM 2422 C CA . LEU A 1 328 ? 10.211 -13.991 -24.627 1.00 96.31 328 LEU A CA 1
ATOM 2423 C C . LEU A 1 328 ? 9.610 -15.379 -24.375 1.00 96.31 328 LEU A C 1
ATOM 2425 O O . LEU A 1 328 ? 8.481 -15.641 -24.796 1.00 96.31 328 LEU A O 1
ATOM 2429 N N . ALA A 1 329 ? 10.311 -16.229 -23.618 1.00 95.75 329 ALA A N 1
ATOM 2430 C CA . ALA A 1 329 ? 9.799 -17.528 -23.195 1.00 95.75 329 ALA A CA 1
ATOM 2431 C C . ALA A 1 329 ? 8.501 -17.393 -22.379 1.00 95.75 329 ALA A C 1
ATOM 2433 O O . ALA A 1 329 ? 7.536 -18.107 -22.648 1.00 95.75 329 ALA A O 1
ATOM 2434 N N . GLN A 1 330 ? 8.430 -16.425 -21.456 1.00 93.94 330 GLN A N 1
ATOM 2435 C CA . GLN A 1 330 ? 7.218 -16.131 -20.679 1.00 93.94 330 GLN A CA 1
ATOM 2436 C C . GLN A 1 330 ? 6.022 -15.726 -21.562 1.00 93.94 330 GLN A C 1
ATOM 2438 O O . GLN A 1 330 ? 4.874 -15.981 -21.199 1.00 93.94 330 GLN A O 1
ATOM 2443 N N . LEU A 1 331 ? 6.272 -15.119 -22.725 1.00 95.25 331 LEU A N 1
ATOM 2444 C CA . LEU A 1 331 ? 5.236 -14.718 -23.682 1.00 95.25 331 LEU A CA 1
ATOM 2445 C C . LEU A 1 331 ? 4.942 -15.775 -24.757 1.00 95.25 331 LEU A C 1
ATOM 2447 O O . LEU A 1 331 ? 4.063 -15.559 -25.596 1.00 95.25 331 LEU A O 1
ATOM 2451 N N . GLY A 1 332 ? 5.668 -16.896 -24.780 1.00 96.44 332 GLY A N 1
ATOM 2452 C CA . GLY A 1 332 ? 5.582 -17.867 -25.871 1.00 96.44 332 GLY A CA 1
ATOM 2453 C C . GLY A 1 332 ? 5.932 -17.240 -27.227 1.00 96.44 332 GLY A C 1
ATOM 2454 O O . GLY A 1 332 ? 5.206 -17.429 -28.209 1.00 96.44 332 GLY A O 1
ATOM 2455 N N . ILE A 1 333 ? 6.991 -16.426 -27.254 1.00 97.31 333 ILE A N 1
ATOM 2456 C CA . ILE A 1 333 ? 7.574 -15.822 -28.456 1.00 97.31 333 ILE A CA 1
ATOM 2457 C C . ILE A 1 333 ? 8.958 -16.444 -28.664 1.00 97.31 333 ILE A C 1
ATOM 2459 O O . ILE A 1 333 ? 9.750 -16.525 -27.728 1.00 97.31 333 ILE A O 1
ATOM 2463 N N . SER A 1 334 ? 9.262 -16.886 -29.885 1.00 97.31 334 SER A N 1
ATOM 2464 C CA . SER A 1 334 ? 10.580 -17.438 -30.208 1.00 97.31 334 SER A CA 1
ATOM 2465 C C . SER A 1 334 ? 11.619 -16.328 -30.367 1.00 97.31 334 SER A C 1
ATOM 2467 O O . SER A 1 334 ? 11.370 -15.320 -31.033 1.00 97.31 334 SER A O 1
ATOM 2469 N N . GLU A 1 335 ? 12.817 -16.530 -29.818 1.00 96.81 335 GLU A N 1
ATOM 2470 C CA . GLU A 1 335 ? 13.941 -15.608 -30.012 1.00 96.81 335 GLU A CA 1
ATOM 2471 C C . GLU A 1 335 ? 14.319 -15.487 -31.498 1.00 96.81 335 GLU A C 1
ATOM 2473 O O . GLU A 1 335 ? 14.538 -14.377 -31.984 1.00 96.81 335 GLU A O 1
ATOM 2478 N N . ALA A 1 336 ? 14.223 -16.594 -32.246 1.00 97.00 336 ALA A N 1
ATOM 2479 C CA . ALA A 1 336 ? 14.464 -16.634 -33.687 1.00 97.00 336 ALA A CA 1
ATOM 2480 C C . ALA A 1 336 ? 13.436 -15.835 -34.509 1.00 97.00 336 ALA A C 1
ATOM 2482 O O . ALA A 1 336 ? 13.746 -15.396 -35.615 1.00 97.00 336 ALA A O 1
ATOM 2483 N N . ASP A 1 337 ? 12.210 -15.641 -34.016 1.00 97.81 337 ASP A N 1
ATOM 2484 C CA . ASP A 1 337 ? 11.232 -14.781 -34.697 1.00 97.81 337 ASP A CA 1
ATOM 2485 C C . ASP A 1 337 ? 11.611 -13.310 -34.542 1.00 97.81 337 ASP A C 1
ATOM 2487 O O . ASP A 1 337 ? 11.552 -12.544 -35.504 1.00 97.81 337 ASP A O 1
ATOM 2491 N N . VAL A 1 338 ? 12.055 -12.925 -33.344 1.00 97.19 338 VAL A N 1
ATOM 2492 C CA . VAL A 1 338 ? 12.522 -11.564 -33.075 1.00 97.19 338 VAL A CA 1
ATOM 2493 C C . VAL A 1 338 ? 13.798 -11.266 -33.872 1.00 97.19 338 VAL A C 1
ATOM 2495 O O . VAL A 1 338 ? 13.871 -10.217 -34.505 1.00 97.19 338 VAL A O 1
ATOM 2498 N N . ASP A 1 339 ? 14.764 -12.192 -33.922 1.00 96.38 339 ASP A N 1
ATOM 2499 C CA . ASP A 1 339 ? 16.024 -11.999 -34.663 1.00 96.38 339 ASP A CA 1
ATOM 2500 C C . ASP A 1 339 ? 15.828 -11.918 -36.182 1.00 96.38 339 ASP A C 1
ATOM 2502 O O . ASP A 1 339 ? 16.537 -11.177 -36.861 1.00 96.38 339 ASP A O 1
ATOM 2506 N N . ARG A 1 340 ? 14.832 -12.625 -36.729 1.00 96.62 340 ARG A N 1
ATOM 2507 C CA . ARG A 1 340 ? 14.450 -12.518 -38.148 1.00 96.62 340 ARG A CA 1
ATOM 2508 C C . ARG A 1 340 ? 13.601 -11.282 -38.459 1.00 96.62 340 ARG A C 1
ATOM 2510 O O . ARG A 1 340 ? 13.194 -11.109 -39.605 1.00 96.62 340 ARG A O 1
ATOM 2517 N N . GLY A 1 341 ? 13.301 -10.444 -37.465 1.00 96.44 341 GLY A N 1
ATOM 2518 C CA . GLY A 1 341 ? 12.488 -9.244 -37.644 1.00 96.44 341 GLY A CA 1
ATOM 2519 C C . GLY A 1 341 ? 11.009 -9.529 -37.914 1.00 96.44 341 GLY A C 1
ATOM 2520 O O . GLY A 1 341 ? 10.345 -8.714 -38.549 1.00 96.44 341 GLY A O 1
ATOM 2521 N N . ALA A 1 342 ? 10.465 -10.655 -37.430 1.00 97.75 342 ALA A N 1
ATOM 2522 C CA . ALA A 1 342 ? 9.050 -11.005 -37.617 1.00 97.75 342 ALA A CA 1
ATOM 2523 C C . ALA A 1 342 ? 8.080 -9.981 -36.993 1.00 97.75 342 ALA A C 1
ATOM 2525 O O . ALA A 1 342 ? 6.907 -9.929 -37.360 1.00 97.75 342 ALA A O 1
ATOM 2526 N N . TYR A 1 343 ? 8.571 -9.160 -36.059 1.00 97.88 343 TYR A N 1
ATOM 2527 C CA . TYR A 1 343 ? 7.799 -8.170 -35.313 1.00 97.88 343 TYR A CA 1
ATOM 2528 C C . TYR A 1 343 ? 8.355 -6.756 -35.575 1.00 97.88 343 TYR A C 1
ATOM 2530 O O . TYR A 1 343 ? 9.178 -6.262 -34.799 1.00 97.88 343 TYR A O 1
ATOM 2538 N N . PRO A 1 344 ? 7.927 -6.078 -36.658 1.00 96.94 344 PRO A N 1
ATOM 2539 C CA . PRO A 1 344 ? 8.531 -4.819 -37.116 1.00 96.94 344 PRO A CA 1
ATOM 2540 C C . PRO A 1 344 ? 8.317 -3.630 -36.166 1.00 96.94 344 PRO A C 1
ATOM 2542 O O . PRO A 1 344 ? 8.991 -2.613 -36.294 1.00 96.94 344 PRO A O 1
ATOM 2545 N N . CYS A 1 345 ? 7.391 -3.738 -35.209 1.00 97.12 345 CYS A N 1
ATOM 2546 C CA . CYS A 1 345 ? 7.168 -2.711 -34.192 1.00 97.12 345 CYS A CA 1
ATOM 2547 C C . CYS A 1 345 ? 8.213 -2.720 -33.064 1.00 97.12 345 CYS A C 1
ATOM 2549 O O . CYS A 1 345 ? 8.254 -1.770 -32.280 1.00 97.12 345 CYS A O 1
ATOM 2551 N N . LEU A 1 346 ? 9.018 -3.786 -32.933 1.00 97.62 346 LEU A N 1
ATOM 2552 C CA . LEU A 1 346 ? 9.996 -3.904 -31.855 1.00 97.62 346 LEU A CA 1
ATOM 2553 C C . LEU A 1 346 ? 11.172 -2.958 -32.097 1.00 97.62 346 LEU A C 1
ATOM 2555 O O . LEU A 1 346 ? 11.976 -3.145 -33.007 1.00 97.62 346 LEU A O 1
ATOM 2559 N N . GLY A 1 347 ? 11.306 -1.959 -31.230 1.00 96.06 347 GLY A N 1
ATOM 2560 C CA . GLY A 1 347 ? 12.502 -1.130 -31.174 1.00 96.06 347 GLY A CA 1
ATOM 2561 C C . GLY A 1 347 ? 13.599 -1.779 -30.330 1.00 96.06 347 GLY A C 1
ATOM 2562 O O . GLY A 1 347 ? 13.322 -2.399 -29.305 1.00 96.06 347 GLY A O 1
ATOM 2563 N N . GLN A 1 348 ? 14.861 -1.567 -30.701 1.00 95.56 348 GLN A N 1
ATOM 2564 C CA . GLN A 1 348 ? 15.988 -1.854 -29.809 1.00 95.56 348 GLN A CA 1
ATOM 2565 C C . GLN A 1 348 ? 15.987 -0.877 -28.624 1.00 95.56 348 GLN A C 1
ATOM 2567 O O . GLN A 1 348 ? 15.543 0.274 -28.753 1.00 95.56 348 GLN A O 1
ATOM 2572 N N . TRP A 1 349 ? 16.483 -1.331 -27.477 1.00 95.19 349 TRP A N 1
ATOM 2573 C CA . TRP A 1 349 ? 16.710 -0.499 -26.300 1.00 95.19 349 TRP A CA 1
ATOM 2574 C C . TRP A 1 349 ? 17.983 -0.919 -25.569 1.00 95.19 349 TRP A C 1
ATOM 2576 O O . TRP A 1 349 ? 18.178 -2.087 -25.241 1.00 95.19 349 TRP A O 1
ATOM 2586 N N . ASP A 1 350 ? 18.845 0.058 -25.303 1.00 93.44 350 ASP A N 1
ATOM 2587 C CA . ASP A 1 350 ? 19.973 -0.108 -24.397 1.00 93.44 350 ASP A CA 1
ATOM 2588 C C . ASP A 1 350 ? 19.486 0.125 -22.968 1.00 93.44 350 ASP A C 1
ATOM 2590 O O . ASP A 1 350 ? 19.062 1.231 -22.628 1.00 93.44 350 ASP A O 1
ATOM 2594 N N . ARG A 1 351 ? 19.580 -0.899 -22.117 1.00 89.69 351 ARG A N 1
ATOM 2595 C CA . ARG A 1 351 ? 19.174 -0.825 -20.708 1.00 89.69 351 ARG A CA 1
ATOM 2596 C C . ARG A 1 351 ? 19.930 0.254 -19.927 1.00 89.69 351 ARG A C 1
ATOM 2598 O O . ARG A 1 351 ? 19.412 0.752 -18.940 1.00 89.69 351 ARG A O 1
ATOM 2605 N N . ASN A 1 352 ? 21.116 0.663 -20.373 1.00 89.88 352 ASN A N 1
ATOM 2606 C CA . ASN A 1 352 ? 21.861 1.753 -19.737 1.00 89.88 352 ASN A CA 1
ATOM 2607 C C . ASN A 1 352 ? 21.308 3.146 -20.088 1.00 89.88 352 ASN A C 1
ATOM 2609 O O . ASN A 1 352 ? 21.780 4.156 -19.560 1.00 89.88 352 ASN A O 1
ATOM 2613 N N . SER A 1 353 ? 20.318 3.209 -20.981 1.00 91.62 353 SER A N 1
ATOM 2614 C CA . SER A 1 353 ? 19.644 4.428 -21.409 1.00 91.62 353 SER A CA 1
ATOM 2615 C C . SER A 1 353 ? 18.221 4.502 -20.858 1.00 91.62 353 SER A C 1
ATOM 2617 O O . SER A 1 353 ? 17.534 3.493 -20.685 1.00 91.62 353 SER A O 1
ATOM 2619 N N . GLN A 1 354 ? 17.756 5.728 -20.615 1.00 91.62 354 GLN A N 1
ATOM 2620 C CA . GLN A 1 354 ? 16.379 5.964 -20.202 1.00 91.62 354 GLN A CA 1
ATOM 2621 C C . GLN A 1 354 ? 15.412 5.436 -21.270 1.00 91.62 354 GLN A C 1
ATOM 2623 O O . GLN A 1 354 ? 15.568 5.720 -22.460 1.00 91.62 354 GLN A O 1
ATOM 2628 N N . LEU A 1 355 ? 14.388 4.698 -20.835 1.00 94.62 355 LEU A N 1
ATOM 2629 C CA . LEU A 1 355 ? 13.333 4.225 -21.726 1.00 94.62 355 LEU A CA 1
ATOM 2630 C C . LEU A 1 355 ? 12.663 5.430 -22.425 1.00 94.62 355 LEU A C 1
ATOM 2632 O O . LEU A 1 355 ? 12.351 6.407 -21.743 1.00 94.62 355 LEU A O 1
ATOM 2636 N N . PRO A 1 356 ? 12.425 5.408 -23.750 1.00 94.94 356 PRO A N 1
ATOM 2637 C CA . PRO A 1 356 ? 11.741 6.507 -24.432 1.00 94.94 356 PRO A CA 1
ATOM 2638 C C . PRO A 1 356 ? 10.285 6.673 -23.973 1.00 94.94 356 PRO A C 1
ATOM 2640 O O . PRO A 1 356 ? 9.635 5.706 -23.573 1.00 94.94 356 PRO A O 1
ATOM 2643 N N . VAL A 1 357 ? 9.750 7.899 -24.040 1.00 94.38 357 VAL A N 1
ATOM 2644 C CA . VAL A 1 357 ? 8.333 8.172 -23.718 1.00 94.38 357 VAL A CA 1
ATOM 2645 C C . VAL A 1 357 ? 7.431 7.302 -24.599 1.00 94.38 357 VAL A C 1
ATOM 2647 O O . VAL A 1 357 ? 7.744 7.057 -25.763 1.00 94.38 357 VAL A O 1
ATOM 2650 N N . ASN A 1 358 ? 6.309 6.841 -24.045 1.00 95.19 358 ASN A N 1
ATOM 2651 C CA . ASN A 1 358 ? 5.354 5.942 -24.692 1.00 95.19 358 ASN A CA 1
ATOM 2652 C C . ASN A 1 358 ? 5.996 4.629 -25.153 1.00 95.19 358 ASN A C 1
ATOM 2654 O O . ASN A 1 358 ? 5.693 4.120 -26.231 1.00 95.19 358 ASN A O 1
ATOM 2658 N N . SER A 1 359 ? 6.895 4.080 -24.338 1.00 96.75 359 SER A N 1
ATOM 2659 C CA . SER A 1 359 ? 7.516 2.783 -24.592 1.00 96.75 359 SER A CA 1
ATOM 2660 C C . SER A 1 359 ? 7.324 1.820 -23.425 1.00 96.75 359 SER A C 1
ATOM 2662 O O . SER A 1 359 ? 7.068 2.232 -22.291 1.00 96.75 359 SER A O 1
ATOM 2664 N N . ILE A 1 360 ? 7.459 0.530 -23.726 1.00 97.56 360 ILE A N 1
ATOM 2665 C CA . ILE A 1 360 ? 7.415 -0.584 -22.773 1.00 97.56 360 ILE A CA 1
ATOM 2666 C C . ILE A 1 360 ? 8.614 -1.505 -23.020 1.00 97.56 360 ILE A C 1
ATOM 2668 O O . ILE A 1 360 ? 8.921 -1.789 -24.174 1.00 97.56 360 ILE A O 1
ATOM 2672 N N . ALA A 1 361 ? 9.302 -1.954 -21.972 1.00 97.38 361 ALA A N 1
ATOM 2673 C CA . ALA A 1 361 ? 10.465 -2.841 -22.080 1.00 97.38 361 ALA A CA 1
ATOM 2674 C C . ALA A 1 361 ? 10.470 -3.906 -20.977 1.00 97.38 361 ALA A C 1
ATOM 2676 O O . ALA A 1 361 ? 10.021 -3.606 -19.869 1.00 97.38 361 ALA A O 1
ATOM 2677 N N . PRO A 1 362 ? 11.005 -5.117 -21.224 1.00 97.06 362 PRO A N 1
ATOM 2678 C CA . PRO A 1 362 ? 11.210 -6.093 -20.161 1.00 97.06 362 PRO A CA 1
ATOM 2679 C C . PRO A 1 362 ? 12.223 -5.582 -19.138 1.00 97.06 362 PRO A C 1
ATOM 2681 O O . PRO A 1 362 ? 13.193 -4.910 -19.497 1.00 97.06 362 PRO A O 1
ATOM 2684 N N . TYR A 1 363 ? 12.004 -5.909 -17.865 1.00 96.75 363 TYR A N 1
ATOM 2685 C CA . TYR A 1 363 ? 12.830 -5.395 -16.777 1.00 96.75 363 TYR A CA 1
ATOM 2686 C C . TYR A 1 363 ? 12.962 -6.382 -15.612 1.00 96.75 363 TYR A C 1
ATOM 2688 O O . TYR A 1 363 ? 11.943 -6.921 -15.162 1.00 96.75 363 TYR A O 1
ATOM 2696 N N . PRO A 1 364 ? 14.180 -6.600 -15.080 1.00 96.81 364 PRO A N 1
ATOM 2697 C CA . PRO A 1 364 ? 14.369 -7.372 -13.859 1.00 96.81 364 PRO A CA 1
ATOM 2698 C C . PRO A 1 364 ? 13.761 -6.669 -12.649 1.00 96.81 364 PRO A C 1
ATOM 2700 O O . PRO A 1 364 ? 14.062 -5.515 -12.352 1.00 96.81 364 PRO A O 1
ATOM 2703 N N . ILE A 1 365 ? 12.919 -7.386 -11.912 1.00 96.56 365 ILE A N 1
ATOM 2704 C CA . ILE A 1 365 ? 12.217 -6.841 -10.747 1.00 96.56 365 ILE A CA 1
ATOM 2705 C C . ILE A 1 365 ? 13.218 -6.448 -9.649 1.00 96.56 365 ILE A C 1
ATOM 2707 O O . ILE A 1 365 ? 13.047 -5.419 -9.002 1.00 96.56 365 ILE A O 1
ATOM 2711 N N . ALA A 1 366 ? 14.272 -7.246 -9.451 1.00 95.75 366 ALA A N 1
ATOM 2712 C CA . ALA A 1 366 ? 15.304 -6.970 -8.453 1.00 95.75 366 ALA A CA 1
ATOM 2713 C C . ALA A 1 366 ? 16.088 -5.680 -8.757 1.00 95.75 366 ALA A C 1
ATOM 2715 O O . ALA A 1 366 ? 16.302 -4.886 -7.842 1.00 95.75 366 ALA A O 1
ATOM 2716 N N . ASP A 1 367 ? 16.441 -5.444 -10.027 1.00 95.38 367 ASP A N 1
ATOM 2717 C CA . ASP A 1 367 ? 17.093 -4.202 -10.466 1.00 95.38 367 ASP A CA 1
ATOM 2718 C C . ASP A 1 367 ? 16.159 -3.009 -10.211 1.00 95.38 367 ASP A C 1
ATOM 2720 O O . ASP A 1 367 ? 16.550 -2.039 -9.565 1.00 95.38 367 ASP A O 1
ATOM 2724 N N . TYR A 1 368 ? 14.876 -3.131 -10.587 1.00 95.19 368 TYR A N 1
ATOM 2725 C CA . TYR A 1 368 ? 13.884 -2.080 -10.337 1.00 95.19 368 TYR A CA 1
ATOM 2726 C C . TYR A 1 368 ? 13.788 -1.725 -8.852 1.00 95.19 368 TYR A C 1
ATOM 2728 O O . TYR A 1 368 ? 13.825 -0.552 -8.498 1.00 95.19 368 TYR A O 1
ATOM 2736 N N . ILE A 1 369 ? 13.694 -2.727 -7.971 1.00 94.62 369 ILE A N 1
ATOM 2737 C CA . ILE A 1 369 ? 13.665 -2.502 -6.521 1.00 94.62 369 ILE A CA 1
ATOM 2738 C C . ILE A 1 369 ? 14.953 -1.821 -6.059 1.00 94.62 369 ILE A C 1
ATOM 2740 O O . ILE A 1 369 ? 14.882 -0.848 -5.312 1.00 94.62 369 ILE A O 1
ATOM 2744 N N . GLY A 1 370 ? 16.117 -2.310 -6.496 1.00 93.31 370 GLY A N 1
ATOM 2745 C CA . GLY A 1 370 ? 17.415 -1.747 -6.132 1.00 93.31 370 GLY A CA 1
ATOM 2746 C C . GLY A 1 370 ? 17.516 -0.265 -6.483 1.00 93.31 370 GLY A C 1
ATOM 2747 O O . GLY A 1 370 ? 17.978 0.537 -5.674 1.00 93.31 370 GLY A O 1
ATOM 2748 N N . GLU A 1 371 ? 17.017 0.125 -7.648 1.00 92.19 371 GLU A N 1
ATOM 2749 C CA . GLU A 1 371 ? 16.934 1.523 -8.065 1.00 92.19 371 GLU A CA 1
ATOM 2750 C C . GLU A 1 371 ? 15.906 2.318 -7.256 1.00 92.19 371 GLU A C 1
ATOM 2752 O O . GLU A 1 371 ? 16.180 3.436 -6.817 1.00 92.19 371 GLU A O 1
ATOM 2757 N N . LEU A 1 372 ? 14.737 1.728 -7.006 1.00 91.06 372 LEU A N 1
ATOM 2758 C CA . LEU A 1 372 ? 13.646 2.340 -6.251 1.00 91.06 372 LEU A CA 1
ATOM 2759 C C . LEU A 1 372 ? 14.061 2.709 -4.826 1.00 91.06 372 LEU A C 1
ATOM 2761 O O . LEU A 1 372 ? 13.691 3.771 -4.325 1.00 91.06 372 LEU A O 1
ATOM 2765 N N . VAL A 1 373 ? 14.875 1.869 -4.191 1.00 90.56 373 VAL A N 1
ATOM 2766 C CA . VAL A 1 373 ? 15.344 2.070 -2.814 1.00 90.56 373 VAL A CA 1
ATOM 2767 C C . VAL A 1 373 ? 16.733 2.721 -2.732 1.00 90.56 373 VAL A C 1
ATOM 2769 O O . VAL A 1 373 ? 17.272 2.909 -1.644 1.00 90.56 373 VAL A O 1
ATOM 2772 N N . GLY A 1 374 ? 17.327 3.091 -3.874 1.00 88.56 374 GLY A N 1
ATOM 2773 C CA . GLY A 1 374 ? 18.628 3.768 -3.933 1.00 88.56 374 GLY A CA 1
ATOM 2774 C C . GLY A 1 374 ? 19.834 2.879 -3.601 1.00 88.56 374 GLY A C 1
ATOM 2775 O O . GLY A 1 374 ? 20.867 3.383 -3.163 1.00 88.56 374 GLY A O 1
ATOM 2776 N N . LEU A 1 375 ? 19.714 1.562 -3.785 1.00 89.38 375 LEU A N 1
ATOM 2777 C CA . LEU A 1 375 ? 20.830 0.607 -3.741 1.00 89.38 375 LEU A CA 1
ATOM 2778 C C . LEU A 1 375 ? 21.566 0.508 -5.085 1.00 89.38 375 LEU A C 1
ATOM 2780 O O . LEU A 1 375 ? 22.719 0.087 -5.126 1.00 89.38 375 LEU A O 1
ATOM 2784 N N . GLN A 1 376 ? 20.907 0.898 -6.175 1.00 91.25 376 GLN A N 1
ATOM 2785 C CA . GLN A 1 376 ? 21.471 0.965 -7.520 1.00 91.25 376 GLN A CA 1
ATOM 2786 C C . GLN A 1 376 ? 21.240 2.350 -8.134 1.00 91.25 376 GLN A C 1
ATOM 2788 O O . GLN A 1 376 ? 20.410 3.133 -7.664 1.00 91.25 376 GLN A O 1
ATOM 2793 N N . ARG A 1 377 ? 21.988 2.659 -9.200 1.00 89.75 377 ARG A N 1
ATOM 2794 C CA . ARG A 1 377 ? 21.774 3.879 -9.981 1.00 89.75 377 ARG A CA 1
ATOM 2795 C C . ARG A 1 377 ? 20.408 3.810 -10.657 1.00 89.75 377 ARG A C 1
ATOM 2797 O O . ARG A 1 377 ? 20.201 2.958 -11.507 1.00 89.75 377 ARG A O 1
ATOM 2804 N N . ASP A 1 378 ? 19.548 4.768 -10.339 1.00 87.69 378 ASP A N 1
ATOM 2805 C CA . ASP A 1 378 ? 18.221 4.921 -10.934 1.00 87.69 378 ASP A CA 1
ATOM 2806 C C . ASP A 1 378 ? 18.313 5.221 -12.446 1.00 87.69 378 ASP A C 1
ATOM 2808 O O . ASP A 1 378 ? 18.643 6.340 -12.866 1.00 87.69 378 ASP A O 1
ATOM 2812 N N . ILE A 1 379 ? 18.077 4.189 -13.262 1.00 88.25 379 ILE A N 1
ATOM 2813 C CA . ILE A 1 379 ? 18.020 4.258 -14.729 1.00 88.25 379 ILE A CA 1
ATOM 2814 C C . ILE A 1 379 ? 16.574 4.187 -15.239 1.00 88.25 379 ILE A C 1
ATOM 2816 O O . ILE A 1 379 ? 16.290 4.732 -16.310 1.00 88.25 379 ILE A O 1
ATOM 2820 N N . HIS A 1 380 ? 15.646 3.605 -14.466 1.00 85.75 380 HIS A N 1
ATOM 2821 C CA . HIS A 1 380 ? 14.215 3.599 -14.783 1.00 85.75 380 HIS A CA 1
ATOM 2822 C C . HIS A 1 380 ? 13.616 5.012 -14.795 1.00 85.75 380 HIS A C 1
ATOM 2824 O O . HIS A 1 380 ? 12.720 5.292 -15.599 1.00 85.75 380 HIS A O 1
ATOM 2830 N N . LYS A 1 381 ? 14.132 5.933 -13.970 1.00 86.06 381 LYS A N 1
ATOM 2831 C CA . LYS A 1 381 ? 13.679 7.322 -13.858 1.00 86.06 381 LYS A CA 1
ATOM 2832 C C . LYS A 1 381 ? 12.174 7.404 -13.600 1.00 86.06 381 LYS A C 1
ATOM 2834 O O . LYS A 1 381 ? 11.686 7.107 -12.522 1.00 86.06 381 LYS A O 1
ATOM 2839 N N . SER A 1 382 ? 11.415 7.840 -14.601 1.00 86.69 382 SER A N 1
ATOM 2840 C CA . SER A 1 382 ? 9.964 7.996 -14.512 1.00 86.69 382 SER A CA 1
ATOM 2841 C C . SER A 1 382 ? 9.192 6.787 -15.039 1.00 86.69 382 SER A C 1
ATOM 2843 O O . SER A 1 382 ? 7.961 6.823 -15.074 1.00 86.69 382 SER A O 1
ATOM 2845 N N . ALA A 1 383 ? 9.885 5.737 -15.488 1.00 91.69 383 ALA A N 1
ATOM 2846 C CA . ALA A 1 383 ? 9.246 4.502 -15.899 1.00 91.69 383 ALA A CA 1
ATOM 2847 C C . ALA A 1 383 ? 8.703 3.765 -14.669 1.00 91.69 383 ALA A C 1
ATOM 2849 O O . ALA A 1 383 ? 9.393 3.586 -13.669 1.00 91.69 383 ALA A O 1
ATOM 2850 N N . SER A 1 384 ? 7.455 3.319 -14.734 1.00 92.19 384 SER A N 1
ATOM 2851 C CA . SER A 1 384 ? 6.854 2.514 -13.672 1.00 92.19 384 SER A CA 1
ATOM 2852 C C . SER A 1 384 ? 6.948 1.041 -14.022 1.00 92.19 384 SER A C 1
ATOM 2854 O O . SER A 1 384 ? 6.664 0.671 -15.165 1.00 92.19 384 SER A O 1
ATOM 2856 N N . LEU A 1 385 ? 7.270 0.204 -13.038 1.00 94.00 385 LEU A N 1
ATOM 2857 C CA . LEU A 1 385 ? 7.137 -1.238 -13.191 1.00 94.00 385 LEU A CA 1
ATOM 2858 C C . LEU A 1 385 ? 5.659 -1.580 -13.378 1.00 94.00 385 LEU A C 1
ATOM 2860 O O . LEU A 1 385 ? 4.809 -1.215 -12.564 1.00 94.00 385 LEU A O 1
ATOM 2864 N N . GLY A 1 386 ? 5.358 -2.238 -14.486 1.00 93.56 386 GLY A N 1
ATOM 2865 C CA . GLY A 1 386 ? 4.047 -2.777 -14.756 1.00 93.56 386 GLY A CA 1
ATOM 2866 C C . GLY A 1 386 ? 3.902 -4.187 -14.214 1.00 93.56 386 GLY A C 1
ATOM 2867 O O . GLY A 1 386 ? 4.836 -4.805 -13.692 1.00 93.56 386 GLY A O 1
ATOM 2868 N N . ARG A 1 387 ? 2.686 -4.692 -14.347 1.00 92.75 387 ARG A N 1
ATOM 2869 C CA . ARG A 1 387 ? 2.286 -5.994 -13.853 1.00 92.75 387 ARG A CA 1
ATOM 2870 C C . ARG A 1 387 ? 1.805 -6.891 -14.976 1.00 92.75 387 ARG A C 1
ATOM 2872 O O . ARG A 1 387 ? 1.089 -6.453 -15.873 1.00 92.75 387 ARG A O 1
ATOM 2879 N N . ILE A 1 388 ? 2.112 -8.174 -14.824 1.00 92.06 388 ILE A N 1
ATOM 2880 C CA . ILE A 1 388 ? 1.637 -9.249 -15.677 1.00 92.06 388 ILE A CA 1
ATOM 2881 C C . ILE A 1 388 ? 0.582 -10.069 -14.918 1.00 92.06 388 ILE A C 1
ATOM 2883 O O . ILE A 1 388 ? 0.880 -10.775 -13.957 1.00 92.06 388 ILE A O 1
ATOM 2887 N N . GLY A 1 389 ? -0.671 -9.979 -15.354 1.00 88.94 389 GLY A N 1
ATOM 2888 C CA . GLY A 1 389 ? -1.805 -10.688 -14.768 1.00 88.94 389 GLY A CA 1
ATOM 2889 C C . GLY A 1 389 ? -2.185 -10.183 -13.376 1.00 88.94 389 GLY A C 1
ATOM 2890 O O . GLY A 1 389 ? -2.123 -8.988 -13.092 1.00 88.94 389 GLY A O 1
ATOM 2891 N N . ASN A 1 390 ? -2.587 -11.114 -12.506 1.00 85.12 390 ASN A N 1
ATOM 2892 C CA . ASN A 1 390 ? -3.088 -10.811 -11.168 1.00 85.12 390 ASN A CA 1
ATOM 2893 C C . ASN A 1 390 ? -2.028 -10.939 -10.061 1.00 85.12 390 ASN A C 1
ATOM 2895 O O . ASN A 1 390 ? -2.368 -11.217 -8.914 1.00 85.12 390 ASN A O 1
ATOM 2899 N N . TYR A 1 391 ? -0.776 -10.582 -10.348 1.00 88.88 391 TYR A N 1
ATOM 2900 C CA . TYR A 1 391 ? 0.298 -10.699 -9.363 1.00 88.88 391 TYR A CA 1
ATOM 2901 C C . TYR A 1 391 ? 1.118 -9.430 -9.200 1.00 88.88 391 TYR A C 1
ATOM 2903 O O . TYR A 1 391 ? 1.570 -8.846 -10.182 1.00 88.88 391 TYR A O 1
ATOM 2911 N N . ASN A 1 392 ? 1.386 -9.017 -7.965 1.00 93.00 392 ASN A N 1
ATOM 2912 C CA . ASN A 1 392 ? 2.285 -7.894 -7.726 1.00 93.00 392 ASN A CA 1
ATOM 2913 C C . ASN A 1 392 ? 3.733 -8.321 -8.014 1.00 93.00 392 ASN A C 1
ATOM 2915 O O . ASN A 1 392 ? 4.157 -9.356 -7.498 1.00 93.00 392 ASN A O 1
ATOM 2919 N N . PRO A 1 393 ? 4.495 -7.562 -8.825 1.00 95.25 393 PRO A N 1
ATOM 2920 C CA . PRO A 1 393 ? 5.868 -7.929 -9.172 1.00 95.25 393 PRO A CA 1
ATOM 2921 C C . PRO A 1 393 ? 6.800 -7.918 -7.957 1.00 95.25 393 PRO A C 1
ATOM 2923 O O . PRO A 1 393 ? 7.761 -8.674 -7.907 1.00 95.25 393 PRO A O 1
ATOM 2926 N N . TYR A 1 394 ? 6.502 -7.117 -6.939 1.00 96.00 394 TYR A N 1
ATOM 2927 C CA . TYR A 1 394 ? 7.249 -7.073 -5.689 1.00 96.00 394 TYR A CA 1
ATOM 2928 C C . TYR A 1 394 ? 6.305 -7.007 -4.496 1.00 96.00 394 TYR A C 1
ATOM 2930 O O . TYR A 1 394 ? 5.132 -6.656 -4.626 1.00 96.00 394 TYR A O 1
ATOM 2938 N N . LYS A 1 395 ? 6.836 -7.367 -3.331 1.00 95.75 395 LYS A N 1
ATOM 2939 C CA . LYS A 1 395 ? 6.124 -7.392 -2.054 1.00 95.75 395 LYS A CA 1
ATOM 2940 C C . LYS A 1 395 ? 7.010 -6.843 -0.944 1.00 95.75 395 LYS A C 1
ATOM 2942 O O . LYS A 1 395 ? 8.222 -6.702 -1.126 1.00 95.75 395 LYS A O 1
ATOM 2947 N N . ILE A 1 396 ? 6.399 -6.551 0.199 1.00 96.50 396 ILE A N 1
ATOM 2948 C CA . ILE A 1 396 ? 7.125 -6.249 1.433 1.00 96.50 396 ILE A CA 1
ATOM 2949 C C . ILE A 1 396 ? 8.084 -7.406 1.730 1.00 96.50 396 ILE A C 1
ATOM 2951 O O . ILE A 1 396 ? 7.743 -8.581 1.584 1.00 96.50 396 ILE A O 1
ATOM 2955 N N . ASN A 1 397 ? 9.294 -7.074 2.148 1.00 94.81 397 ASN A N 1
ATOM 2956 C CA . ASN A 1 397 ? 10.229 -8.044 2.671 1.00 94.81 397 ASN A CA 1
ATOM 2957 C C . ASN A 1 397 ? 9.871 -8.351 4.127 1.00 94.81 397 ASN A C 1
ATOM 2959 O O . ASN A 1 397 ? 10.031 -7.501 4.995 1.00 94.81 397 ASN A O 1
ATOM 2963 N N . ALA A 1 398 ? 9.403 -9.566 4.412 1.00 92.94 398 ALA A N 1
ATOM 2964 C CA . ALA A 1 398 ? 9.055 -9.973 5.777 1.00 92.94 398 ALA A CA 1
ATOM 2965 C C . ALA A 1 398 ? 10.253 -9.915 6.749 1.00 92.94 398 ALA A C 1
ATOM 2967 O O . ALA A 1 398 ? 10.061 -9.857 7.959 1.00 92.94 398 ALA A O 1
ATOM 2968 N N . SER A 1 399 ? 11.487 -9.890 6.232 1.00 91.19 399 SER A N 1
ATOM 2969 C CA . SER A 1 399 ? 12.714 -9.707 7.014 1.00 91.19 399 SER A CA 1
ATOM 2970 C C . SER A 1 399 ? 13.119 -8.234 7.194 1.00 91.19 399 SER A C 1
ATOM 2972 O O . SER A 1 399 ? 14.196 -7.963 7.733 1.00 91.19 399 SER A O 1
ATOM 2974 N N . TYR A 1 400 ? 12.299 -7.276 6.742 1.00 87.62 400 TYR A N 1
ATOM 2975 C CA . TYR A 1 400 ? 12.532 -5.834 6.876 1.00 87.62 400 TYR A CA 1
ATOM 2976 C C . TYR A 1 400 ? 12.289 -5.352 8.310 1.00 87.62 400 TYR A C 1
ATOM 2978 O O . TYR A 1 400 ? 11.340 -4.628 8.564 1.00 87.62 400 TYR A O 1
ATOM 2986 N N . GLY A 1 401 ? 13.139 -5.785 9.245 1.00 83.50 401 GLY A N 1
ATOM 2987 C CA . GLY A 1 401 ? 13.120 -5.365 10.645 1.00 83.50 401 GLY A CA 1
ATOM 2988 C C . GLY A 1 401 ? 11.856 -5.792 11.399 1.00 83.50 401 GLY A C 1
ATOM 2989 O O . GLY A 1 401 ? 10.757 -5.316 11.131 1.00 83.50 401 GLY A O 1
ATOM 2990 N N . ALA A 1 402 ? 11.998 -6.633 12.424 1.00 78.56 402 ALA A N 1
ATOM 2991 C CA . ALA A 1 402 ? 10.849 -7.073 13.226 1.00 78.56 402 ALA A CA 1
ATOM 2992 C C . ALA A 1 402 ? 10.084 -5.910 13.896 1.00 78.56 402 ALA A C 1
ATOM 2994 O O . ALA A 1 402 ? 8.910 -6.056 14.205 1.00 78.56 402 ALA A O 1
ATOM 2995 N N . MET A 1 403 ? 10.735 -4.759 14.102 1.00 77.69 403 MET A N 1
ATOM 2996 C CA . MET A 1 403 ? 10.103 -3.556 14.657 1.00 77.69 403 MET A CA 1
ATOM 2997 C C . MET A 1 403 ? 9.319 -2.732 13.627 1.00 77.69 403 MET A C 1
ATOM 2999 O O . MET A 1 403 ? 8.510 -1.898 14.018 1.00 77.69 403 MET A O 1
ATOM 3003 N N . LEU A 1 404 ? 9.575 -2.922 12.330 1.00 88.75 404 LEU A N 1
ATOM 3004 C CA . LEU A 1 404 ? 8.931 -2.155 11.259 1.00 88.75 404 LEU A CA 1
ATOM 3005 C C . LEU A 1 404 ? 7.742 -2.904 10.664 1.00 88.75 404 LEU A C 1
ATOM 3007 O O . LEU A 1 404 ? 6.786 -2.268 10.216 1.00 88.75 404 LEU A O 1
ATOM 3011 N N . VAL A 1 405 ? 7.802 -4.240 10.664 1.00 92.56 405 VAL A N 1
ATOM 3012 C CA . VAL A 1 405 ? 6.700 -5.114 10.259 1.00 92.56 405 VAL A CA 1
ATOM 3013 C C . VAL A 1 405 ? 5.745 -5.303 11.434 1.00 92.56 405 VAL A C 1
ATOM 3015 O O . VAL A 1 405 ? 6.139 -5.796 12.486 1.00 92.56 405 VAL A O 1
ATOM 3018 N N . HIS A 1 406 ? 4.480 -4.954 11.248 1.00 92.88 406 HIS A N 1
ATOM 3019 C CA . HIS A 1 406 ? 3.454 -5.015 12.285 1.00 92.88 406 HIS A CA 1
ATOM 3020 C C . HIS A 1 406 ? 2.156 -5.596 11.725 1.00 92.88 406 HIS A C 1
ATOM 3022 O O . HIS A 1 406 ? 1.904 -5.573 10.521 1.00 92.88 406 HIS A O 1
ATOM 3028 N N . ASN A 1 407 ? 1.325 -6.154 12.601 1.00 94.88 407 ASN A N 1
ATOM 3029 C CA . ASN A 1 407 ? 0.012 -6.656 12.214 1.00 94.88 407 ASN A CA 1
ATOM 3030 C C . ASN A 1 407 ? -0.957 -5.493 11.972 1.00 94.88 407 ASN A C 1
ATOM 3032 O O . ASN A 1 407 ? -0.876 -4.463 12.635 1.00 94.88 407 ASN A O 1
ATOM 3036 N N . VAL A 1 408 ? -1.929 -5.701 11.089 1.00 96.31 408 VAL A N 1
ATOM 3037 C CA . VAL A 1 408 ? -3.098 -4.832 10.925 1.00 96.31 408 VAL A CA 1
ATOM 3038 C C . VAL A 1 408 ? -4.359 -5.582 11.336 1.00 96.31 408 VAL A C 1
ATOM 3040 O O . VAL A 1 408 ? -4.471 -6.794 11.122 1.00 96.31 408 VAL A O 1
ATOM 3043 N N . TYR A 1 409 ? -5.316 -4.871 11.929 1.00 96.88 409 TYR A N 1
ATOM 3044 C CA . TYR A 1 409 ? -6.399 -5.485 12.693 1.00 96.88 409 TYR A CA 1
ATOM 3045 C C . TYR A 1 409 ? -7.780 -5.027 12.225 1.00 96.88 409 TYR A C 1
ATOM 3047 O O . TYR A 1 409 ? -7.977 -3.907 11.746 1.00 96.88 409 TYR A O 1
ATOM 3055 N N . ASN A 1 410 ? -8.761 -5.901 12.439 1.00 97.44 410 ASN A N 1
ATOM 3056 C CA . ASN A 1 410 ? -10.154 -5.510 12.599 1.00 97.44 410 ASN A CA 1
ATOM 3057 C C . ASN A 1 410 ? -10.522 -5.665 14.077 1.00 97.44 410 ASN A C 1
ATOM 3059 O O . ASN A 1 410 ? -10.432 -6.764 14.624 1.00 97.44 410 ASN A O 1
ATOM 3063 N N . ALA A 1 411 ? -10.932 -4.578 14.723 1.00 95.75 411 ALA A N 1
ATOM 3064 C CA . ALA A 1 411 ? -11.477 -4.610 16.071 1.00 95.75 411 ALA A CA 1
ATOM 3065 C C . ALA A 1 411 ? -12.984 -4.869 16.011 1.00 95.75 411 ALA A C 1
ATOM 3067 O O . ALA A 1 411 ? -13.700 -4.187 15.277 1.00 95.75 411 ALA A O 1
ATOM 3068 N N . ILE A 1 412 ? -13.472 -5.833 16.789 1.00 96.50 412 ILE A N 1
ATOM 3069 C CA . ILE A 1 412 ? -14.904 -6.135 16.933 1.00 96.50 412 ILE A CA 1
ATOM 3070 C C . ILE A 1 412 ? -15.276 -6.209 18.416 1.00 96.50 412 ILE A C 1
ATOM 3072 O O . ILE A 1 412 ? -14.398 -6.445 19.240 1.00 96.50 412 ILE A O 1
ATOM 3076 N N . PRO A 1 413 ? -16.556 -6.085 18.802 1.00 95.38 413 PRO A N 1
ATOM 3077 C CA . PRO A 1 413 ? -16.958 -6.389 20.171 1.00 95.38 413 PRO A CA 1
ATOM 3078 C C . PRO A 1 413 ? -16.582 -7.830 20.572 1.00 95.38 413 PRO A C 1
ATOM 3080 O O . PRO A 1 413 ? -16.921 -8.773 19.855 1.00 95.38 413 PRO A O 1
ATOM 3083 N N . VAL A 1 414 ? -15.991 -8.036 21.752 1.00 93.25 414 VAL A N 1
ATOM 3084 C CA . VAL A 1 414 ? -15.682 -9.363 22.324 1.00 93.25 414 VAL A CA 1
ATOM 3085 C C . VAL A 1 414 ? -16.931 -10.241 22.353 1.00 93.25 414 VAL A C 1
ATOM 3087 O O . VAL A 1 414 ? -16.883 -11.404 21.953 1.00 93.25 414 VAL A O 1
ATOM 3090 N N . SER A 1 415 ? -18.085 -9.671 22.719 1.00 93.69 415 SER A N 1
ATOM 3091 C CA . SER A 1 415 ? -19.373 -10.378 22.739 1.00 93.69 415 SER A CA 1
ATOM 3092 C C . SER A 1 415 ? -19.824 -10.898 21.368 1.00 93.69 415 SER A C 1
ATOM 3094 O O . SER A 1 415 ? -20.694 -11.764 21.304 1.00 93.69 415 SER A O 1
ATOM 3096 N N . LYS A 1 416 ? -19.238 -10.400 20.271 1.00 96.62 416 LYS A N 1
ATOM 3097 C CA . LYS A 1 416 ? -19.534 -10.805 18.892 1.00 96.62 416 LYS A CA 1
ATOM 3098 C C . LYS A 1 416 ? -18.569 -11.849 18.335 1.00 96.62 416 LYS A C 1
ATOM 3100 O O . LYS A 1 416 ? -18.864 -12.418 17.291 1.00 96.62 416 LYS A O 1
ATOM 3105 N N . THR A 1 417 ? -17.486 -12.186 19.036 1.00 95.62 417 THR A N 1
ATOM 3106 C CA . THR A 1 417 ? -16.488 -13.173 18.567 1.00 95.62 417 THR A CA 1
ATOM 3107 C C . THR A 1 417 ? -17.060 -14.577 18.323 1.00 95.62 417 THR A C 1
ATOM 3109 O O . THR A 1 417 ? -16.508 -15.358 17.551 1.00 95.62 417 THR A O 1
ATOM 3112 N N . THR A 1 418 ? -18.196 -14.907 18.939 1.00 96.31 418 THR A N 1
ATOM 3113 C CA . THR A 1 418 ? -18.888 -16.195 18.776 1.00 96.31 418 THR A CA 1
ATOM 3114 C C . THR A 1 418 ? -20.199 -16.095 17.993 1.00 96.31 418 THR A C 1
ATOM 3116 O O . THR A 1 418 ? -20.846 -17.118 17.772 1.00 96.31 418 THR A O 1
ATOM 3119 N N . GLN A 1 419 ? -20.597 -14.893 17.559 1.00 97.56 419 GLN A N 1
ATOM 3120 C CA . GLN A 1 419 ? -21.899 -14.626 16.943 1.00 97.56 419 GLN A CA 1
ATOM 3121 C C . GLN A 1 419 ? -21.790 -14.469 15.426 1.00 97.56 419 GLN A C 1
ATOM 3123 O O . GLN A 1 419 ? -20.866 -13.833 14.918 1.00 97.56 419 GLN A O 1
ATOM 3128 N N . SER A 1 420 ? -22.785 -14.985 14.706 1.00 97.31 420 SER A N 1
ATOM 3129 C CA . SER A 1 420 ? -22.905 -14.762 13.265 1.00 97.31 420 SER A CA 1
ATOM 3130 C C . SER A 1 420 ? -23.389 -13.337 12.963 1.00 97.31 420 SER A C 1
ATOM 3132 O O . SER A 1 420 ? -24.244 -12.825 13.696 1.00 97.31 420 SER A O 1
ATOM 3134 N N . PRO A 1 421 ? -22.876 -12.666 11.914 1.00 98.00 421 PRO A N 1
ATOM 3135 C CA . PRO A 1 421 ? -21.859 -13.123 10.955 1.00 98.00 421 PRO A CA 1
ATOM 3136 C C . PRO A 1 421 ? -20.407 -12.770 11.342 1.00 98.00 421 PRO A C 1
ATOM 3138 O O . PRO A 1 421 ? -19.489 -13.018 10.563 1.00 98.00 421 PRO A O 1
ATOM 3141 N N . TRP A 1 422 ? -20.166 -12.130 12.495 1.00 98.31 422 TRP A N 1
ATOM 3142 C CA . TRP A 1 422 ? -18.825 -11.675 12.900 1.00 98.31 422 TRP A CA 1
ATOM 3143 C C . TRP A 1 422 ? -17.827 -12.821 12.985 1.00 98.31 422 TRP A C 1
ATOM 3145 O O . TRP A 1 422 ? -16.692 -12.678 12.531 1.00 98.31 422 TRP A O 1
ATOM 3155 N N . LYS A 1 423 ? -18.256 -13.952 13.553 1.00 97.94 423 LYS A N 1
ATOM 3156 C CA . LYS A 1 423 ? -17.424 -15.141 13.699 1.00 97.94 423 LYS A CA 1
ATOM 3157 C C . LYS A 1 423 ? -16.918 -15.628 12.342 1.00 97.94 423 LYS A C 1
ATOM 3159 O O . LYS A 1 423 ? -15.721 -15.804 12.163 1.00 97.94 423 LYS A O 1
ATOM 3164 N N . GLU A 1 424 ? -17.817 -15.812 11.383 1.00 98.44 424 GLU A N 1
ATOM 3165 C CA . GLU A 1 424 ? -17.507 -16.311 10.045 1.00 98.44 424 GLU A CA 1
ATOM 3166 C C . GLU A 1 424 ? -16.632 -15.325 9.273 1.00 98.44 424 GLU A C 1
ATOM 3168 O O . GLU A 1 424 ? -15.757 -15.737 8.517 1.00 98.44 424 GLU A O 1
ATOM 3173 N N . VAL A 1 425 ? -16.849 -14.023 9.463 1.00 98.44 425 VAL A N 1
ATOM 3174 C CA . VAL A 1 425 ? -16.144 -12.988 8.704 1.00 98.44 425 VAL A CA 1
ATOM 3175 C C . VAL A 1 425 ? -14.746 -12.702 9.250 1.00 98.44 425 VAL A C 1
ATOM 3177 O O . VAL A 1 425 ? -13.818 -12.593 8.449 1.00 98.44 425 VAL A O 1
ATOM 3180 N N . PHE A 1 426 ? -14.578 -12.602 10.573 1.00 98.12 426 PHE A N 1
ATOM 3181 C CA . PHE A 1 426 ? -13.342 -12.102 11.186 1.00 98.12 426 PHE A CA 1
ATOM 3182 C C . PHE A 1 426 ? -12.593 -13.110 12.066 1.00 98.12 426 PHE A C 1
ATOM 3184 O O . PHE A 1 426 ? -11.394 -12.938 12.280 1.00 98.12 426 PHE A O 1
ATOM 3191 N N . VAL A 1 427 ? -13.269 -14.112 12.636 1.00 97.38 427 VAL A N 1
ATOM 3192 C CA . VAL A 1 427 ? -12.715 -14.876 13.764 1.00 97.38 427 VAL A CA 1
ATOM 3193 C C . VAL A 1 427 ? -12.128 -16.207 13.312 1.00 97.38 427 VAL A C 1
ATOM 3195 O O . VAL A 1 427 ? -12.804 -17.068 12.751 1.00 97.38 427 VAL A O 1
ATOM 3198 N N . GLY A 1 428 ? -10.859 -16.397 13.651 1.00 96.44 428 GLY A N 1
ATOM 3199 C CA . GLY A 1 428 ? -10.080 -17.594 13.387 1.00 96.44 428 GLY A CA 1
ATOM 3200 C C . GLY A 1 428 ? -9.457 -17.650 11.987 1.00 96.44 428 GLY A C 1
ATOM 3201 O O . GLY A 1 428 ? -9.820 -16.885 11.086 1.00 96.44 428 GLY A O 1
ATOM 3202 N N . PRO A 1 429 ? -8.531 -18.604 11.781 1.00 96.38 429 PRO A N 1
ATOM 3203 C CA . PRO A 1 429 ? -7.769 -18.726 10.540 1.00 96.38 429 PRO A CA 1
ATOM 3204 C C . PRO A 1 429 ? -8.629 -19.134 9.338 1.00 96.38 429 PRO A C 1
ATOM 3206 O O . PRO A 1 429 ? -8.239 -18.893 8.201 1.00 96.38 429 PRO A O 1
ATOM 3209 N N . SER A 1 430 ? -9.803 -19.729 9.574 1.00 96.31 430 SER A N 1
ATOM 3210 C CA . SER A 1 430 ? -10.777 -20.077 8.533 1.00 96.31 430 SER A CA 1
ATOM 3211 C C . SER A 1 430 ? -11.809 -18.978 8.267 1.00 96.31 430 SER A C 1
ATOM 3213 O O . SER A 1 430 ? -12.781 -19.228 7.554 1.00 96.31 430 SER A O 1
ATOM 3215 N N . SER A 1 431 ? -11.664 -17.796 8.873 1.00 98.06 431 SER A N 1
ATOM 3216 C CA . SER A 1 431 ? -12.576 -16.683 8.620 1.00 98.06 431 SER A CA 1
ATOM 3217 C C . SER A 1 431 ? -12.512 -16.229 7.162 1.00 98.06 431 SER A C 1
ATOM 3219 O O . SER A 1 431 ? -11.495 -16.381 6.474 1.00 98.06 431 SER A O 1
ATOM 3221 N N . LEU A 1 432 ? -13.610 -15.651 6.676 1.00 98.25 432 LEU A N 1
ATOM 3222 C CA . LEU A 1 432 ? -13.728 -15.241 5.281 1.00 98.25 432 LEU A CA 1
ATOM 3223 C C . LEU A 1 432 ? -12.682 -14.196 4.899 1.00 98.25 432 LEU A C 1
ATOM 3225 O O . LEU A 1 432 ? -12.218 -14.236 3.767 1.00 98.25 432 LEU A O 1
ATOM 3229 N N . ILE A 1 433 ? -12.277 -13.305 5.811 1.00 98.06 433 ILE A N 1
ATOM 3230 C CA . ILE A 1 433 ? -11.186 -12.354 5.554 1.00 98.06 433 ILE A CA 1
ATOM 3231 C C . ILE A 1 433 ? -9.841 -13.072 5.429 1.00 98.06 433 ILE A C 1
ATOM 3233 O O . ILE A 1 433 ? -9.101 -12.799 4.485 1.00 98.06 433 ILE A O 1
ATOM 3237 N N . CYS A 1 434 ? -9.537 -14.012 6.324 1.00 97.94 434 CYS A N 1
ATOM 3238 C CA . CYS A 1 434 ? -8.278 -14.759 6.288 1.00 97.94 434 CYS A CA 1
ATOM 3239 C C . CYS A 1 434 ? -8.128 -15.608 5.017 1.00 97.94 434 CYS A C 1
ATOM 3241 O O . CYS A 1 434 ? -7.018 -15.780 4.517 1.00 97.94 434 CYS A O 1
ATOM 3243 N N . ALA A 1 435 ? -9.243 -16.064 4.440 1.00 97.25 435 ALA A N 1
ATOM 3244 C CA . ALA A 1 435 ? -9.261 -16.765 3.159 1.00 97.25 435 ALA A CA 1
ATOM 3245 C C . ALA A 1 435 ? -8.936 -15.866 1.944 1.00 97.25 435 ALA A C 1
ATOM 3247 O O . ALA A 1 435 ? -8.617 -16.378 0.872 1.00 97.25 435 ALA A O 1
ATOM 3248 N N . GLN A 1 436 ? -8.991 -14.534 2.072 1.00 97.31 436 GLN A N 1
ATOM 3249 C CA . GLN A 1 436 ? -8.730 -13.591 0.974 1.00 97.31 436 GLN A CA 1
ATOM 3250 C C . GLN A 1 436 ? -7.245 -13.217 0.839 1.00 97.31 436 GLN A C 1
ATOM 3252 O O . GLN A 1 436 ? -6.908 -12.068 0.544 1.00 97.31 436 GLN A O 1
ATOM 3257 N N . THR A 1 437 ? -6.340 -14.185 1.011 1.00 95.44 437 THR A N 1
ATOM 3258 C CA . THR A 1 437 ? -4.889 -13.996 0.840 1.00 95.44 437 THR A CA 1
ATOM 3259 C C . THR A 1 437 ? -4.516 -13.305 -0.480 1.00 95.44 437 THR A C 1
ATOM 3261 O O . THR A 1 437 ? -3.733 -12.354 -0.423 1.00 95.44 437 THR A O 1
ATOM 3264 N N . PRO A 1 438 ? -5.097 -13.674 -1.647 1.00 93.81 438 PRO A N 1
ATOM 3265 C CA . PRO A 1 438 ? -4.765 -13.008 -2.906 1.00 93.81 438 PRO A CA 1
ATOM 3266 C C . PRO A 1 438 ? -5.112 -11.518 -2.888 1.00 93.81 438 PRO A C 1
ATOM 3268 O O . PRO A 1 438 ? -4.301 -10.695 -3.299 1.00 93.81 438 PRO A O 1
ATOM 3271 N N . THR A 1 439 ? -6.281 -11.150 -2.353 1.00 94.75 439 THR A N 1
ATOM 3272 C CA . THR A 1 439 ? -6.711 -9.749 -2.221 1.00 94.75 439 THR A CA 1
ATOM 3273 C C . THR A 1 439 ? -5.829 -8.986 -1.235 1.00 94.75 439 THR A C 1
ATOM 3275 O O . THR A 1 439 ? -5.471 -7.844 -1.487 1.00 94.75 439 THR A O 1
ATOM 3278 N N . ILE A 1 440 ? -5.414 -9.601 -0.130 1.00 96.44 440 ILE A N 1
ATOM 3279 C CA . ILE A 1 440 ? -4.502 -8.968 0.835 1.00 96.44 440 ILE A CA 1
ATOM 3280 C C . ILE A 1 440 ? -3.151 -8.654 0.170 1.00 96.44 440 ILE A C 1
ATOM 3282 O O . ILE A 1 440 ? -2.703 -7.506 0.187 1.00 96.44 440 ILE A O 1
ATOM 3286 N N . GLN A 1 441 ? -2.551 -9.643 -0.498 1.00 94.62 441 GLN A N 1
ATOM 3287 C CA . GLN A 1 441 ? -1.284 -9.481 -1.225 1.00 94.62 441 GLN A CA 1
ATOM 3288 C C . GLN A 1 441 ? -1.388 -8.470 -2.360 1.00 94.62 441 GLN A C 1
ATOM 3290 O O . GLN A 1 441 ? -0.449 -7.715 -2.616 1.00 94.62 441 GLN A O 1
ATOM 3295 N N . TRP A 1 442 ? -2.542 -8.428 -3.023 1.00 91.81 442 TRP A N 1
ATOM 3296 C CA . TRP A 1 442 ? -2.838 -7.492 -4.097 1.00 91.81 442 TRP A CA 1
ATOM 3297 C C . TRP A 1 442 ? -2.711 -6.031 -3.682 1.00 91.81 442 TRP A C 1
ATOM 3299 O O . TRP A 1 442 ? -2.204 -5.219 -4.455 1.00 91.81 442 TRP A O 1
ATOM 3309 N N . TYR A 1 443 ? -3.123 -5.707 -2.458 1.00 95.19 443 TYR A N 1
ATOM 3310 C CA . TYR A 1 443 ? -2.974 -4.374 -1.873 1.00 95.19 443 TYR A CA 1
ATOM 3311 C C . TYR A 1 443 ? -1.622 -4.176 -1.174 1.00 95.19 443 TYR A C 1
ATOM 3313 O O . TYR A 1 443 ? -1.451 -3.216 -0.436 1.00 95.19 443 TYR A O 1
ATOM 3321 N N . GLY A 1 444 ? -0.651 -5.061 -1.417 1.00 95.75 444 GLY A N 1
ATOM 3322 C CA . GLY A 1 444 ? 0.726 -4.922 -0.946 1.00 95.75 444 GLY A CA 1
ATOM 3323 C C . GLY A 1 444 ? 0.976 -5.412 0.477 1.00 95.75 444 GLY A C 1
ATOM 3324 O O . GLY A 1 444 ? 2.130 -5.432 0.898 1.00 95.75 444 GLY A O 1
ATOM 3325 N N . PHE A 1 445 ? -0.059 -5.839 1.200 1.00 97.38 445 PHE A N 1
ATOM 3326 C CA . PHE A 1 445 ? 0.087 -6.377 2.547 1.00 97.38 445 PHE A CA 1
ATOM 3327 C C . PHE A 1 445 ? 0.702 -7.778 2.523 1.00 97.38 445 PHE A C 1
ATOM 3329 O O . PHE A 1 445 ? 0.496 -8.570 1.599 1.00 97.38 445 PHE A O 1
ATOM 3336 N N . LEU A 1 446 ? 1.426 -8.115 3.585 1.00 96.19 446 LEU A N 1
ATOM 3337 C CA . LEU A 1 446 ? 1.853 -9.481 3.840 1.00 96.19 446 LEU A CA 1
ATOM 3338 C C . LEU A 1 446 ? 0.694 -10.269 4.452 1.00 96.19 446 LEU A C 1
ATOM 3340 O O . LEU A 1 446 ? 0.096 -9.817 5.428 1.00 96.19 446 LEU A O 1
ATOM 3344 N N . PRO A 1 447 ? 0.398 -11.479 3.965 1.00 95.94 447 PRO A N 1
ATOM 3345 C CA . PRO A 1 447 ? -0.448 -12.400 4.702 1.00 95.94 447 PRO A CA 1
ATOM 3346 C C . PRO A 1 447 ? 0.113 -12.688 6.094 1.00 95.94 447 PRO A C 1
ATOM 3348 O O . PRO A 1 447 ? 1.323 -12.603 6.341 1.00 95.94 447 PRO A O 1
ATOM 3351 N N . MET A 1 448 ? -0.785 -13.056 6.999 1.00 95.12 448 MET A N 1
ATOM 3352 C CA . MET A 1 448 ? -0.421 -13.597 8.302 1.00 95.12 448 MET A CA 1
ATOM 3353 C C . MET A 1 448 ? 0.188 -14.995 8.132 1.00 95.12 448 MET A C 1
ATOM 3355 O O . MET A 1 448 ? -0.458 -15.878 7.566 1.00 95.12 448 MET A O 1
ATOM 3359 N N . ASP A 1 449 ? 1.380 -15.229 8.685 1.00 88.19 449 ASP A N 1
ATOM 3360 C CA . ASP A 1 449 ? 2.032 -16.552 8.715 1.00 88.19 449 ASP A CA 1
ATOM 3361 C C . ASP A 1 449 ? 1.480 -17.408 9.879 1.00 88.19 449 ASP A C 1
ATOM 3363 O O . ASP A 1 449 ? 2.223 -17.957 10.690 1.00 88.19 449 ASP A O 1
ATOM 3367 N N . GLY A 1 450 ? 0.150 -17.464 10.006 1.00 90.25 450 GLY A N 1
ATOM 3368 C CA . GLY A 1 450 ? -0.564 -17.991 11.174 1.00 90.25 450 GLY A CA 1
ATOM 3369 C C . GLY A 1 450 ? -1.145 -16.891 12.071 1.00 90.25 450 GLY A C 1
ATOM 3370 O O . GLY A 1 450 ? -0.841 -15.713 11.921 1.00 90.25 450 GLY A O 1
ATOM 3371 N N . GLY A 1 451 ? -2.062 -17.259 12.970 1.00 91.12 451 GLY A N 1
ATOM 3372 C CA . GLY A 1 451 ? -2.707 -16.304 13.885 1.00 91.12 451 GLY A CA 1
ATOM 3373 C C . GLY A 1 451 ? -3.726 -15.354 13.239 1.00 91.12 451 GLY A C 1
ATOM 3374 O O . GLY A 1 451 ? -4.296 -14.522 13.935 1.00 91.12 451 GLY A O 1
ATOM 3375 N N . CYS A 1 452 ? -4.005 -15.481 11.937 1.00 96.81 452 CYS A N 1
ATOM 3376 C CA . CYS A 1 452 ? -5.050 -14.696 11.282 1.00 96.81 452 CYS A CA 1
ATOM 3377 C C . CYS A 1 452 ? -6.408 -14.905 11.968 1.00 96.81 452 CYS A C 1
ATOM 3379 O O . CYS A 1 452 ? -6.811 -16.043 12.217 1.00 96.81 452 CYS A O 1
ATOM 3381 N N . GLY A 1 453 ? -7.097 -13.814 12.296 1.00 95.06 453 GLY A N 1
ATOM 3382 C CA . GLY A 1 453 ? -8.377 -13.826 12.998 1.00 95.06 453 GLY A CA 1
ATOM 3383 C C . GLY A 1 453 ? -8.302 -14.350 14.437 1.00 95.06 453 GLY A C 1
ATOM 3384 O O . GLY A 1 453 ? -9.342 -14.514 15.075 1.00 95.06 453 GLY A O 1
ATOM 3385 N N . VAL A 1 454 ? -7.113 -14.656 14.964 1.00 92.75 454 VAL A N 1
ATOM 3386 C CA . VAL A 1 454 ? -6.934 -15.092 16.352 1.00 92.75 454 VAL A CA 1
ATOM 3387 C C . VAL A 1 454 ? -6.777 -13.845 17.204 1.00 92.75 454 VAL A C 1
ATOM 3389 O O . VAL A 1 454 ? -5.736 -13.195 17.187 1.00 92.75 454 VAL A O 1
ATOM 3392 N N . GLY A 1 455 ? -7.844 -13.491 17.914 1.00 80.38 455 GLY A N 1
ATOM 3393 C CA . GLY A 1 455 ? -7.819 -12.346 18.810 1.00 80.38 455 GLY A CA 1
ATOM 3394 C C . GLY A 1 455 ? -6.981 -12.606 20.046 1.00 80.38 455 GLY A C 1
ATOM 3395 O O . GLY A 1 455 ? -7.011 -13.701 20.606 1.00 80.38 455 GLY A O 1
ATOM 3396 N N . THR A 1 456 ? -6.302 -11.570 20.513 1.00 67.75 456 THR A N 1
ATOM 3397 C CA . THR A 1 456 ? -5.938 -11.434 21.918 1.00 67.75 456 THR A CA 1
ATOM 3398 C C . THR A 1 456 ? -7.145 -10.817 22.631 1.00 67.75 456 THR A C 1
ATOM 3400 O O . THR A 1 456 ? -7.516 -9.680 22.339 1.00 67.75 456 THR A O 1
ATOM 3403 N N . PRO A 1 457 ? -7.834 -11.541 23.535 1.00 58.19 457 PRO A N 1
ATOM 3404 C CA . PRO A 1 457 ? -8.706 -10.878 24.491 1.00 58.19 457 PRO A CA 1
ATOM 3405 C C . PRO A 1 457 ? -7.843 -9.883 25.271 1.00 58.19 457 PRO A C 1
ATOM 3407 O O . PRO A 1 457 ? -6.807 -10.274 25.820 1.00 58.19 457 PRO A O 1
ATOM 3410 N N . GLU A 1 458 ? -8.249 -8.614 25.308 1.00 54.53 458 GLU A N 1
ATOM 3411 C CA . GLU A 1 458 ? -7.483 -7.525 25.933 1.00 54.53 458 GLU A CA 1
ATOM 3412 C C . GLU A 1 458 ? -7.178 -7.804 27.419 1.00 54.53 458 GLU A C 1
ATOM 3414 O O . GLU A 1 458 ? -6.175 -7.338 27.949 1.00 54.53 458 GLU A O 1
ATOM 3419 N N . THR A 1 459 ? -7.940 -8.699 28.065 1.00 43.69 459 THR A N 1
ATOM 3420 C CA . THR A 1 459 ? -7.654 -9.228 29.411 1.00 43.69 459 THR A CA 1
ATOM 3421 C C . THR A 1 459 ? -6.296 -9.928 29.554 1.00 43.69 459 THR A C 1
ATOM 3423 O O . THR A 1 459 ? -5.882 -10.200 30.679 1.00 43.69 459 THR A O 1
ATOM 3426 N N . THR A 1 460 ? -5.587 -10.199 28.455 1.00 42.25 460 THR A N 1
ATOM 3427 C CA . THR A 1 460 ? -4.278 -10.877 28.450 1.00 42.25 460 THR A CA 1
ATOM 3428 C C . THR A 1 460 ? -3.126 -9.990 27.970 1.00 42.25 460 THR A C 1
ATOM 3430 O O . THR A 1 460 ? -1.971 -10.412 28.040 1.00 42.25 460 THR A O 1
ATOM 3433 N N . LEU A 1 461 ? -3.401 -8.769 27.498 1.00 46.28 461 LEU A N 1
ATOM 3434 C CA . LEU A 1 461 ? -2.371 -7.842 27.028 1.00 46.28 461 LEU A CA 1
ATOM 3435 C C . LEU A 1 461 ? -1.761 -7.101 28.225 1.00 46.28 461 LEU A C 1
ATOM 3437 O O . LEU A 1 461 ? -2.077 -5.951 28.517 1.00 46.28 461 LEU A O 1
ATOM 3441 N N . GLN A 1 462 ? -0.869 -7.779 28.950 1.00 41.31 462 GLN A N 1
ATOM 3442 C CA . GLN A 1 462 ? 0.128 -7.063 29.744 1.00 41.31 462 GLN A CA 1
ATOM 3443 C C . GLN A 1 462 ? 1.033 -6.264 28.794 1.00 41.31 462 GLN A C 1
ATOM 3445 O O . GLN A 1 462 ? 1.277 -6.728 27.677 1.00 41.31 462 GLN A O 1
ATOM 3450 N N . PRO A 1 463 ? 1.539 -5.085 29.204 1.00 41.12 463 PRO A N 1
ATOM 3451 C CA . PRO A 1 463 ? 2.400 -4.269 28.357 1.00 41.12 463 PRO A CA 1
ATOM 3452 C C . PRO A 1 463 ? 3.573 -5.115 27.862 1.00 41.12 463 PRO A C 1
ATOM 3454 O O . PRO A 1 463 ? 4.429 -5.524 28.649 1.00 41.12 463 PRO A O 1
ATOM 3457 N N . GLN A 1 464 ? 3.601 -5.406 26.559 1.00 39.97 464 GLN A N 1
ATOM 3458 C CA . GLN A 1 464 ? 4.762 -6.024 25.939 1.00 39.97 464 GLN A CA 1
ATOM 3459 C C . GLN A 1 464 ? 5.913 -5.025 26.044 1.00 39.97 464 GLN A C 1
ATOM 3461 O O . GLN A 1 464 ? 5.971 -4.032 25.318 1.00 39.97 464 GLN A O 1
ATOM 3466 N N . ALA A 1 465 ? 6.824 -5.276 26.982 1.00 38.12 465 ALA A N 1
ATOM 3467 C CA . ALA A 1 465 ? 8.139 -4.666 26.951 1.00 38.12 465 ALA A CA 1
ATOM 3468 C C . ALA A 1 465 ? 8.773 -5.052 25.610 1.00 38.12 465 ALA A C 1
ATOM 3470 O O . ALA A 1 465 ? 8.875 -6.240 25.298 1.00 38.12 465 ALA A O 1
ATOM 3471 N N . GLY A 1 466 ? 9.128 -4.051 24.800 1.00 35.88 466 GLY A N 1
ATOM 3472 C CA . GLY A 1 466 ? 9.766 -4.257 23.503 1.00 35.88 466 GLY A CA 1
ATOM 3473 C C . GLY A 1 466 ? 10.906 -5.265 23.621 1.00 35.88 466 GLY A C 1
ATOM 3474 O O . GLY A 1 466 ? 11.701 -5.200 24.560 1.00 35.88 466 GLY A O 1
ATOM 3475 N N . GLY A 1 467 ? 10.937 -6.232 22.703 1.00 33.78 467 GLY A N 1
ATOM 3476 C CA . GLY A 1 467 ? 11.936 -7.292 22.694 1.00 33.78 467 GLY A CA 1
ATOM 3477 C C . GLY A 1 467 ? 13.349 -6.715 22.754 1.00 33.78 467 GLY A C 1
ATOM 3478 O O . GLY A 1 467 ? 13.786 -6.031 21.832 1.00 33.78 467 GLY A O 1
ATOM 3479 N N . MET A 1 468 ? 14.054 -6.993 23.850 1.00 32.62 468 MET A N 1
ATOM 3480 C CA . MET A 1 468 ? 15.501 -6.821 23.929 1.00 32.62 468 MET A CA 1
ATOM 3481 C C . MET A 1 468 ? 16.167 -7.858 23.011 1.00 32.62 468 MET A C 1
ATOM 3483 O O . MET A 1 468 ? 15.716 -9.002 22.932 1.00 32.62 468 MET A O 1
ATOM 3487 N N . GLY A 1 469 ? 17.206 -7.435 22.283 1.00 34.34 469 GLY A N 1
ATOM 3488 C CA . GLY A 1 469 ? 17.990 -8.284 21.379 1.00 34.34 469 GLY A CA 1
ATOM 3489 C C . GLY A 1 469 ? 18.699 -9.456 22.087 1.00 34.34 469 GLY A C 1
ATOM 3490 O O . GLY A 1 469 ? 18.693 -9.536 23.313 1.00 34.34 469 GLY A O 1
ATOM 3491 N N . PRO A 1 470 ? 19.310 -10.386 21.331 1.00 29.38 470 PRO A N 1
ATOM 3492 C CA . PRO A 1 470 ? 19.686 -11.719 21.819 1.00 29.38 470 PRO A CA 1
ATOM 3493 C C . PRO A 1 470 ? 20.882 -11.823 22.794 1.00 29.38 470 PRO A C 1
ATOM 3495 O O . PRO A 1 470 ? 21.243 -12.943 23.142 1.00 29.38 470 PRO A O 1
ATOM 3498 N N . ASP A 1 471 ? 21.450 -10.735 23.319 1.00 30.61 471 ASP A N 1
ATOM 3499 C CA . ASP A 1 471 ? 22.692 -10.783 24.119 1.00 30.61 471 ASP A CA 1
ATOM 3500 C C . ASP A 1 471 ? 22.499 -10.538 25.628 1.00 30.61 471 ASP A C 1
ATOM 3502 O O . ASP A 1 471 ? 23.241 -9.789 26.259 1.00 30.61 471 ASP A O 1
ATOM 3506 N N . THR A 1 472 ? 21.519 -11.186 26.267 1.00 27.22 472 THR A N 1
ATOM 3507 C CA . THR A 1 472 ? 21.415 -11.158 27.741 1.00 27.22 472 THR A CA 1
ATOM 3508 C C . THR A 1 472 ? 21.279 -12.560 28.327 1.00 27.22 472 THR A C 1
ATOM 3510 O O . THR A 1 472 ? 20.184 -13.111 28.469 1.00 27.22 472 THR A O 1
ATOM 3513 N N . VAL A 1 473 ? 22.412 -13.149 28.719 1.00 25.84 473 VAL A N 1
ATOM 3514 C CA . VAL A 1 473 ? 22.446 -14.374 29.529 1.00 25.84 473 VAL A CA 1
ATOM 3515 C C . VAL A 1 473 ? 22.239 -13.994 30.996 1.00 25.84 473 VAL A C 1
ATOM 3517 O O . VAL A 1 473 ? 23.186 -13.776 31.745 1.00 25.84 473 VAL A O 1
ATOM 3520 N N . ILE A 1 474 ? 20.981 -13.932 31.429 1.00 30.25 474 ILE A N 1
ATOM 3521 C CA . ILE A 1 474 ? 20.646 -13.936 32.859 1.00 30.25 474 ILE A CA 1
ATOM 3522 C C . ILE A 1 474 ? 20.737 -15.391 33.336 1.00 30.25 474 ILE A C 1
ATOM 3524 O O . ILE A 1 474 ? 19.975 -16.241 32.867 1.00 30.25 474 ILE A O 1
ATOM 3528 N N . ARG A 1 475 ? 21.659 -15.706 34.257 1.00 29.09 475 ARG A N 1
ATOM 3529 C CA . ARG A 1 475 ? 21.664 -17.022 34.922 1.00 29.09 475 ARG A CA 1
ATOM 3530 C C . ARG A 1 475 ? 20.377 -17.188 35.747 1.00 29.09 475 ARG A C 1
ATOM 3532 O O . ARG A 1 475 ? 20.017 -16.264 36.473 1.00 29.09 475 ARG A O 1
ATOM 3539 N N . PRO A 1 476 ? 19.699 -18.345 35.687 1.00 28.80 476 PRO A N 1
ATOM 3540 C CA . PRO A 1 476 ? 18.530 -18.592 36.521 1.00 28.80 476 PRO A CA 1
ATOM 3541 C C . PRO A 1 476 ? 18.945 -18.774 37.989 1.00 28.80 476 PRO A C 1
ATOM 3543 O O . PRO A 1 476 ? 19.852 -19.552 38.286 1.00 28.80 476 PRO A O 1
ATOM 3546 N N . MET A 1 477 ? 18.269 -18.066 38.897 1.00 37.50 477 MET A N 1
ATOM 3547 C CA . MET A 1 477 ? 18.295 -18.348 40.338 1.00 37.50 477 MET A CA 1
ATOM 3548 C C . MET A 1 477 ? 17.493 -19.625 40.625 1.00 37.50 477 MET A C 1
ATOM 3550 O O . MET A 1 477 ? 16.504 -19.911 39.944 1.00 37.50 477 MET A O 1
ATOM 3554 N N . ALA A 1 478 ? 17.936 -20.424 41.596 1.00 38.25 478 ALA A N 1
ATOM 3555 C CA . ALA A 1 478 ? 17.313 -21.708 41.904 1.00 38.25 478 ALA A CA 1
ATOM 3556 C C . ALA A 1 478 ? 16.009 -21.539 42.707 1.00 38.25 478 ALA A C 1
ATOM 3558 O O . ALA A 1 478 ? 15.849 -20.621 43.511 1.00 38.25 478 ALA A O 1
ATOM 3559 N N . SER A 1 479 ? 15.075 -22.476 42.517 1.00 35.12 479 SER A N 1
ATOM 3560 C CA . SER A 1 479 ? 13.839 -22.579 43.302 1.00 35.12 479 SER A CA 1
ATOM 3561 C C . SER A 1 479 ? 14.148 -22.657 44.802 1.00 35.12 479 SER A C 1
ATOM 3563 O O . SER A 1 479 ? 14.728 -23.644 45.250 1.00 35.12 479 SER A O 1
ATOM 3565 N N . GLY A 1 480 ? 13.700 -21.664 45.575 1.00 39.06 480 GLY A N 1
ATOM 3566 C CA . GLY A 1 480 ? 13.832 -21.632 47.038 1.00 39.06 480 GLY A CA 1
ATOM 3567 C C . GLY A 1 480 ? 14.661 -20.472 47.594 1.00 39.06 480 GLY A C 1
ATOM 3568 O O . GLY A 1 480 ? 14.753 -20.334 48.811 1.00 39.06 480 GLY A O 1
ATOM 3569 N N . GLU A 1 481 ? 15.234 -19.616 46.746 1.00 39.69 481 GLU A N 1
ATOM 3570 C CA . GLU A 1 481 ? 15.938 -18.417 47.210 1.00 39.69 481 GLU A CA 1
ATOM 3571 C C . GLU A 1 481 ? 14.946 -17.313 47.621 1.00 39.69 481 GLU A C 1
ATOM 3573 O O . GLU A 1 481 ? 14.085 -16.892 46.846 1.00 39.69 481 GLU A O 1
ATOM 3578 N N . SER A 1 482 ? 15.051 -16.842 48.868 1.00 39.53 482 SER A N 1
ATOM 3579 C CA . SER A 1 482 ? 14.256 -15.727 49.395 1.00 39.53 482 SER A CA 1
ATOM 3580 C C . SER A 1 482 ? 15.126 -14.489 49.580 1.00 39.53 482 SER A C 1
ATOM 3582 O O . SER A 1 482 ? 16.159 -14.559 50.248 1.00 39.53 482 SER A O 1
ATOM 3584 N N . VAL A 1 483 ? 14.675 -13.338 49.086 1.00 40.81 483 VAL A N 1
ATOM 3585 C CA . VAL A 1 483 ? 15.276 -12.046 49.434 1.00 40.81 483 VAL A CA 1
ATOM 3586 C C . VAL A 1 483 ? 14.543 -11.512 50.660 1.00 40.81 483 VAL A C 1
ATOM 3588 O O . VAL A 1 483 ? 13.373 -11.135 50.589 1.00 40.81 483 VAL A O 1
ATOM 3591 N N . THR A 1 484 ? 15.227 -11.505 51.804 1.00 38.12 484 THR A N 1
ATOM 3592 C CA . THR A 1 484 ? 14.710 -10.893 53.033 1.00 38.12 484 THR A CA 1
ATOM 3593 C C . THR A 1 484 ? 15.395 -9.551 53.239 1.00 38.12 484 THR A C 1
ATOM 3595 O O . THR A 1 484 ? 16.607 -9.500 53.428 1.00 38.12 484 THR A O 1
ATOM 3598 N N . ILE A 1 485 ? 14.620 -8.466 53.237 1.00 41.75 485 ILE A N 1
ATOM 3599 C CA . ILE A 1 485 ? 15.112 -7.137 53.613 1.00 41.75 485 ILE A CA 1
ATOM 3600 C C . ILE A 1 485 ? 14.571 -6.840 55.008 1.00 41.75 485 ILE A C 1
ATOM 3602 O O . ILE A 1 485 ? 13.356 -6.758 55.217 1.00 41.75 485 ILE A O 1
ATOM 3606 N N . GLN A 1 486 ? 15.471 -6.708 55.980 1.00 36.94 486 GLN A N 1
ATOM 3607 C CA . GLN A 1 486 ? 15.112 -6.521 57.381 1.00 36.94 486 GLN A CA 1
ATOM 3608 C C . GLN A 1 48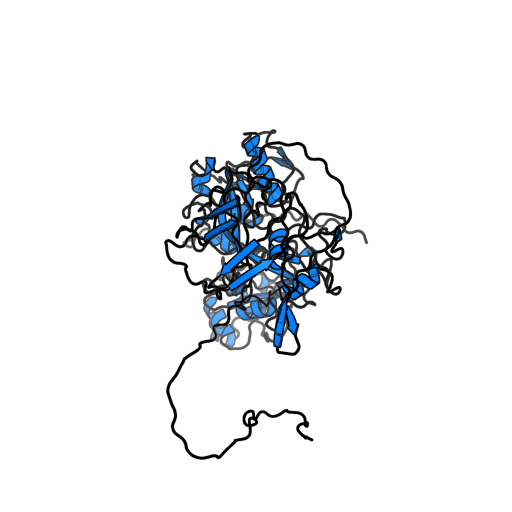6 ? 15.875 -5.332 57.963 1.00 36.94 486 GLN A C 1
ATOM 3610 O O . GLN A 1 486 ? 17.104 -5.306 57.919 1.00 36.94 486 GLN A O 1
ATOM 3615 N N . HIS A 1 487 ? 15.156 -4.350 58.519 1.00 39.53 487 HIS A N 1
ATOM 3616 C CA . HIS A 1 487 ? 15.783 -3.271 59.283 1.00 39.53 487 HIS A CA 1
ATOM 3617 C C . HIS A 1 487 ? 14.820 -2.648 60.307 1.00 39.53 487 HIS A C 1
ATOM 3619 O O . HIS A 1 487 ? 13.770 -2.100 59.962 1.00 39.53 487 HIS A O 1
ATOM 3625 N N . GLY A 1 488 ? 15.179 -2.712 61.592 1.00 55.62 488 GLY A N 1
ATOM 3626 C CA . GLY A 1 488 ? 14.307 -2.272 62.685 1.00 55.62 488 GLY A CA 1
ATOM 3627 C C . GLY A 1 488 ? 12.958 -3.009 62.677 1.00 55.62 488 GLY A C 1
ATOM 3628 O O . GLY A 1 488 ? 12.916 -4.231 62.575 1.00 55.62 488 GLY A O 1
ATOM 3629 N N . LYS A 1 489 ? 11.843 -2.270 62.772 1.00 40.50 489 LYS A N 1
ATOM 3630 C CA . LYS A 1 489 ? 10.478 -2.834 62.692 1.00 40.50 489 LYS A CA 1
ATOM 3631 C C . LYS A 1 489 ? 9.943 -3.002 61.259 1.00 40.50 489 LYS A C 1
ATOM 3633 O O . LYS A 1 489 ? 8.820 -3.469 61.102 1.00 40.50 489 LYS A O 1
ATOM 3638 N N . CYS A 1 490 ? 10.702 -2.636 60.224 1.00 37.69 490 CYS A N 1
ATOM 3639 C CA . CYS A 1 490 ? 10.279 -2.817 58.834 1.00 37.69 490 CYS A CA 1
ATOM 3640 C C . CYS A 1 490 ? 10.848 -4.121 58.270 1.00 37.69 490 CYS A C 1
ATOM 3642 O O . CYS A 1 490 ? 12.059 -4.361 58.301 1.00 37.69 490 CYS A O 1
ATOM 3644 N N . ARG A 1 491 ? 9.955 -4.963 57.747 1.00 40.72 491 ARG A N 1
ATOM 3645 C CA . ARG A 1 491 ? 10.285 -6.231 57.099 1.00 40.72 491 ARG A CA 1
ATOM 3646 C C . ARG A 1 491 ? 9.598 -6.273 55.744 1.00 40.72 491 ARG A C 1
ATOM 3648 O O . ARG A 1 491 ? 8.378 -6.172 55.687 1.00 40.72 491 ARG A O 1
ATOM 3655 N N . ILE A 1 492 ? 10.378 -6.465 54.685 1.00 43.62 492 ILE A N 1
ATOM 3656 C CA . ILE A 1 492 ? 9.859 -6.745 53.345 1.00 43.62 492 ILE A CA 1
ATOM 3657 C C . ILE A 1 492 ? 10.286 -8.166 52.995 1.00 43.62 492 ILE A C 1
ATOM 3659 O O . ILE A 1 492 ? 11.466 -8.510 53.086 1.00 43.62 492 ILE A O 1
ATOM 3663 N N . THR A 1 493 ? 9.311 -9.002 52.647 1.00 39.91 493 THR A N 1
ATOM 3664 C CA . THR A 1 493 ? 9.546 -10.394 52.247 1.00 39.91 493 THR A CA 1
ATOM 3665 C C . THR A 1 493 ? 8.932 -10.589 50.868 1.00 39.91 493 THR A C 1
ATOM 3667 O O . THR A 1 493 ? 7.726 -10.417 50.714 1.00 39.91 493 THR A O 1
ATOM 3670 N N . GLY A 1 494 ? 9.761 -10.895 49.872 1.00 40.81 494 GLY A N 1
ATOM 3671 C CA . GLY A 1 494 ? 9.320 -11.255 48.524 1.00 40.81 494 GLY A CA 1
ATOM 3672 C C . GLY A 1 494 ? 9.586 -12.733 48.255 1.00 40.81 494 GLY A C 1
ATOM 3673 O O . GLY A 1 494 ? 10.550 -13.294 48.779 1.00 40.81 494 GLY A O 1
ATOM 3674 N N . TRP A 1 495 ? 8.740 -13.357 47.436 1.00 36.88 495 TRP A N 1
ATOM 3675 C CA . TRP A 1 495 ? 8.897 -14.749 47.015 1.00 36.88 495 TRP A CA 1
ATOM 3676 C C . TRP A 1 495 ? 9.155 -14.795 45.515 1.00 36.88 495 TRP A C 1
ATOM 3678 O O . TRP A 1 495 ? 8.435 -14.166 44.738 1.00 36.88 495 TRP A O 1
ATOM 3688 N N . TYR A 1 496 ? 10.173 -15.550 45.111 1.00 35.50 496 TYR A N 1
ATOM 3689 C CA . TYR A 1 496 ? 10.408 -15.855 43.708 1.00 35.50 496 TYR A CA 1
ATOM 3690 C C . TYR A 1 496 ? 9.541 -17.050 43.309 1.00 35.50 496 TYR A C 1
ATOM 3692 O O . TYR A 1 496 ? 9.517 -18.062 44.011 1.00 35.50 496 TYR A O 1
ATOM 3700 N N . THR A 1 497 ? 8.830 -16.958 42.186 1.00 38.25 497 THR A N 1
ATOM 3701 C CA . THR A 1 497 ? 8.135 -18.117 41.609 1.00 38.25 497 THR A CA 1
ATOM 3702 C C . THR A 1 497 ? 8.661 -18.362 40.202 1.00 38.25 497 THR A C 1
ATOM 3704 O O . THR A 1 497 ? 8.766 -17.438 39.401 1.00 38.25 497 THR A O 1
ATOM 3707 N N . ASN A 1 498 ? 8.982 -19.621 39.890 1.00 35.38 498 ASN A N 1
ATOM 3708 C CA . ASN A 1 498 ? 9.616 -20.038 38.629 1.00 35.38 498 ASN A CA 1
ATOM 3709 C C . ASN A 1 498 ? 8.821 -19.703 37.350 1.00 35.38 498 ASN A C 1
ATOM 3711 O O . ASN A 1 498 ? 9.327 -19.919 36.252 1.00 35.38 498 ASN A O 1
ATOM 3715 N N . ALA A 1 499 ? 7.590 -19.202 37.464 1.00 36.91 499 ALA A N 1
ATOM 3716 C CA . ALA A 1 499 ? 6.733 -18.913 36.319 1.00 36.91 499 ALA A CA 1
ATOM 3717 C C . ALA A 1 499 ? 6.992 -17.536 35.682 1.00 36.91 499 ALA A C 1
ATOM 3719 O O . ALA A 1 499 ? 6.621 -17.326 34.532 1.00 36.91 499 ALA A O 1
ATOM 3720 N N . SER A 1 500 ? 7.642 -16.605 36.388 1.00 36.34 500 SER A N 1
ATOM 3721 C CA . SER A 1 500 ? 7.847 -15.241 35.886 1.00 36.34 500 SER A CA 1
ATOM 3722 C C . SER A 1 500 ? 9.184 -14.727 36.398 1.00 36.34 500 SER A C 1
ATOM 3724 O O . SER A 1 500 ? 9.427 -14.775 37.598 1.00 36.34 500 SER A O 1
ATOM 3726 N N . ARG A 1 501 ? 10.060 -14.219 35.526 1.00 35.81 501 ARG A N 1
ATOM 3727 C CA . ARG A 1 501 ? 11.401 -13.711 35.884 1.00 35.81 501 ARG A CA 1
ATOM 3728 C C . ARG A 1 501 ? 11.376 -12.403 36.711 1.00 35.81 501 ARG A C 1
ATOM 3730 O O . ARG A 1 501 ? 12.243 -11.555 36.537 1.00 35.81 501 ARG A O 1
ATOM 3737 N N . TYR A 1 502 ? 10.392 -12.213 37.586 1.00 38.31 502 TYR A N 1
ATOM 3738 C CA . TYR A 1 502 ? 10.114 -10.966 38.295 1.00 38.31 502 TYR A CA 1
ATOM 3739 C C . TYR A 1 502 ? 9.999 -11.190 39.805 1.00 38.31 502 TYR A C 1
ATOM 3741 O O . TYR A 1 502 ? 9.571 -12.248 40.263 1.00 38.31 502 TYR A O 1
ATOM 3749 N N . VAL A 1 503 ? 10.335 -10.156 40.580 1.00 36.44 503 VAL A N 1
ATOM 3750 C CA . VAL A 1 503 ? 10.091 -10.095 42.026 1.00 36.44 503 VAL A CA 1
ATOM 3751 C C . VAL A 1 503 ? 8.884 -9.190 42.262 1.00 36.44 503 VAL A C 1
ATOM 3753 O O . VAL A 1 503 ?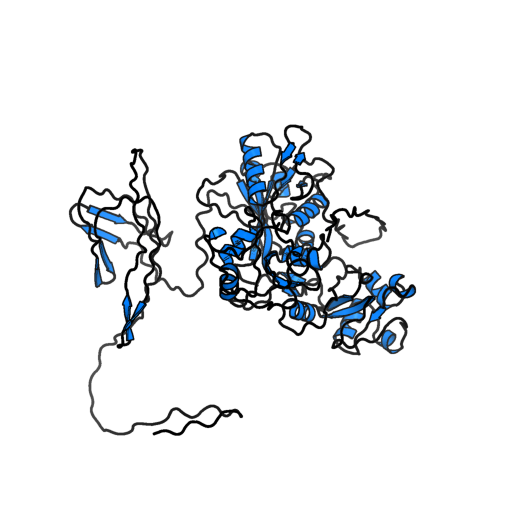 8.937 -8.000 41.962 1.00 36.44 503 VAL A O 1
ATOM 3756 N N . ALA A 1 504 ? 7.795 -9.742 42.796 1.00 32.66 504 ALA A N 1
ATOM 3757 C CA . ALA A 1 504 ? 6.651 -8.954 43.244 1.00 32.66 504 ALA A CA 1
ATOM 3758 C C . ALA A 1 504 ? 6.870 -8.506 44.697 1.00 32.66 504 ALA A C 1
ATOM 3760 O O . ALA A 1 504 ? 7.167 -9.328 45.567 1.00 32.66 504 ALA A O 1
ATOM 3761 N N . VAL A 1 505 ? 6.715 -7.208 44.967 1.00 33.97 505 VAL A N 1
ATOM 3762 C CA . VAL A 1 505 ? 6.778 -6.640 46.322 1.00 33.97 505 VAL A CA 1
ATOM 3763 C C . VAL A 1 505 ? 5.383 -6.166 46.712 1.00 33.97 505 VAL A C 1
ATOM 3765 O O . VAL A 1 505 ? 4.763 -5.397 45.981 1.00 33.97 505 VAL A O 1
ATOM 3768 N N . GLN A 1 506 ? 4.881 -6.622 47.859 1.00 30.30 506 GLN A N 1
ATOM 3769 C CA . GLN A 1 506 ? 3.551 -6.271 48.351 1.00 30.30 506 GLN A CA 1
ATOM 3770 C C . GLN A 1 506 ? 3.663 -5.397 49.608 1.00 30.30 506 GLN A C 1
ATOM 3772 O O . GLN A 1 506 ? 4.089 -5.875 50.654 1.00 30.30 506 GLN A O 1
ATOM 3777 N N . GLY A 1 507 ? 3.249 -4.130 49.482 1.00 32.38 507 GLY A N 1
ATOM 3778 C CA . GLY A 1 507 ? 2.964 -3.200 50.582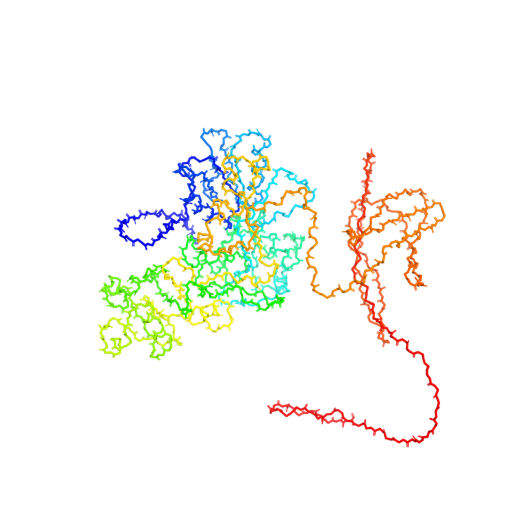 1.00 32.38 507 GLY A CA 1
ATOM 3779 C C . GLY A 1 507 ? 4.178 -2.582 51.290 1.00 32.38 507 GLY A C 1
ATOM 3780 O O . GLY A 1 507 ? 5.001 -3.273 51.883 1.00 32.38 507 GLY A O 1
ATOM 3781 N N . ILE A 1 508 ? 4.234 -1.249 51.312 1.00 38.06 508 ILE A N 1
ATOM 3782 C CA . ILE A 1 508 ? 5.128 -0.469 52.175 1.00 38.06 508 ILE A CA 1
ATOM 3783 C C . ILE A 1 508 ? 4.246 0.435 53.048 1.00 38.06 508 ILE A C 1
ATOM 3785 O O . ILE A 1 508 ? 3.470 1.228 52.526 1.00 38.06 508 ILE A O 1
ATOM 3789 N N . VAL A 1 509 ? 4.367 0.336 54.375 1.00 35.62 509 VAL A N 1
ATOM 3790 C CA . VAL A 1 509 ? 3.754 1.287 55.320 1.00 35.62 509 VAL A CA 1
ATOM 3791 C C . VAL A 1 509 ? 4.878 2.107 55.945 1.00 35.62 509 VAL A C 1
ATOM 3793 O O . VAL A 1 509 ? 5.704 1.561 56.675 1.00 35.62 509 VAL A O 1
ATOM 3796 N N . LEU A 1 510 ? 4.930 3.411 55.662 1.00 40.44 510 LEU A N 1
ATOM 3797 C CA . LEU A 1 510 ? 5.945 4.309 56.221 1.00 40.44 510 LEU A CA 1
ATOM 3798 C C . LEU A 1 510 ? 5.338 5.195 57.309 1.00 40.44 510 LEU A C 1
ATOM 3800 O O . LEU A 1 510 ? 4.532 6.077 57.034 1.00 40.44 510 LEU A O 1
ATOM 3804 N N . ALA A 1 511 ? 5.785 4.997 58.550 1.00 34.59 511 ALA A N 1
ATOM 3805 C CA . ALA A 1 511 ? 5.560 5.927 59.651 1.00 34.59 511 ALA A CA 1
ATOM 3806 C C . ALA A 1 511 ? 6.850 6.722 59.930 1.00 34.59 511 ALA A C 1
ATOM 3808 O O . ALA A 1 511 ? 7.694 6.310 60.722 1.00 34.59 511 ALA A O 1
ATOM 3809 N N . GLY A 1 512 ? 7.006 7.865 59.256 1.00 41.28 512 GLY A N 1
ATOM 3810 C CA . GLY A 1 512 ? 7.741 9.031 59.768 1.00 41.28 512 GLY A CA 1
ATOM 3811 C C . GLY A 1 512 ? 9.240 8.924 60.098 1.00 41.28 512 GLY A C 1
ATOM 3812 O O . GLY A 1 512 ? 9.722 9.794 60.820 1.00 41.28 512 GLY A O 1
ATOM 3813 N N . GLN A 1 513 ? 10.008 7.943 59.605 1.00 45.50 513 GLN A N 1
ATOM 3814 C CA . GLN A 1 513 ? 11.467 7.896 59.835 1.00 45.50 513 GLN A CA 1
ATOM 3815 C C . GLN A 1 513 ? 12.305 7.698 58.564 1.00 45.50 513 GLN A C 1
ATOM 3817 O O . GLN A 1 513 ? 11.841 7.155 57.567 1.00 45.50 513 GLN A O 1
ATOM 3822 N N . ARG A 1 514 ? 13.560 8.180 58.612 1.00 41.66 514 ARG A N 1
ATOM 3823 C CA . ARG A 1 514 ? 14.538 8.144 57.509 1.00 41.66 514 ARG A CA 1
ATOM 3824 C C . ARG A 1 514 ? 14.977 6.701 57.231 1.00 41.66 514 ARG A C 1
ATOM 3826 O O . ARG A 1 514 ? 15.574 6.070 58.102 1.00 41.66 514 ARG A O 1
ATOM 3833 N N . CYS A 1 515 ? 14.724 6.207 56.023 1.00 39.00 515 CYS A N 1
ATOM 3834 C CA . CYS A 1 515 ? 15.126 4.869 55.591 1.00 39.00 515 CYS A CA 1
ATOM 3835 C C . CYS A 1 515 ? 16.485 4.885 54.8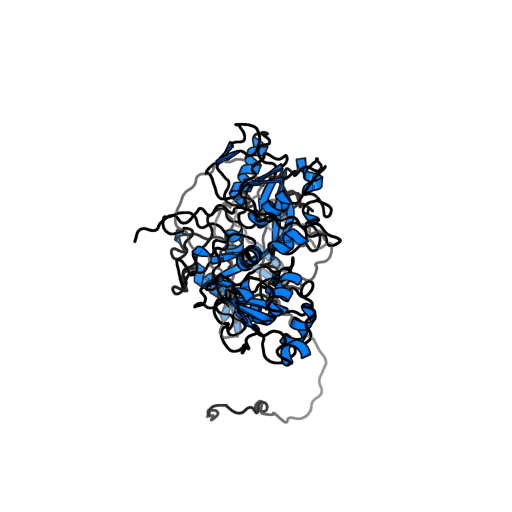78 1.00 39.00 515 CYS A C 1
ATOM 3837 O O . CYS A 1 515 ? 16.842 5.850 54.203 1.00 39.00 515 CYS A O 1
ATOM 3839 N N . TRP A 1 516 ? 17.215 3.781 55.015 1.00 41.06 516 TRP A N 1
ATOM 3840 C CA . TRP A 1 516 ? 18.410 3.463 54.238 1.00 41.06 516 TRP A CA 1
ATOM 3841 C C . TRP A 1 516 ? 18.123 2.184 53.460 1.00 41.06 516 TRP A C 1
ATOM 3843 O O . TRP A 1 516 ? 17.448 1.294 53.981 1.00 41.06 516 TRP A O 1
ATOM 3853 N N . ILE A 1 517 ? 18.621 2.090 52.230 1.00 37.53 517 ILE A N 1
ATOM 3854 C CA . ILE A 1 517 ? 18.516 0.871 51.429 1.00 37.53 517 ILE A CA 1
ATOM 3855 C C . ILE A 1 517 ? 19.898 0.231 51.403 1.00 37.53 517 ILE A C 1
ATOM 3857 O O . ILE A 1 517 ? 20.874 0.866 51.002 1.00 37.53 517 ILE A O 1
ATOM 3861 N N . ARG A 1 518 ? 19.962 -1.028 51.839 1.00 36.56 518 ARG A N 1
ATOM 3862 C CA . ARG A 1 518 ? 21.136 -1.883 51.689 1.00 36.56 518 ARG A CA 1
ATOM 3863 C C . ARG A 1 518 ? 20.754 -3.054 50.798 1.00 36.56 518 ARG A C 1
ATOM 3865 O O . ARG A 1 518 ? 19.838 -3.804 51.129 1.00 36.56 518 ARG A O 1
ATOM 3872 N N . VAL A 1 519 ? 21.459 -3.201 49.684 1.00 37.41 519 VAL A N 1
ATOM 3873 C CA . VAL A 1 519 ? 21.334 -4.357 48.792 1.00 37.41 519 VAL A CA 1
ATOM 3874 C C . VAL A 1 519 ? 22.612 -5.168 48.939 1.00 37.41 519 VAL A C 1
ATOM 3876 O O . VAL A 1 519 ? 23.708 -4.619 48.817 1.00 37.41 519 VAL A O 1
ATOM 3879 N N . SER A 1 520 ? 22.466 -6.453 49.261 1.00 33.50 520 SER A N 1
ATOM 3880 C CA . SER A 1 520 ? 23.586 -7.384 49.377 1.00 33.50 520 SER A CA 1
ATOM 3881 C C . SER A 1 520 ? 23.465 -8.420 48.270 1.00 33.50 520 SER A C 1
ATOM 3883 O O . SER A 1 520 ? 22.483 -9.160 48.212 1.00 33.50 520 SER A O 1
ATOM 3885 N N . LEU A 1 521 ? 24.444 -8.434 47.370 1.00 34.97 521 LEU A N 1
ATOM 3886 C CA . LEU A 1 521 ? 24.564 -9.407 46.288 1.00 34.97 521 LEU A CA 1
ATOM 3887 C C . LEU A 1 521 ? 25.927 -10.074 46.442 1.00 34.97 521 LEU A C 1
ATOM 3889 O O . LEU A 1 521 ? 26.953 -9.396 46.453 1.00 34.97 521 LEU A O 1
ATOM 3893 N N . SER A 1 522 ? 25.935 -11.396 46.621 1.00 36.38 522 SER A N 1
ATOM 3894 C CA . SER A 1 522 ? 27.164 -12.201 46.702 1.00 36.38 522 SER A CA 1
ATOM 3895 C C . SER A 1 522 ? 28.209 -11.691 47.714 1.00 36.38 522 SER A C 1
ATOM 3897 O O . SER A 1 522 ? 29.408 -11.785 47.474 1.00 36.38 522 SER A O 1
ATOM 3899 N N . GLY A 1 523 ? 27.766 -11.143 48.852 1.00 37.00 523 GLY A N 1
ATOM 3900 C CA . GLY A 1 523 ? 28.647 -10.702 49.943 1.00 37.00 523 GLY A CA 1
ATOM 3901 C C . GLY A 1 523 ? 29.194 -9.273 49.836 1.00 37.00 523 GLY A C 1
ATOM 3902 O O . GLY A 1 523 ? 29.913 -8.850 50.740 1.00 37.00 523 GLY A O 1
ATOM 3903 N N . ILE A 1 524 ? 28.837 -8.503 48.802 1.00 33.12 524 ILE A N 1
ATOM 3904 C CA . ILE A 1 524 ? 29.200 -7.081 48.684 1.00 33.12 524 ILE A CA 1
ATOM 3905 C C . ILE A 1 524 ? 28.012 -6.216 49.122 1.00 33.12 524 ILE A C 1
ATOM 3907 O O . ILE A 1 524 ? 26.879 -6.441 48.697 1.00 33.12 524 ILE A O 1
ATOM 3911 N N . ASN A 1 525 ? 28.271 -5.229 49.987 1.00 36.25 525 ASN A N 1
ATOM 3912 C CA . ASN A 1 525 ? 27.249 -4.335 50.535 1.00 36.25 525 ASN A CA 1
ATOM 3913 C C . ASN A 1 525 ? 27.348 -2.943 49.907 1.00 36.25 525 ASN A C 1
ATOM 3915 O O . ASN A 1 525 ? 28.384 -2.291 50.024 1.00 36.25 525 ASN A O 1
ATOM 3919 N N . TYR A 1 526 ? 26.244 -2.466 49.333 1.00 35.25 526 TYR A N 1
ATOM 3920 C CA . TYR A 1 526 ? 26.090 -1.075 48.902 1.00 35.25 526 TYR A CA 1
ATOM 3921 C C . TYR A 1 526 ? 25.090 -0.361 49.809 1.00 35.25 526 TYR A C 1
ATOM 3923 O O . TYR A 1 526 ? 24.038 -0.916 50.137 1.00 35.25 526 TYR A O 1
ATOM 3931 N N . GLU A 1 527 ? 25.416 0.863 50.223 1.00 34.81 527 GLU A N 1
ATOM 3932 C CA . GLU A 1 527 ? 24.618 1.643 51.168 1.00 34.81 527 GLU A CA 1
ATOM 3933 C C . GLU A 1 527 ? 24.441 3.070 50.645 1.00 34.81 527 GLU A C 1
ATOM 3935 O O . GLU A 1 527 ? 25.413 3.742 50.297 1.00 34.81 527 GLU A O 1
ATOM 3940 N N . HIS A 1 528 ? 23.192 3.536 50.560 1.00 36.12 528 HIS A N 1
ATOM 3941 C CA . HIS A 1 528 ? 22.894 4.880 50.070 1.00 36.12 528 HIS A CA 1
ATOM 3942 C C . HIS A 1 528 ? 21.857 5.599 50.936 1.00 36.12 528 HIS A C 1
ATOM 3944 O O . HIS A 1 528 ? 20.944 4.987 51.499 1.00 36.12 528 HIS A O 1
ATOM 3950 N N . ARG A 1 529 ? 22.015 6.923 51.046 1.00 36.06 529 ARG A N 1
ATOM 3951 C CA . ARG A 1 529 ? 21.204 7.801 51.895 1.00 36.06 529 ARG A CA 1
ATOM 3952 C C . ARG A 1 529 ? 20.235 8.603 51.038 1.00 36.06 529 ARG A C 1
ATOM 3954 O O . ARG A 1 529 ? 20.676 9.359 50.183 1.00 36.06 529 ARG A O 1
ATOM 3961 N N . ILE A 1 530 ? 18.940 8.522 51.323 1.00 35.84 530 ILE A N 1
ATOM 3962 C CA . ILE A 1 530 ? 17.935 9.340 50.631 1.00 35.84 530 ILE A CA 1
ATOM 3963 C C . ILE A 1 530 ? 17.678 10.620 51.449 1.00 35.84 530 ILE A C 1
ATOM 3965 O O . ILE A 1 530 ? 17.353 10.521 52.641 1.00 35.84 530 ILE A O 1
ATOM 3969 N N . PRO A 1 531 ? 17.816 11.831 50.876 1.00 32.28 531 PRO A N 1
ATOM 3970 C CA . PRO A 1 531 ? 17.457 13.053 51.573 1.00 32.28 531 PRO A CA 1
ATOM 3971 C C . PRO A 1 531 ? 15.964 13.388 51.390 1.00 32.28 531 PRO A C 1
ATOM 3973 O O . PRO A 1 531 ? 15.535 13.809 50.328 1.00 32.28 531 PRO A O 1
ATOM 3976 N N . TRP A 1 532 ? 15.236 13.270 52.505 1.00 30.95 532 TRP A N 1
ATOM 3977 C CA . TRP A 1 532 ? 13.973 13.943 52.871 1.00 30.95 532 TRP A CA 1
ATOM 3978 C C . TRP A 1 532 ? 12.710 13.507 52.102 1.00 30.95 532 TRP A C 1
ATOM 3980 O O . TRP A 1 532 ? 12.768 12.934 51.024 1.00 30.95 532 TRP A O 1
ATOM 3990 N N . ALA A 1 533 ? 11.564 13.668 52.769 1.00 37.22 533 ALA A N 1
ATOM 3991 C CA . ALA A 1 533 ? 10.300 13.003 52.462 1.00 37.22 533 ALA A CA 1
ATOM 3992 C C . ALA A 1 533 ? 9.679 13.445 51.125 1.00 37.22 533 ALA A C 1
ATOM 3994 O O . ALA A 1 533 ? 9.514 14.639 50.891 1.00 37.22 533 ALA A O 1
ATOM 3995 N N . PHE A 1 534 ? 9.264 12.469 50.315 1.00 30.83 534 PHE A N 1
ATOM 3996 C CA . PHE A 1 534 ? 8.416 12.650 49.138 1.00 30.83 534 PHE A CA 1
ATOM 3997 C C . PHE A 1 534 ? 7.233 11.683 49.209 1.00 30.83 534 PHE A C 1
ATOM 3999 O O . PHE A 1 534 ? 7.398 10.529 49.605 1.00 30.83 534 PHE A O 1
ATOM 4006 N N . ASP A 1 535 ? 6.062 12.176 48.820 1.00 32.38 535 ASP A N 1
ATOM 4007 C CA . ASP A 1 535 ? 4.863 11.388 48.545 1.00 32.38 535 ASP A CA 1
ATOM 4008 C C . ASP A 1 535 ? 4.864 11.073 47.037 1.00 32.38 535 ASP A C 1
ATOM 4010 O O . ASP A 1 535 ? 5.082 11.972 46.219 1.00 32.38 535 ASP A O 1
ATOM 4014 N N . MET A 1 536 ? 4.740 9.802 46.651 1.00 28.91 536 MET A N 1
ATOM 4015 C CA . MET A 1 536 ? 4.909 9.381 45.253 1.00 28.91 536 MET A CA 1
ATOM 4016 C C . MET A 1 536 ? 3.577 9.455 44.502 1.00 28.91 536 MET A C 1
ATOM 4018 O O . MET A 1 536 ? 2.680 8.668 44.770 1.00 28.91 536 MET A O 1
ATOM 4022 N N . GLN A 1 537 ? 3.470 10.344 43.509 1.00 30.39 537 GLN A N 1
ATOM 4023 C CA . GLN A 1 537 ? 2.383 10.310 42.514 1.00 30.39 537 GLN A CA 1
ATOM 4024 C C . GLN A 1 537 ? 2.852 10.329 41.047 1.00 30.39 537 GLN A C 1
ATOM 4026 O O . GLN A 1 537 ? 2.019 10.383 40.150 1.00 30.39 537 GLN A O 1
ATOM 4031 N N . TYR A 1 538 ? 4.157 10.220 40.762 1.00 26.27 538 TYR A N 1
ATOM 4032 C CA . TYR A 1 538 ? 4.662 10.132 39.384 1.00 26.27 538 TYR A CA 1
ATOM 4033 C C . TYR A 1 538 ? 5.860 9.186 39.250 1.00 26.27 538 TYR A C 1
ATOM 4035 O O . TYR A 1 538 ? 6.704 9.099 40.142 1.00 26.27 538 TYR A O 1
ATOM 4043 N N . TRP A 1 539 ? 5.932 8.508 38.102 1.00 29.39 539 TRP A N 1
ATOM 4044 C CA . TRP A 1 539 ? 7.048 7.657 37.690 1.00 29.39 539 TRP A CA 1
ATOM 4045 C C . TRP A 1 539 ? 8.145 8.510 37.044 1.00 29.39 539 TRP A C 1
ATOM 4047 O O . TRP A 1 539 ? 7.867 9.258 36.109 1.00 29.39 539 TRP A O 1
ATOM 4057 N N . TYR A 1 540 ? 9.391 8.365 37.497 1.00 25.95 540 TYR A N 1
ATOM 4058 C CA . TYR A 1 540 ? 10.567 8.932 36.831 1.00 25.95 540 TYR A CA 1
ATOM 4059 C C . TYR A 1 540 ? 11.587 7.827 36.556 1.00 25.95 540 TYR A C 1
ATOM 4061 O O . TYR A 1 540 ? 11.889 7.023 37.436 1.00 25.95 540 TYR A O 1
ATOM 4069 N N . TYR A 1 541 ? 12.140 7.815 35.343 1.00 26.42 541 TYR A N 1
ATOM 4070 C CA . TYR A 1 541 ? 13.306 7.003 35.005 1.00 26.42 541 TYR A CA 1
ATOM 4071 C C . TYR A 1 541 ? 14.576 7.755 35.410 1.00 26.42 541 TYR A C 1
ATOM 4073 O O . TYR A 1 541 ? 14.730 8.932 35.085 1.00 26.42 541 TYR A O 1
ATOM 4081 N N . ALA A 1 542 ? 15.488 7.078 36.104 1.00 30.00 542 ALA A N 1
ATOM 4082 C CA . ALA A 1 542 ? 16.835 7.572 36.359 1.00 30.00 542 ALA A CA 1
ATOM 4083 C C . ALA A 1 542 ? 17.840 6.694 35.611 1.00 30.00 542 ALA A C 1
ATOM 4085 O O . ALA A 1 542 ? 17.721 5.470 35.615 1.00 30.00 542 ALA A O 1
ATOM 4086 N N . SER A 1 543 ? 18.827 7.323 34.980 1.00 30.64 543 SER A N 1
ATOM 4087 C CA . SER A 1 543 ? 19.899 6.649 34.248 1.00 30.64 543 SER A CA 1
ATOM 4088 C C . SER A 1 543 ? 21.254 7.014 34.845 1.00 30.64 543 SER A C 1
ATOM 4090 O O . SER A 1 543 ? 21.491 8.170 35.200 1.00 30.64 543 SER A O 1
ATOM 4092 N N . TRP A 1 544 ? 22.144 6.030 34.932 1.00 33.62 544 TRP A N 1
ATOM 4093 C CA . TRP A 1 544 ? 23.529 6.210 35.357 1.00 33.62 544 TRP A CA 1
ATOM 4094 C C . TRP A 1 544 ? 24.398 6.533 34.141 1.00 33.62 544 TRP A C 1
ATOM 4096 O O . TRP A 1 544 ? 24.272 5.885 33.106 1.00 33.62 544 TRP A O 1
ATOM 4106 N N . LEU A 1 545 ? 25.273 7.533 34.259 1.00 33.03 545 LEU A N 1
ATOM 4107 C CA . LEU A 1 545 ? 26.256 7.865 33.226 1.00 33.03 545 LEU A CA 1
ATOM 4108 C C . LEU A 1 545 ? 27.662 7.516 33.739 1.00 33.03 545 LEU A C 1
ATOM 4110 O O . LEU A 1 545 ? 28.043 8.019 34.801 1.00 33.03 545 LEU A O 1
ATOM 4114 N N . PRO A 1 546 ? 28.431 6.678 33.021 1.00 35.44 546 PRO A N 1
ATOM 4115 C CA . PRO A 1 546 ? 29.819 6.406 33.368 1.00 35.44 546 PRO A CA 1
ATOM 4116 C C . PRO A 1 546 ? 30.693 7.622 33.051 1.00 35.44 546 PRO A C 1
ATOM 4118 O O . PRO A 1 546 ? 30.657 8.158 31.942 1.00 35.44 546 PRO A O 1
ATOM 4121 N N . ILE A 1 547 ? 31.523 8.029 34.009 1.00 40.88 547 ILE A N 1
ATOM 4122 C CA . ILE A 1 547 ? 32.605 8.990 33.794 1.00 40.88 547 ILE A CA 1
ATOM 4123 C C . ILE A 1 547 ? 33.919 8.197 33.825 1.00 40.88 547 ILE A C 1
ATOM 4125 O O . ILE A 1 547 ? 34.235 7.607 34.860 1.00 40.88 547 ILE A O 1
ATOM 4129 N N . PRO A 1 548 ? 34.685 8.133 32.722 1.00 36.97 548 PRO A N 1
ATOM 4130 C CA . PRO A 1 548 ? 35.979 7.458 32.719 1.00 36.97 548 PRO A CA 1
ATOM 4131 C C . PRO A 1 548 ? 36.973 8.207 33.608 1.00 36.97 548 PRO A C 1
ATOM 4133 O O . PRO A 1 548 ? 37.132 9.424 33.471 1.00 36.97 548 PRO A O 1
ATOM 4136 N N . THR A 1 549 ? 37.665 7.493 34.490 1.00 52.12 549 THR A N 1
ATOM 4137 C CA . THR A 1 549 ? 38.802 8.035 35.240 1.00 52.12 549 THR A CA 1
ATOM 4138 C C . THR A 1 549 ? 40.130 7.689 34.554 1.00 52.12 549 THR A C 1
ATOM 4140 O O . THR A 1 549 ? 40.192 6.768 33.736 1.00 52.12 549 THR A O 1
ATOM 4143 N N . PRO A 1 550 ? 41.221 8.424 34.855 1.00 33.66 550 PRO A N 1
ATOM 4144 C CA . PRO A 1 550 ? 42.510 8.259 34.172 1.00 33.66 550 PRO A CA 1
ATOM 4145 C C . PRO A 1 550 ? 43.170 6.881 34.327 1.00 33.66 550 PRO A C 1
ATOM 4147 O O . PRO A 1 550 ? 44.075 6.555 33.566 1.00 33.66 550 PRO A O 1
ATOM 4150 N N . ASP A 1 551 ? 42.741 6.081 35.300 1.00 47.06 551 ASP A N 1
ATOM 4151 C CA . ASP A 1 551 ? 43.224 4.719 35.539 1.00 47.06 551 ASP A CA 1
ATOM 4152 C C . ASP A 1 551 ? 42.408 3.638 34.806 1.00 47.06 551 ASP A C 1
ATOM 4154 O O . ASP A 1 551 ? 42.680 2.449 34.963 1.00 47.06 551 ASP A O 1
ATOM 4158 N N . GLY A 1 552 ? 41.424 4.038 33.993 1.00 38.97 552 GLY A N 1
ATOM 4159 C CA . GLY A 1 552 ? 40.567 3.124 33.241 1.00 38.97 552 GLY A CA 1
ATOM 4160 C C . GLY A 1 552 ? 39.406 2.536 34.047 1.00 38.97 552 GLY A C 1
ATOM 4161 O O . GLY A 1 552 ? 38.707 1.667 33.530 1.00 38.97 552 GLY A O 1
ATOM 4162 N N . SER A 1 553 ? 39.172 2.997 35.280 1.00 45.44 553 SER A N 1
ATOM 4163 C CA . SER A 1 553 ? 37.936 2.696 36.007 1.00 45.44 553 SER A CA 1
ATOM 4164 C C . SER A 1 553 ? 36.803 3.674 35.637 1.00 45.44 553 SER A C 1
ATOM 4166 O O . SER A 1 553 ? 37.006 4.673 34.939 1.00 45.44 553 SER A O 1
ATOM 4168 N N . HIS A 1 554 ? 35.568 3.349 36.028 1.00 41.75 554 HIS A N 1
ATOM 4169 C CA . HIS A 1 554 ? 34.397 4.194 35.790 1.00 41.75 554 HIS A CA 1
ATOM 4170 C C . HIS A 1 554 ? 33.818 4.671 37.123 1.00 41.75 554 HIS A C 1
ATOM 4172 O O . HIS A 1 554 ? 33.451 3.855 37.968 1.00 41.75 554 HIS A O 1
ATOM 4178 N N . ASP A 1 555 ? 33.705 5.991 37.285 1.00 36.25 555 ASP A N 1
ATOM 4179 C CA . ASP A 1 555 ? 32.970 6.622 38.382 1.00 36.25 555 ASP A CA 1
ATOM 4180 C C . ASP A 1 555 ? 31.539 6.912 37.903 1.00 36.25 555 ASP A C 1
ATOM 4182 O O . ASP A 1 555 ? 31.335 7.516 36.846 1.00 36.25 555 ASP A O 1
ATOM 4186 N N . TYR A 1 556 ? 30.533 6.463 38.651 1.00 36.22 556 TYR A N 1
ATOM 4187 C CA . TYR A 1 556 ? 29.128 6.590 38.259 1.00 36.22 556 TYR A CA 1
ATOM 4188 C C . TYR A 1 556 ? 28.442 7.641 39.120 1.00 36.22 556 TYR A C 1
ATOM 4190 O O . TYR A 1 556 ? 28.344 7.502 40.340 1.00 36.22 556 TYR A O 1
ATOM 4198 N N . ARG A 1 557 ? 27.926 8.696 38.483 1.00 35.28 557 ARG A N 1
ATOM 4199 C CA . ARG A 1 557 ? 27.213 9.772 39.181 1.00 35.28 557 ARG A CA 1
ATOM 4200 C C . ARG A 1 557 ? 25.747 9.813 38.793 1.00 35.28 557 ARG A C 1
ATOM 4202 O O . ARG A 1 557 ? 25.383 9.697 37.626 1.00 35.28 557 ARG A O 1
ATOM 4209 N N . PHE A 1 558 ? 24.920 10.008 39.809 1.00 31.75 558 PHE A N 1
ATOM 4210 C CA . PHE A 1 558 ? 23.476 10.122 39.690 1.00 31.75 558 PHE A CA 1
ATOM 4211 C C . PHE A 1 558 ? 23.096 11.580 39.406 1.00 31.75 558 PHE A C 1
ATOM 4213 O O . PHE A 1 558 ? 23.503 12.473 40.151 1.00 31.75 558 PHE A O 1
ATOM 4220 N N . PHE A 1 559 ? 22.322 11.836 38.349 1.00 29.47 559 PHE A N 1
ATOM 4221 C CA . PHE A 1 559 ? 21.837 13.178 38.008 1.00 29.47 559 PHE A CA 1
ATOM 4222 C C . PHE A 1 559 ? 20.309 13.248 38.046 1.00 29.47 559 PHE A C 1
ATOM 4224 O O . PHE A 1 559 ? 19.622 12.342 37.577 1.00 29.47 559 PHE A O 1
ATOM 4231 N N . TRP A 1 560 ? 19.784 14.358 38.569 1.00 30.38 560 TRP A N 1
ATOM 4232 C CA . TRP A 1 560 ? 18.355 14.675 38.594 1.00 30.38 560 TRP A CA 1
ATOM 4233 C C . TRP A 1 560 ? 18.129 16.080 38.011 1.00 30.38 560 TRP A C 1
ATOM 4235 O O . TRP A 1 560 ? 18.864 16.999 38.387 1.00 30.38 560 TRP A O 1
ATOM 4245 N N . PRO A 1 561 ? 17.151 16.296 37.111 1.00 28.88 561 PRO A N 1
ATOM 4246 C CA . PRO A 1 561 ? 16.793 17.639 36.671 1.00 28.88 561 PRO A CA 1
ATOM 4247 C C . PRO A 1 561 ? 15.937 18.331 37.744 1.00 28.88 561 PRO A C 1
ATOM 4249 O O . PRO A 1 561 ? 14.979 17.763 38.262 1.00 28.88 561 PRO A O 1
ATOM 4252 N N . SER A 1 562 ? 16.283 19.570 38.095 1.00 27.67 562 SER A N 1
ATOM 4253 C CA . SER A 1 562 ? 15.551 20.361 39.094 1.00 27.67 562 SER A CA 1
ATOM 4254 C C . SER A 1 562 ? 14.306 21.010 38.469 1.00 27.67 562 SER A C 1
ATOM 4256 O O . SER A 1 562 ? 14.433 21.717 37.469 1.00 27.67 562 SER A O 1
ATOM 4258 N N . LEU A 1 563 ? 13.133 20.839 39.088 1.00 28.81 563 LEU A N 1
ATOM 4259 C CA . LEU A 1 563 ? 11.912 21.603 38.801 1.00 28.81 563 LEU A CA 1
ATOM 4260 C C . LEU A 1 563 ? 11.583 22.505 39.999 1.00 28.81 563 LEU A C 1
ATOM 4262 O O . LEU A 1 563 ? 11.515 22.045 41.139 1.00 28.81 563 LEU A O 1
ATOM 4266 N N . GLN A 1 564 ? 11.392 23.801 39.740 1.00 30.19 564 GLN A N 1
ATOM 4267 C CA . GLN A 1 564 ? 10.982 24.789 40.737 1.00 30.19 564 GLN A CA 1
ATOM 4268 C C . GLN A 1 564 ? 9.461 24.759 40.977 1.00 30.19 564 GLN A C 1
ATOM 4270 O O . GLN A 1 564 ? 8.684 24.904 40.042 1.00 30.19 564 GLN A O 1
ATOM 4275 N N . GLY A 1 565 ? 9.077 24.660 42.255 1.00 28.59 565 GLY A N 1
ATOM 4276 C CA . GLY A 1 565 ? 7.991 25.421 42.894 1.00 28.59 565 GLY A CA 1
ATOM 4277 C C . GLY A 1 565 ? 6.538 25.196 42.452 1.00 28.59 565 GLY A C 1
ATOM 4278 O O . GLY A 1 565 ? 6.039 25.898 41.581 1.00 28.59 565 GLY A O 1
ATOM 4279 N N . GLY A 1 566 ? 5.801 24.359 43.191 1.00 25.56 566 GLY A N 1
ATOM 4280 C CA . GLY A 1 566 ? 4.333 24.375 43.215 1.00 25.56 566 GLY A CA 1
ATOM 4281 C C . GLY A 1 566 ? 3.766 23.575 44.393 1.00 25.56 566 GLY A C 1
ATOM 4282 O O . GLY A 1 566 ? 4.145 22.425 44.596 1.00 25.56 566 GLY A O 1
ATOM 4283 N N . THR A 1 567 ? 2.883 24.187 45.186 1.00 24.11 567 THR A N 1
ATOM 4284 C CA . THR A 1 567 ? 2.228 23.569 46.354 1.00 24.11 567 THR A CA 1
ATOM 4285 C C . THR A 1 567 ? 0.909 22.915 45.933 1.00 24.11 567 THR A C 1
ATOM 4287 O O . THR A 1 567 ? 0.070 23.586 45.337 1.00 24.11 567 THR A O 1
ATOM 4290 N N . TYR A 1 568 ? 0.680 21.646 46.290 1.00 24.52 568 TYR A N 1
ATOM 4291 C CA . TYR A 1 568 ? -0.593 20.943 46.069 1.00 24.52 568 TYR A CA 1
ATOM 4292 C C . TYR A 1 568 ? -1.153 20.401 47.392 1.00 24.52 568 TYR A C 1
ATOM 4294 O O . TYR A 1 568 ? -0.400 19.962 48.260 1.00 24.52 568 TYR A O 1
ATOM 4302 N N . THR A 1 569 ? -2.479 20.437 47.558 1.00 24.28 569 THR A N 1
ATOM 4303 C CA . THR A 1 569 ? -3.196 19.901 48.729 1.00 24.28 569 THR A CA 1
ATOM 4304 C C . THR A 1 569 ? -3.941 18.623 48.343 1.00 24.28 569 THR A C 1
ATOM 4306 O O . THR A 1 569 ? -4.739 18.637 47.409 1.00 24.28 569 THR A O 1
ATOM 4309 N N . LEU A 1 570 ? -3.709 17.530 49.076 1.00 24.88 570 LEU A N 1
ATOM 4310 C CA . LEU A 1 570 ? -4.340 16.223 48.858 1.00 24.88 570 LEU A CA 1
ATOM 4311 C C . LEU A 1 570 ? -5.596 16.030 49.729 1.00 24.88 570 LEU A C 1
ATOM 4313 O O . LEU A 1 570 ? -5.596 16.341 50.920 1.00 24.88 570 LEU A O 1
ATOM 4317 N N . LYS A 1 571 ? -6.652 15.460 49.132 1.00 24.23 571 LYS A N 1
ATOM 4318 C CA . LYS A 1 571 ? -7.788 14.825 49.826 1.00 24.23 571 LYS A CA 1
ATOM 4319 C C . LYS A 1 571 ? -7.590 13.310 49.798 1.00 24.23 571 LYS A C 1
ATOM 4321 O O . LYS A 1 571 ? -7.308 12.750 48.744 1.00 24.23 571 LYS A O 1
ATOM 4326 N N . THR A 1 572 ? -7.754 12.660 50.944 1.00 27.08 572 THR A N 1
ATOM 4327 C CA . THR A 1 572 ? -7.525 11.225 51.131 1.00 27.08 572 THR A CA 1
ATOM 4328 C C . THR A 1 572 ? -8.705 10.377 50.648 1.00 27.08 572 THR A C 1
ATOM 4330 O O . THR A 1 572 ? -9.853 10.598 51.029 1.00 27.08 572 THR A O 1
ATOM 4333 N N . GLY A 1 573 ? -8.401 9.369 49.831 1.00 25.45 573 GLY A N 1
ATOM 4334 C CA . GLY A 1 573 ? -9.278 8.262 49.457 1.00 25.45 573 GLY A CA 1
ATOM 4335 C C . GLY A 1 573 ? -8.418 7.029 49.173 1.00 25.45 573 GLY A C 1
ATOM 4336 O O . GLY A 1 573 ? -7.365 7.150 48.555 1.00 25.45 573 GLY A O 1
ATOM 4337 N N . ASN A 1 574 ? -8.827 5.871 49.693 1.00 30.16 574 ASN A N 1
ATOM 4338 C CA . ASN A 1 574 ? -8.051 4.627 49.697 1.00 30.16 574 ASN A CA 1
ATOM 4339 C C . ASN A 1 574 ? -7.684 4.150 48.278 1.00 30.16 574 ASN A C 1
ATOM 4341 O O . ASN A 1 574 ? -8.565 3.729 47.531 1.00 30.16 574 ASN A O 1
ATOM 4345 N N . MET A 1 575 ? -6.390 4.125 47.950 1.00 24.09 575 MET A N 1
ATOM 4346 C CA . MET A 1 575 ? -5.828 3.338 46.847 1.00 24.09 575 MET A CA 1
ATOM 4347 C C . MET A 1 575 ? -4.651 2.507 47.367 1.00 24.09 575 MET A C 1
ATOM 4349 O O . MET A 1 575 ? -3.898 2.950 48.232 1.00 24.09 575 MET A O 1
ATOM 4353 N N . VAL A 1 576 ? -4.543 1.271 46.880 1.00 25.88 576 VAL A N 1
ATOM 4354 C CA . VAL A 1 576 ? -3.380 0.400 47.083 1.00 25.88 576 VAL A CA 1
ATOM 4355 C C . VAL A 1 576 ? -2.477 0.597 45.871 1.00 25.88 576 VAL A C 1
ATOM 4357 O O . VAL A 1 576 ? -2.870 0.234 44.765 1.00 25.88 576 VAL A O 1
ATOM 4360 N N . ASP A 1 577 ? -1.294 1.169 46.080 1.00 26.52 577 ASP A N 1
ATOM 4361 C CA . ASP A 1 577 ? -0.305 1.372 45.020 1.00 26.52 577 ASP A CA 1
ATOM 4362 C C . ASP A 1 577 ? 0.615 0.153 44.864 1.00 26.52 577 ASP A C 1
ATOM 4364 O O . ASP A 1 577 ? 1.062 -0.452 45.843 1.00 26.52 577 ASP A O 1
ATOM 4368 N N . TYR A 1 578 ? 0.938 -0.176 43.613 1.00 25.03 578 TYR A N 1
ATOM 4369 C CA . TYR A 1 578 ? 1.988 -1.125 43.244 1.00 25.03 578 TYR A CA 1
ATOM 4370 C C . TYR A 1 578 ? 3.119 -0.368 42.539 1.00 25.03 578 TYR A C 1
ATOM 4372 O O . TYR A 1 578 ? 2.864 0.456 41.663 1.00 25.03 578 TYR A O 1
ATOM 4380 N N . ALA A 1 579 ? 4.371 -0.680 42.883 1.00 26.88 579 ALA A N 1
ATOM 4381 C CA . ALA A 1 579 ? 5.558 -0.192 42.183 1.00 26.88 579 ALA A CA 1
ATOM 4382 C C . ALA A 1 579 ? 6.277 -1.366 41.503 1.00 26.88 579 ALA A C 1
ATOM 4384 O O . ALA A 1 579 ? 6.457 -2.426 42.104 1.00 26.88 579 ALA A O 1
ATOM 4385 N N . ILE A 1 580 ? 6.701 -1.169 40.255 1.00 27.66 580 ILE A N 1
ATOM 4386 C CA . ILE A 1 580 ? 7.501 -2.117 39.470 1.00 27.66 580 ILE A CA 1
ATOM 4387 C C . ILE A 1 580 ? 8.861 -1.456 39.256 1.00 27.66 580 ILE A C 1
ATOM 4389 O O . ILE A 1 580 ? 8.933 -0.376 38.682 1.00 27.66 580 ILE A O 1
ATOM 4393 N N . PHE A 1 581 ? 9.944 -2.077 39.715 1.00 28.27 581 PHE A N 1
ATOM 4394 C CA . PHE A 1 581 ? 11.296 -1.571 39.475 1.00 28.27 581 PHE A CA 1
ATOM 4395 C C . PHE A 1 581 ? 11.924 -2.332 38.309 1.00 28.27 581 PHE A C 1
ATOM 4397 O O . PHE A 1 581 ? 11.960 -3.562 38.319 1.00 28.27 581 PHE A O 1
ATOM 4404 N N . GLN A 1 582 ? 12.434 -1.603 37.317 1.00 29.08 582 GLN A N 1
ATOM 4405 C CA . GLN A 1 582 ? 13.209 -2.156 36.211 1.00 29.08 582 GLN A CA 1
ATOM 4406 C C . GLN A 1 582 ? 14.667 -1.725 36.398 1.00 29.08 582 GLN A C 1
ATOM 4408 O O . GLN A 1 582 ? 14.963 -0.533 36.410 1.00 29.08 582 GLN A O 1
ATOM 4413 N N . VAL A 1 583 ? 15.568 -2.688 36.602 1.00 28.44 583 VAL A N 1
ATOM 4414 C CA . VAL A 1 583 ? 17.015 -2.443 36.665 1.00 28.44 583 VAL A CA 1
ATOM 4415 C C . VAL A 1 583 ? 17.583 -2.738 35.283 1.00 28.44 583 VAL A C 1
ATOM 4417 O O . VAL A 1 583 ? 17.465 -3.863 34.802 1.00 28.44 583 VAL A O 1
ATOM 4420 N N . THR A 1 584 ? 18.171 -1.733 34.644 1.00 30.75 584 THR A N 1
ATOM 4421 C CA . THR A 1 584 ? 18.920 -1.876 33.390 1.00 30.75 584 THR A CA 1
ATOM 4422 C C . THR A 1 584 ? 20.385 -1.532 33.639 1.00 30.75 584 THR A C 1
ATOM 4424 O O . THR A 1 584 ? 20.668 -0.542 34.309 1.00 30.75 584 THR A O 1
ATOM 4427 N N . ASP A 1 585 ? 21.260 -2.375 33.091 1.00 28.52 585 ASP A N 1
ATOM 4428 C CA . ASP A 1 585 ? 22.727 -2.376 33.148 1.00 28.52 585 ASP A CA 1
ATOM 4429 C C . ASP A 1 585 ? 23.381 -2.636 34.512 1.00 28.52 585 ASP A C 1
ATOM 4431 O O . ASP A 1 585 ? 23.512 -1.776 35.381 1.00 28.52 585 ASP A O 1
ATOM 4435 N N . LEU A 1 586 ? 23.875 -3.867 34.649 1.00 27.83 586 LEU A N 1
ATOM 4436 C CA . LEU A 1 586 ? 24.902 -4.249 35.607 1.00 27.83 586 LEU A CA 1
ATOM 4437 C C . LEU A 1 586 ? 25.917 -5.080 34.823 1.00 27.83 586 LEU A C 1
ATOM 4439 O O . LEU A 1 586 ? 25.706 -6.264 34.566 1.00 27.83 586 LEU A O 1
ATOM 4443 N N . ASP A 1 587 ? 26.973 -4.415 34.365 1.00 26.39 587 ASP A N 1
ATOM 4444 C CA . ASP A 1 587 ? 28.045 -5.055 33.614 1.00 26.39 587 ASP A CA 1
ATOM 4445 C C . ASP A 1 587 ? 28.901 -5.870 34.598 1.00 26.39 587 ASP A C 1
ATOM 4447 O O . ASP A 1 587 ? 29.563 -5.320 35.482 1.00 26.39 587 ASP A O 1
ATOM 4451 N N . VAL A 1 588 ? 28.819 -7.201 34.517 1.00 27.80 588 VAL A N 1
ATOM 4452 C CA . VAL A 1 588 ? 29.587 -8.125 35.364 1.00 27.80 588 VAL A CA 1
ATOM 4453 C C . VAL A 1 588 ? 30.591 -8.856 34.480 1.00 27.80 588 VAL A C 1
ATOM 4455 O O . VAL A 1 588 ? 30.274 -9.863 33.852 1.00 27.80 588 VAL A O 1
ATOM 4458 N N . GLN A 1 589 ? 31.828 -8.365 34.456 1.00 27.09 589 GLN A N 1
ATOM 4459 C CA . GLN A 1 589 ? 32.966 -9.083 33.876 1.00 27.09 589 GLN A CA 1
ATOM 4460 C C . GLN A 1 589 ? 33.430 -10.192 34.845 1.00 27.09 589 GLN A C 1
ATOM 4462 O O . GLN A 1 589 ? 33.722 -9.896 36.008 1.00 27.09 589 GLN A O 1
ATOM 4467 N N . PRO A 1 590 ? 33.536 -11.469 34.426 1.00 30.48 590 PRO A N 1
ATOM 4468 C CA . PRO A 1 590 ? 34.061 -12.526 35.281 1.00 30.48 590 PRO A CA 1
ATOM 4469 C C . PRO A 1 590 ? 35.596 -12.545 35.234 1.00 30.48 590 PRO A C 1
ATOM 4471 O O . PRO A 1 590 ? 36.190 -13.035 34.276 1.00 30.48 590 PRO A O 1
ATOM 4474 N N . TYR A 1 591 ? 36.256 -12.085 36.299 1.00 26.92 591 TYR A N 1
ATOM 4475 C CA . TYR A 1 591 ? 37.668 -12.402 36.533 1.00 26.92 591 TYR A CA 1
ATOM 4476 C C . TYR A 1 591 ? 37.790 -13.774 37.207 1.00 26.92 591 TYR A C 1
ATOM 4478 O O . TYR A 1 591 ? 37.427 -13.955 38.370 1.00 26.92 591 TYR A O 1
ATOM 4486 N N . GLY A 1 592 ? 38.307 -14.754 36.465 1.00 29.17 592 GLY A N 1
ATOM 4487 C CA . GLY A 1 592 ? 38.706 -16.050 37.004 1.00 29.17 592 GLY A CA 1
ATOM 4488 C C . GLY A 1 592 ? 40.028 -15.945 37.765 1.00 29.17 592 GLY A C 1
ATOM 4489 O O . GLY A 1 592 ? 41.075 -15.722 37.165 1.00 29.17 592 GLY A O 1
ATOM 4490 N N . TYR A 1 593 ? 39.987 -16.147 39.081 1.00 26.66 593 TYR A N 1
ATOM 4491 C CA . TYR A 1 593 ? 41.164 -16.484 39.881 1.00 26.66 593 TYR A CA 1
ATOM 4492 C C . TYR A 1 593 ? 41.353 -18.007 39.870 1.00 26.66 593 TYR A C 1
ATOM 4494 O O . TYR A 1 593 ? 40.549 -18.736 40.448 1.00 26.66 593 TYR A O 1
ATOM 4502 N N . THR A 1 594 ? 42.435 -18.498 39.267 1.00 28.53 594 THR A N 1
ATOM 4503 C CA . THR A 1 594 ? 42.972 -19.840 39.550 1.00 28.53 594 THR A CA 1
ATOM 4504 C C . THR A 1 594 ? 44.147 -19.725 40.508 1.00 28.53 594 THR A C 1
ATOM 4506 O O . THR A 1 594 ? 45.156 -19.091 40.203 1.00 28.53 594 THR A O 1
ATOM 4509 N N . ALA A 1 595 ? 44.007 -20.355 41.672 1.00 29.80 595 ALA A N 1
ATOM 4510 C CA . ALA A 1 595 ? 45.060 -20.515 42.659 1.00 29.80 595 ALA A CA 1
ATOM 4511 C C . ALA A 1 595 ? 45.908 -21.767 42.363 1.00 29.80 595 ALA A C 1
ATOM 4513 O O . ALA A 1 595 ? 45.377 -22.869 42.301 1.00 29.80 595 ALA A O 1
ATOM 4514 N N . GLY A 1 596 ? 47.227 -21.566 42.262 1.00 27.70 596 GLY A N 1
ATOM 4515 C CA . GLY A 1 596 ? 48.262 -22.420 42.861 1.00 27.70 596 GLY A CA 1
ATOM 4516 C C . GLY A 1 596 ? 48.726 -23.696 42.141 1.00 27.70 596 GLY A C 1
ATOM 4517 O O . GLY A 1 596 ? 48.051 -24.715 42.195 1.00 27.70 596 GLY A O 1
ATOM 4518 N N . ALA A 1 597 ? 49.981 -23.686 41.662 1.00 28.12 597 ALA A N 1
ATOM 4519 C CA . ALA A 1 597 ? 50.986 -24.713 41.986 1.00 28.12 597 ALA A CA 1
ATOM 4520 C C . ALA A 1 597 ? 52.432 -24.218 41.729 1.00 28.12 597 ALA A C 1
ATOM 4522 O O . ALA A 1 597 ? 52.687 -23.378 40.875 1.00 28.12 597 ALA A O 1
ATOM 4523 N N . SER A 1 598 ? 53.344 -24.740 42.546 1.00 28.81 598 SER A N 1
ATOM 4524 C CA . SER A 1 598 ? 54.726 -24.370 42.903 1.00 28.81 598 SER A CA 1
ATOM 4525 C C . SER A 1 598 ? 55.860 -24.443 41.853 1.00 28.81 598 SER A C 1
ATOM 4527 O O . SER A 1 598 ? 55.957 -25.406 41.104 1.00 28.81 598 SER A O 1
ATOM 4529 N N . TRP A 1 599 ? 56.779 -23.468 41.975 1.00 30.22 599 TRP A N 1
ATOM 4530 C CA . TRP A 1 599 ? 58.263 -23.452 41.917 1.00 30.22 599 TRP A CA 1
ATOM 4531 C C . TRP A 1 599 ? 59.099 -24.487 41.127 1.00 30.22 599 TRP A C 1
ATOM 4533 O O . TRP A 1 599 ? 59.105 -25.676 41.430 1.00 30.22 599 TRP A O 1
ATOM 4543 N N . GLY A 1 600 ? 60.010 -23.946 40.300 1.00 27.95 600 GLY A N 1
ATOM 4544 C CA . GLY A 1 600 ? 61.309 -24.521 39.907 1.00 27.95 600 GLY A CA 1
ATOM 4545 C C . GLY A 1 600 ? 62.139 -23.523 39.057 1.00 27.95 600 GLY A C 1
ATOM 4546 O O . GLY A 1 600 ? 61.557 -22.934 38.150 1.00 27.95 600 GLY A O 1
ATOM 4547 N N . PRO A 1 601 ? 63.440 -23.264 39.333 1.00 42.56 601 PRO A N 1
ATOM 4548 C CA . PRO A 1 601 ? 64.167 -22.090 38.824 1.00 42.56 601 PRO A CA 1
ATOM 4549 C C . PRO A 1 601 ? 65.046 -22.380 37.591 1.00 42.56 601 PRO A C 1
ATOM 4551 O O . PRO A 1 601 ? 65.669 -23.436 37.512 1.00 42.56 601 PRO A O 1
ATOM 4554 N N . GLY A 1 602 ? 65.203 -21.404 36.686 1.00 31.44 602 GLY A N 1
ATOM 4555 C CA . GLY A 1 602 ? 66.330 -21.407 35.744 1.00 31.44 602 GLY A CA 1
ATOM 4556 C C . GLY A 1 602 ? 66.179 -20.568 34.470 1.00 31.44 602 GLY A C 1
ATOM 4557 O O . GLY A 1 602 ? 65.382 -20.893 33.602 1.00 31.44 602 GLY A O 1
ATOM 4558 N N . ASN A 1 603 ? 67.092 -19.601 34.345 1.00 30.69 603 ASN A N 1
ATOM 4559 C CA . ASN A 1 603 ? 67.580 -18.880 33.160 1.00 30.69 603 ASN A CA 1
ATOM 4560 C C . ASN A 1 603 ? 66.829 -17.658 32.568 1.00 30.69 603 ASN A C 1
ATOM 4562 O O . ASN A 1 603 ? 65.646 -17.742 32.250 1.00 30.69 603 ASN A O 1
ATOM 4566 N N . PRO A 1 604 ? 67.552 -16.530 32.346 1.00 43.28 604 PRO A N 1
ATOM 4567 C CA . PRO A 1 604 ? 67.037 -15.317 31.721 1.00 43.28 604 PRO A CA 1
ATOM 4568 C C . PRO A 1 604 ? 67.321 -15.302 30.210 1.00 43.28 604 PRO A C 1
ATOM 4570 O O . PRO A 1 604 ? 68.411 -15.664 29.769 1.00 43.28 604 PRO A O 1
ATOM 4573 N N . GLY A 1 605 ? 66.383 -14.801 29.410 1.00 32.12 605 GLY A N 1
ATOM 4574 C CA . GLY A 1 605 ? 66.680 -14.446 28.024 1.00 32.12 605 GLY A CA 1
ATOM 4575 C C . GLY A 1 605 ? 65.462 -14.370 27.116 1.00 32.12 605 GLY A C 1
ATOM 4576 O O . GLY A 1 605 ? 64.646 -15.280 27.096 1.00 32.12 605 GLY A O 1
ATOM 4577 N N . MET A 1 606 ? 65.453 -13.314 26.300 1.00 30.59 606 MET A N 1
ATOM 4578 C CA . MET A 1 606 ? 64.651 -13.101 25.087 1.00 30.59 606 MET A CA 1
ATOM 4579 C C . MET A 1 606 ? 63.280 -12.429 25.255 1.00 30.59 606 MET A C 1
ATOM 4581 O O . MET A 1 606 ? 62.241 -13.059 25.416 1.00 30.59 606 MET A O 1
ATOM 4585 N N . ALA A 1 607 ? 63.304 -11.106 25.075 1.00 37.12 607 ALA A N 1
ATOM 4586 C CA . ALA A 1 607 ? 62.227 -10.367 24.424 1.00 37.12 607 ALA A CA 1
ATOM 4587 C C . ALA A 1 607 ? 62.193 -10.681 22.912 1.00 37.12 607 ALA A C 1
ATOM 4589 O O . ALA A 1 607 ? 63.249 -10.889 22.308 1.00 37.12 607 ALA A O 1
ATOM 4590 N N . PRO A 1 608 ? 61.007 -10.625 22.289 1.00 37.28 608 PRO A N 1
ATOM 4591 C CA . PRO A 1 608 ? 60.860 -9.996 20.973 1.00 37.28 608 PRO A CA 1
ATOM 4592 C C . PRO A 1 608 ? 59.658 -9.024 20.990 1.00 37.28 608 PRO A C 1
ATOM 4594 O O . PRO A 1 608 ? 58.620 -9.313 21.572 1.00 37.28 608 PRO A O 1
ATOM 4597 N N . ALA A 1 609 ? 59.765 -7.774 20.543 1.00 34.06 609 ALA A N 1
ATOM 4598 C CA . ALA A 1 609 ? 60.019 -7.318 19.176 1.00 34.06 609 ALA A CA 1
ATOM 4599 C C . ALA A 1 609 ? 58.888 -7.694 18.183 1.00 34.06 609 ALA A C 1
ATOM 4601 O O . ALA A 1 609 ? 58.799 -8.825 17.718 1.00 34.06 609 ALA A O 1
ATOM 4602 N N . ASN A 1 610 ? 58.124 -6.656 17.809 1.00 34.75 610 ASN A N 1
ATOM 4603 C CA . ASN A 1 610 ? 57.646 -6.343 16.451 1.00 34.75 610 ASN A CA 1
ATOM 4604 C C . ASN A 1 610 ? 56.291 -6.928 15.994 1.00 34.75 610 ASN A C 1
ATOM 4606 O O . ASN A 1 610 ? 56.199 -8.013 15.428 1.00 34.75 610 ASN A O 1
ATOM 4610 N N . TRP A 1 611 ? 55.243 -6.107 16.129 1.00 31.38 611 TRP A N 1
ATOM 4611 C CA . TRP A 1 611 ? 53.982 -6.179 15.380 1.00 31.38 611 TRP A CA 1
ATOM 4612 C C . TRP A 1 611 ? 53.981 -5.076 14.316 1.00 31.38 611 TRP A C 1
ATOM 4614 O O . TRP A 1 611 ? 53.573 -3.958 14.597 1.00 31.38 611 TRP A O 1
ATOM 4624 N N . CYS A 1 612 ? 54.480 -5.377 13.119 1.00 36.38 612 CYS A N 1
ATOM 4625 C CA . CYS A 1 612 ? 54.264 -4.592 11.897 1.00 36.38 612 CYS A CA 1
ATOM 4626 C C . CYS A 1 612 ? 54.606 -5.477 10.693 1.00 36.38 612 CYS A C 1
ATOM 4628 O O . CYS A 1 612 ? 55.529 -5.188 9.952 1.00 36.38 612 CYS A O 1
ATOM 4630 N N . ASP A 1 613 ? 53.895 -6.592 10.528 1.00 35.72 613 ASP A N 1
ATOM 4631 C CA . ASP A 1 613 ? 53.970 -7.390 9.303 1.00 35.72 613 ASP A CA 1
ATOM 4632 C C . ASP A 1 613 ? 52.622 -8.055 9.046 1.00 35.72 613 ASP A C 1
ATOM 4634 O O . ASP A 1 613 ? 52.337 -9.165 9.494 1.00 35.72 613 ASP A O 1
ATOM 4638 N N . ARG A 1 614 ? 51.762 -7.308 8.356 1.00 32.16 614 ARG A N 1
ATOM 4639 C CA . ARG A 1 614 ? 50.731 -7.771 7.419 1.00 32.16 614 ARG A CA 1
ATOM 4640 C C . ARG A 1 614 ? 49.996 -6.515 6.973 1.00 32.16 614 ARG A C 1
ATOM 4642 O O . ARG A 1 614 ? 49.363 -5.875 7.799 1.00 32.16 614 ARG A O 1
ATOM 4649 N N . TRP A 1 615 ? 50.134 -6.171 5.697 1.00 33.00 615 TRP A N 1
ATOM 4650 C CA . TRP A 1 615 ? 49.111 -5.657 4.773 1.00 33.00 615 TRP A CA 1
ATOM 4651 C C . TRP A 1 615 ? 49.841 -5.028 3.576 1.00 33.00 615 TRP A C 1
ATOM 4653 O O . TRP A 1 615 ? 50.178 -3.849 3.560 1.00 33.00 615 TRP A O 1
ATOM 4663 N N . ASN A 1 616 ? 50.101 -5.859 2.563 1.00 37.09 616 ASN A N 1
ATOM 4664 C CA . ASN A 1 616 ? 50.457 -5.410 1.221 1.00 37.09 616 ASN A CA 1
ATOM 4665 C C . ASN A 1 616 ? 49.162 -5.089 0.462 1.00 37.09 616 ASN A C 1
ATOM 4667 O O . ASN A 1 616 ? 48.481 -6.002 -0.003 1.00 37.09 616 ASN A O 1
ATOM 4671 N N . ALA A 1 617 ? 48.842 -3.804 0.319 1.00 38.06 617 ALA A N 1
ATOM 4672 C CA . ALA A 1 617 ? 47.957 -3.290 -0.724 1.00 38.06 617 ALA A CA 1
ATOM 4673 C C . ALA A 1 617 ? 48.469 -1.908 -1.191 1.00 38.06 617 ALA A C 1
ATOM 4675 O O . ALA A 1 617 ? 48.984 -1.148 -0.368 1.00 38.06 617 ALA A O 1
ATOM 4676 N N . PRO A 1 618 ? 48.379 -1.565 -2.490 1.00 35.09 618 PRO A N 1
ATOM 4677 C CA . PRO A 1 618 ? 48.992 -0.359 -3.040 1.00 35.09 618 PRO A CA 1
ATOM 4678 C C . PRO A 1 618 ? 48.140 0.872 -2.705 1.00 35.09 618 PRO A C 1
ATOM 4680 O O . PRO A 1 618 ? 46.991 0.950 -3.136 1.00 35.09 618 PRO A O 1
ATOM 4683 N N . GLY A 1 619 ? 48.700 1.838 -1.965 1.00 56.31 619 GLY A N 1
ATOM 4684 C CA . GLY A 1 619 ? 48.047 3.137 -1.732 1.00 56.31 619 GLY A CA 1
ATOM 4685 C C . GLY A 1 619 ? 48.246 3.819 -0.372 1.00 56.31 619 GLY A C 1
ATOM 4686 O O . GLY A 1 619 ? 47.466 4.712 -0.055 1.00 56.31 619 GLY A O 1
ATOM 4687 N N . ALA A 1 620 ? 49.239 3.450 0.445 1.00 37.19 620 ALA A N 1
ATOM 4688 C CA . ALA A 1 620 ? 49.482 4.132 1.724 1.00 37.19 620 ALA A CA 1
ATOM 4689 C C . ALA A 1 620 ? 50.346 5.412 1.561 1.00 37.19 620 ALA A C 1
ATOM 4691 O O . ALA A 1 620 ? 51.375 5.357 0.881 1.00 37.19 620 ALA A O 1
ATOM 4692 N N . PRO A 1 621 ? 49.970 6.556 2.171 1.00 42.00 621 PRO A N 1
ATOM 4693 C CA . PRO A 1 621 ? 50.766 7.788 2.165 1.00 42.00 621 PRO A CA 1
ATOM 4694 C C . PRO A 1 621 ? 51.988 7.707 3.114 1.00 42.00 621 PRO A C 1
ATOM 4696 O O . PRO A 1 621 ? 51.962 6.946 4.083 1.00 42.00 621 PRO A O 1
ATOM 4699 N N . PRO A 1 622 ? 53.068 8.476 2.866 1.00 44.19 622 PRO A N 1
ATOM 4700 C CA . PRO A 1 622 ? 54.333 8.353 3.594 1.00 44.19 622 PRO A CA 1
ATOM 4701 C C . PRO A 1 622 ? 54.254 9.020 4.977 1.00 44.19 622 PRO A C 1
ATOM 4703 O O . PRO A 1 622 ? 53.940 10.205 5.067 1.00 44.19 622 PRO A O 1
ATOM 4706 N N . GLY A 1 623 ? 54.559 8.289 6.058 1.00 42.38 623 GLY A N 1
ATOM 4707 C CA . GLY A 1 623 ? 54.531 8.891 7.401 1.00 42.38 623 GLY A CA 1
ATOM 4708 C C . GLY A 1 623 ? 55.018 8.078 8.606 1.00 42.38 623 GLY A C 1
ATOM 4709 O O . GLY A 1 623 ? 54.926 8.581 9.720 1.00 42.38 623 GLY A O 1
ATOM 4710 N N . CYS A 1 624 ? 55.566 6.870 8.449 1.00 34.94 624 CYS A N 1
ATOM 4711 C CA . CYS A 1 624 ? 56.217 6.171 9.565 1.00 34.94 624 CYS A CA 1
ATOM 4712 C C . CYS A 1 624 ? 57.712 6.519 9.616 1.00 34.94 624 CYS A C 1
ATOM 4714 O O . CYS A 1 624 ? 58.550 5.757 9.143 1.00 34.94 624 CYS A O 1
ATOM 4716 N N . THR A 1 625 ? 58.049 7.668 10.198 1.00 44.12 625 THR A N 1
ATOM 4717 C CA . THR A 1 625 ? 59.406 7.958 10.688 1.00 44.12 625 THR A CA 1
ATOM 4718 C C . THR A 1 625 ? 59.301 8.332 12.156 1.00 44.12 625 THR A C 1
ATOM 4720 O O . THR A 1 625 ? 58.732 9.368 12.489 1.00 44.12 625 THR A O 1
ATOM 4723 N N . GLY A 1 626 ? 59.799 7.451 13.020 1.00 42.16 626 GLY A N 1
ATOM 4724 C CA . GLY A 1 626 ? 59.894 7.693 14.451 1.00 42.16 626 GLY A CA 1
ATOM 4725 C C . GLY A 1 626 ? 61.128 8.515 14.816 1.00 42.16 626 GLY A C 1
ATOM 4726 O O . GLY A 1 626 ? 62.206 8.314 14.254 1.00 42.16 626 GLY A O 1
ATOM 4727 N N . THR A 1 627 ? 60.931 9.384 15.802 1.00 31.64 627 THR A N 1
ATOM 4728 C CA . THR A 1 627 ? 61.810 9.608 16.958 1.00 31.64 627 THR A CA 1
ATOM 4729 C C . THR A 1 627 ? 60.920 9.678 18.180 1.00 31.64 627 THR A C 1
ATOM 4731 O O . THR A 1 627 ? 59.881 10.370 18.062 1.00 31.64 627 THR A O 1
#

pLDDT: mean 73.72, std 28.02, range [23.78, 98.44]